Protein AF-0000000072157013 (afdb_homodimer)

Solvent-accessible surface area (backbone atoms only — not comparable to full-atom values): 29155 Å² total; per-residue (Å²): 135,77,80,75,64,75,64,74,69,72,70,75,82,66,64,90,67,61,61,68,42,79,43,69,30,18,32,37,26,34,31,53,58,61,46,70,69,65,44,58,91,50,54,70,66,57,48,48,52,51,49,26,52,49,38,37,47,44,48,49,31,34,48,74,53,62,27,34,78,62,45,73,55,74,69,31,39,39,31,31,17,33,43,96,52,83,41,89,60,21,42,58,35,47,53,48,23,52,32,44,32,54,59,62,35,49,83,72,74,54,52,48,19,22,5,35,23,44,39,62,28,37,36,31,65,40,46,26,96,75,44,73,41,68,44,65,44,50,69,41,55,53,51,8,48,49,35,17,60,48,18,70,77,42,73,48,45,27,29,33,30,38,58,27,23,54,71,43,83,45,35,47,76,55,28,31,36,30,70,64,46,30,32,19,46,73,97,47,89,60,63,42,49,32,25,38,48,66,36,68,64,42,81,89,42,41,69,61,34,50,43,27,48,44,41,37,53,18,48,55,29,41,66,69,68,34,30,79,69,14,34,62,40,23,52,52,36,38,65,71,54,45,42,96,83,62,46,75,47,43,49,43,47,53,51,35,51,48,26,57,47,35,73,74,49,65,72,62,92,82,63,77,63,60,43,75,48,70,71,119,133,77,79,73,64,73,64,73,71,72,69,78,82,65,62,90,66,60,62,68,40,80,43,69,31,20,31,38,25,34,31,53,58,62,46,71,69,65,44,59,91,51,54,71,66,57,48,49,51,51,50,27,51,49,39,37,48,44,48,49,31,34,47,74,54,61,28,33,79,62,46,72,56,74,68,32,39,38,32,31,16,33,43,96,52,84,42,88,61,22,39,57,35,48,53,48,24,52,33,44,32,56,60,64,35,48,83,71,75,53,52,48,18,22,5,33,23,44,39,62,30,38,37,30,66,40,47,26,97,77,45,72,42,68,45,65,44,49,69,40,56,54,50,9,48,48,34,18,60,50,18,70,79,42,71,49,46,27,28,32,30,37,57,28,23,54,71,41,82,45,35,46,76,54,29,31,36,29,70,63,45,28,32,20,46,73,97,49,90,60,63,42,48,31,26,37,50,66,37,68,64,44,81,91,41,42,70,59,36,50,44,27,48,43,40,37,54,18,49,55,30,41,68,69,68,35,29,79,69,13,34,62,41,23,51,49,35,40,64,70,53,45,41,98,84,63,46,75,45,43,50,44,46,53,51,34,52,48,27,57,46,36,73,75,50,65,70,62,93,82,63,76,64,62,44,74,47,70,72,121

Foldseek 3Di:
DPPCPCPVPPDDPVPLPPDWDKDKKKKKKKFWVCLVVVCPPDDPVVSVVLQVQLVVQLVCLQVVLPKAWFDDDRRMTIIMHCPPHHDDLNLLSRLQSQLSSQVRCVVVVIAMQMFMEIDMWIWDWDDDPVDIGTDTGDVRNVRRVQSSVCCVVQVARYKYWCVSACVRPNNCVQFLKAWLFQEQTPPGDGTITMMGTNHTDDPVCVLSSVLRVLRRVLVVCVQVVVLVVSQVSLVVSQVSPQDPVRDGRRSSVVSNVVSVVCVVPPDDPPDRRYDYPNDD/DPPCPCPVPPDDPPPLPPDWDKDKKKKKKKFWVCLVVVCPPDDPVVSVVLQVQLVVQLVCLQVVLPKAWFDDDRRMTIIMHCPPHHDDLNLLSRLQSQQSSQVRCVVVVIAMQMFMEIDMWTWDWDDDPVDIGTDTGDVRNVRRVQSSVCCVVQVARYKYWCVSACVRPNNCVQFLKAWLFQEQTPPGDGTITMMGTNHGDDPVCVLSSVLRVLRRVLVVCVQVVVLVVSQVSLVVSQVSPQDPVRDGRRSSVVSNVVSVVCVVPPDDPPDRRYDYPNDD

Organism: Symbiodinium microadriaticum (NCBI:txid2951)

Structure (mmCIF, N/CA/C/O backbone):
data_AF-0000000072157013-model_v1
#
loop_
_entity.id
_entity.type
_entity.pdbx_description
1 polymer 'Adenylate cyclase 1'
#
loop_
_atom_site.group_PDB
_atom_site.id
_atom_site.type_symbol
_atom_site.label_atom_id
_atom_site.label_alt_id
_atom_site.label_comp_id
_atom_site.label_asym_id
_atom_site.label_entity_id
_atom_site.label_seq_id
_atom_site.pdbx_PDB_ins_code
_atom_site.Cartn_x
_atom_site.Cartn_y
_atom_site.Cartn_z
_atom_site.occupancy
_atom_site.B_iso_or_equiv
_atom_site.auth_seq_id
_atom_site.auth_comp_id
_atom_site.auth_asym_id
_atom_site.auth_atom_id
_atom_site.pdbx_PDB_model_num
ATOM 1 N N . MET A 1 1 ? 18.672 -5.441 34.25 1 17.88 1 MET A N 1
ATOM 2 C CA . MET A 1 1 ? 17.266 -5.098 34.062 1 17.88 1 MET A CA 1
ATOM 3 C C . MET A 1 1 ? 16.781 -5.5 32.656 1 17.88 1 MET A C 1
ATOM 5 O O . MET A 1 1 ? 17.375 -5.102 31.656 1 17.88 1 MET A O 1
ATOM 9 N N . SER A 1 2 ? 16.172 -6.637 32.469 1 21.38 2 SER A N 1
ATOM 10 C CA . SER A 1 2 ? 15.891 -7.465 31.312 1 21.38 2 SER A CA 1
ATOM 11 C C . SER A 1 2 ? 14.992 -6.734 30.312 1 21.38 2 SER A C 1
ATOM 13 O O . SER A 1 2 ? 14.023 -6.082 30.703 1 21.38 2 SER A O 1
ATOM 15 N N . PRO A 1 3 ? 15.453 -6.324 29.219 1 24.42 3 PRO A N 1
ATOM 16 C CA . PRO A 1 3 ? 14.805 -5.305 28.391 1 24.42 3 PRO A CA 1
ATOM 17 C C . PRO A 1 3 ? 13.336 -5.621 28.109 1 24.42 3 PRO A C 1
ATOM 19 O O . PRO A 1 3 ? 12.945 -6.789 28.094 1 24.42 3 PRO A O 1
ATOM 22 N N . ALA A 1 4 ? 12.297 -4.91 28.594 1 23.17 4 ALA A N 1
ATOM 23 C CA . ALA A 1 4 ? 10.836 -4.918 28.594 1 23.17 4 ALA A CA 1
ATOM 24 C C . ALA A 1 4 ? 10.305 -5.262 27.203 1 23.17 4 ALA A C 1
ATOM 26 O O . ALA A 1 4 ? 10.586 -4.559 26.234 1 23.17 4 ALA A O 1
ATOM 27 N N . ILE A 1 5 ? 10.461 -6.438 26.812 1 26.3 5 ILE A N 1
ATOM 28 C CA . ILE A 1 5 ? 9.68 -6.957 25.688 1 26.3 5 ILE A CA 1
ATOM 29 C C . ILE A 1 5 ? 8.258 -6.402 25.75 1 26.3 5 ILE A C 1
ATOM 31 O O . ILE A 1 5 ? 7.582 -6.516 26.781 1 26.3 5 ILE A O 1
ATOM 35 N N . LEU A 1 6 ? 8 -5.309 25.375 1 28.11 6 LEU A N 1
ATOM 36 C CA . LEU A 1 6 ? 6.652 -4.766 25.516 1 28.11 6 LEU A CA 1
ATOM 37 C C . LEU A 1 6 ? 5.602 -5.844 25.25 1 28.11 6 LEU A C 1
ATOM 39 O O . LEU A 1 6 ? 5.445 -6.297 24.109 1 28.11 6 LEU A O 1
ATOM 43 N N . ILE A 1 7 ? 5.645 -6.945 26.094 1 29.05 7 ILE A N 1
ATOM 44 C CA . ILE A 1 7 ? 4.43 -7.672 26.453 1 29.05 7 ILE A CA 1
ATOM 45 C C . ILE A 1 7 ? 3.375 -6.688 26.953 1 29.05 7 ILE A C 1
ATOM 47 O O . ILE A 1 7 ? 3.516 -6.117 28.047 1 29.05 7 ILE A O 1
ATOM 51 N N . THR A 1 8 ? 3.043 -5.688 26.25 1 30.41 8 THR A N 1
ATOM 52 C CA . THR A 1 8 ? 1.958 -5.008 26.953 1 30.41 8 THR A CA 1
ATOM 53 C C . THR A 1 8 ? 0.999 -6.023 27.578 1 30.41 8 THR A C 1
ATOM 55 O O . THR A 1 8 ? 0.409 -6.84 26.875 1 30.41 8 THR A O 1
ATOM 58 N N . ARG A 1 9 ? 1.309 -6.379 28.688 1 26.81 9 ARG A N 1
ATOM 59 C CA . ARG A 1 9 ? 0.409 -7.031 29.641 1 26.81 9 ARG A CA 1
ATOM 60 C C . ARG A 1 9 ? -0.988 -6.422 29.578 1 26.81 9 ARG A C 1
ATOM 62 O O . ARG A 1 9 ? -1.185 -5.266 29.953 1 26.81 9 ARG A O 1
ATOM 69 N N . TYR A 1 10 ? -1.755 -6.691 28.469 1 29.94 10 TYR A N 1
ATOM 70 C CA . TYR A 1 10 ? -3.139 -6.309 28.734 1 29.94 10 TYR A CA 1
ATOM 71 C C . TYR A 1 10 ? -3.58 -6.777 30.109 1 29.94 10 TYR A C 1
ATOM 73 O O . TYR A 1 10 ? -3.221 -7.871 30.547 1 29.94 10 TYR A O 1
ATOM 81 N N . ARG A 1 11 ? -3.697 -5.973 31.109 1 28.86 11 ARG A N 1
ATOM 82 C CA . ARG A 1 11 ? -4.352 -6.207 32.406 1 28.86 11 ARG A CA 1
ATOM 83 C C . ARG A 1 11 ? -5.418 -7.293 32.281 1 28.86 11 ARG A C 1
ATOM 85 O O . ARG A 1 11 ? -6.188 -7.309 31.312 1 28.86 11 ARG A O 1
ATOM 92 N N . SER A 1 12 ? -5.355 -8.461 33 1 30.12 12 SER A N 1
ATOM 93 C CA . SER A 1 12 ? -6.105 -9.688 33.25 1 30.12 12 SER A CA 1
ATOM 94 C C . SER A 1 12 ? -7.609 -9.43 33.219 1 30.12 12 SER A C 1
ATOM 96 O O . SER A 1 12 ? -8.383 -10.266 32.75 1 30.12 12 SER A O 1
ATOM 98 N N . GLY A 1 13 ? -8.172 -8.664 34.188 1 30.73 13 GLY A N 1
ATOM 99 C CA . GLY A 1 13 ? -9.57 -8.672 34.594 1 30.73 13 GLY A CA 1
ATOM 100 C C . GLY A 1 13 ? -10.508 -8.164 33.5 1 30.73 13 GLY A C 1
ATOM 101 O O . GLY A 1 13 ? -11.727 -8.117 33.719 1 30.73 13 GLY A O 1
ATOM 102 N N . VAL A 1 14 ? -10.133 -7.008 32.844 1 32.59 14 VAL A N 1
ATOM 103 C CA . VAL A 1 14 ? -11.125 -6.781 31.812 1 32.59 14 VAL A CA 1
ATOM 104 C C . VAL A 1 14 ? -10.984 -7.848 30.734 1 32.59 14 VAL A C 1
ATOM 106 O O . VAL A 1 14 ? -9.891 -8.07 30.203 1 32.59 14 VAL A O 1
ATOM 109 N N . GLU A 1 15 ? -11.688 -8.93 30.594 1 33.41 15 GLU A N 1
ATOM 110 C CA . GLU A 1 15 ? -11.844 -10.047 29.672 1 33.41 15 GLU A CA 1
ATOM 111 C C . GLU A 1 15 ? -11.227 -9.734 28.312 1 33.41 15 GLU A C 1
ATOM 113 O O . GLU A 1 15 ? -11.445 -8.656 27.766 1 33.41 15 GLU A O 1
ATOM 118 N N . ALA A 1 16 ? -10.031 -10.18 27.797 1 38.16 16 ALA A N 1
ATOM 119 C CA . ALA A 1 16 ? -9.367 -10.367 26.516 1 38.16 16 ALA A CA 1
ATOM 120 C C . ALA A 1 16 ? -10.344 -10.203 25.359 1 38.16 16 ALA A C 1
ATOM 122 O O . ALA A 1 16 ? -9.953 -10.281 24.188 1 38.16 16 ALA A O 1
ATOM 123 N N . THR A 1 17 ? -11.562 -10.414 25.609 1 40.47 17 THR A N 1
ATOM 124 C CA . THR A 1 17 ? -12.633 -10.234 24.641 1 40.47 17 THR A CA 1
ATOM 125 C C . THR A 1 17 ? -12.75 -8.766 24.234 1 40.47 17 THR A C 1
ATOM 127 O O . THR A 1 17 ? -13.859 -8.25 24.062 1 40.47 17 THR A O 1
ATOM 130 N N . VAL A 1 18 ? -11.898 -7.785 24.625 1 46.47 18 VAL A N 1
ATOM 131 C CA . VAL A 1 18 ? -12.258 -6.426 24.234 1 46.47 18 VAL A CA 1
ATOM 132 C C . VAL A 1 18 ? -12.57 -6.391 22.734 1 46.47 18 VAL A C 1
ATOM 134 O O . VAL A 1 18 ? -11.688 -6.617 21.906 1 46.47 18 VAL A O 1
ATOM 137 N N . GLY A 1 19 ? -13.766 -6.785 22.359 1 60.78 19 GLY A N 1
ATOM 138 C CA . GLY A 1 19 ? -14.477 -6.766 21.094 1 60.78 19 GLY A CA 1
ATOM 139 C C . GLY A 1 19 ? -14.164 -5.547 20.25 1 60.78 19 GLY A C 1
ATOM 140 O O . GLY A 1 19 ? -13.523 -4.605 20.719 1 60.78 19 GLY A O 1
ATOM 141 N N . PHE A 1 20 ? -14.102 -5.586 19.062 1 73.31 20 PHE A N 1
ATOM 142 C CA . PHE A 1 20 ? -14.078 -4.547 18.047 1 73.31 20 PHE A CA 1
ATOM 143 C C . PHE A 1 20 ? -15.25 -3.594 18.219 1 73.31 20 PHE A C 1
ATOM 145 O O . PHE A 1 20 ? -16.359 -4.023 18.516 1 73.31 20 PHE A O 1
ATOM 152 N N . HIS A 1 21 ? -14.891 -2.371 18.359 1 83.12 21 HIS A N 1
ATOM 153 C CA . HIS A 1 21 ? -15.945 -1.366 18.391 1 83.12 21 HIS A CA 1
ATOM 154 C C . HIS A 1 21 ? -15.617 -0.195 17.469 1 83.12 21 HIS A C 1
ATOM 156 O O . HIS A 1 21 ? -14.469 -0.011 17.062 1 83.12 21 HIS A O 1
ATOM 162 N N . GLU A 1 22 ? -16.672 0.503 17.141 1 89.12 22 GLU A N 1
ATOM 163 C CA . GLU A 1 22 ? -16.484 1.71 16.344 1 89.12 22 GLU A CA 1
ATOM 164 C C . GLU A 1 22 ? -16.016 2.879 17.203 1 89.12 22 GLU A C 1
ATOM 166 O O . GLU A 1 22 ? -16.5 3.064 18.328 1 89.12 22 GLU A O 1
ATOM 171 N N . ASN A 1 23 ? -15.039 3.588 16.766 1 93.5 23 ASN A N 1
ATOM 172 C CA . ASN A 1 23 ? -14.516 4.754 17.469 1 93.5 23 ASN A CA 1
ATOM 173 C C . ASN A 1 23 ? -14.094 5.855 16.5 1 93.5 23 ASN A C 1
ATOM 175 O O . ASN A 1 23 ? -13.719 5.57 15.352 1 93.5 23 ASN A O 1
ATOM 179 N N . GLU A 1 24 ? -14.281 7.113 16.953 1 96.5 24 GLU A N 1
ATOM 180 C CA . GLU A 1 24 ? -13.695 8.242 16.234 1 96.5 24 GLU A CA 1
ATOM 181 C C . GLU A 1 24 ? -12.219 8.414 16.578 1 96.5 24 GLU A C 1
ATOM 183 O O . GLU A 1 24 ? -11.859 8.547 17.75 1 96.5 24 GLU A O 1
ATOM 188 N N . VAL A 1 25 ? -11.359 8.352 15.562 1 97.94 25 VAL A N 1
ATOM 189 C CA . VAL A 1 25 ? -9.922 8.414 15.812 1 97.94 25 VAL A CA 1
ATOM 190 C C . VAL A 1 25 ? -9.25 9.312 14.773 1 97.94 25 VAL A C 1
ATOM 192 O O . VAL A 1 25 ? -9.883 9.719 13.797 1 97.94 25 VAL A O 1
ATOM 195 N N . SER A 1 26 ? -8.031 9.742 15.031 1 98.75 26 SER A N 1
ATOM 196 C CA . SER A 1 26 ? -7.141 10.32 14.023 1 98.75 26 SER A CA 1
ATOM 197 C C . SER A 1 26 ? -6.055 9.328 13.617 1 98.75 26 SER A C 1
ATOM 199 O O . SER A 1 26 ? -5.301 8.844 14.461 1 98.75 26 SER A O 1
ATOM 201 N N . ILE A 1 27 ? -6.039 9.055 12.383 1 98.5 27 ILE A N 1
ATOM 202 C CA . ILE A 1 27 ? -5.102 8.086 11.828 1 98.5 27 ILE A CA 1
ATOM 203 C C . ILE A 1 27 ? -3.881 8.805 11.266 1 98.5 27 ILE A C 1
ATOM 205 O O . ILE A 1 27 ? -4.012 9.852 10.617 1 98.5 27 ILE A O 1
ATOM 209 N N . PHE A 1 28 ? -2.74 8.203 11.547 1 98.62 28 PHE A N 1
ATOM 210 C CA . PHE A 1 28 ? -1.457 8.781 11.156 1 98.62 28 PHE A CA 1
ATOM 211 C C . PHE A 1 28 ? -0.625 7.762 10.383 1 98.62 28 PHE A C 1
ATOM 213 O O . PHE A 1 28 ? -0.368 6.66 10.875 1 98.62 28 PHE A O 1
ATOM 220 N N . PHE A 1 29 ? -0.252 8.141 9.141 1 98.5 29 PHE A N 1
ATOM 221 C CA . PHE A 1 29 ? 0.719 7.395 8.359 1 98.5 29 PHE A CA 1
ATOM 222 C C . PHE A 1 29 ? 1.94 8.25 8.047 1 98.5 29 PHE A C 1
ATOM 224 O O . PHE A 1 29 ? 1.814 9.445 7.781 1 98.5 29 PHE A O 1
ATOM 231 N N . CYS A 1 30 ? 3.062 7.605 7.98 1 98.44 30 CYS A N 1
ATOM 232 C CA . CYS A 1 30 ? 4.215 8.273 7.387 1 98.44 30 CYS A CA 1
ATOM 233 C C . CYS A 1 30 ? 5.207 7.258 6.836 1 98.44 30 CYS A C 1
ATOM 235 O O . CYS A 1 30 ? 5.113 6.066 7.129 1 98.44 30 CYS A O 1
ATOM 237 N N . ASP A 1 31 ? 6.062 7.699 6.035 1 96.56 31 ASP A N 1
ATOM 238 C CA . ASP A 1 31 ? 7.191 6.914 5.547 1 96.56 31 ASP A CA 1
ATOM 239 C C . ASP A 1 31 ? 8.32 7.816 5.055 1 96.56 31 ASP A C 1
ATOM 241 O O . ASP A 1 31 ? 8.195 9.047 5.086 1 96.56 31 ASP A O 1
ATOM 245 N N . ILE A 1 32 ? 9.43 7.223 4.75 1 95.44 32 ILE A N 1
ATOM 246 C CA . ILE A 1 32 ? 10.594 7.961 4.258 1 95.44 32 ILE A CA 1
ATOM 247 C C . ILE A 1 32 ? 10.438 8.227 2.762 1 95.44 32 ILE A C 1
ATOM 249 O O . ILE A 1 32 ? 10.25 7.289 1.979 1 95.44 32 ILE A O 1
ATOM 253 N N . ASP A 1 33 ? 10.492 9.508 2.367 1 94.56 33 ASP A N 1
ATOM 254 C CA . ASP A 1 33 ? 10.414 9.867 0.955 1 94.56 33 ASP A CA 1
ATOM 255 C C . ASP A 1 33 ? 11.633 9.359 0.19 1 94.56 33 ASP A C 1
ATOM 257 O O . ASP A 1 33 ? 12.766 9.695 0.529 1 94.56 33 ASP A O 1
ATOM 261 N N . GLY A 1 34 ? 11.344 8.57 -0.813 1 88.44 34 GLY A N 1
ATOM 262 C CA . GLY A 1 34 ? 12.43 8.055 -1.631 1 88.44 34 GLY A CA 1
ATOM 263 C C . GLY A 1 34 ? 13.266 7.004 -0.923 1 88.44 34 GLY A C 1
ATOM 264 O O . GLY A 1 34 ? 14.453 6.848 -1.215 1 88.44 34 GLY A O 1
ATOM 265 N N . PHE A 1 35 ? 12.836 6.258 0.02 1 87.12 35 PHE A N 1
ATOM 266 C CA . PHE A 1 35 ? 13.555 5.285 0.834 1 87.12 35 PHE A CA 1
ATOM 267 C C . PHE A 1 35 ? 14.219 4.23 -0.043 1 87.12 35 PHE A C 1
ATOM 269 O O . PHE A 1 35 ? 15.391 3.906 0.15 1 87.12 35 PHE A O 1
ATOM 276 N N . ARG A 1 36 ? 13.453 3.77 -0.973 1 78.56 36 ARG A N 1
ATOM 277 C CA . ARG A 1 36 ? 13.977 2.709 -1.828 1 78.56 36 ARG A CA 1
ATOM 278 C C . ARG A 1 36 ? 15.242 3.156 -2.549 1 78.56 36 ARG A C 1
ATOM 280 O O . ARG A 1 36 ? 16.234 2.422 -2.588 1 78.56 36 ARG A O 1
ATOM 287 N N . ASP A 1 37 ? 15.148 4.301 -3.133 1 81.75 37 ASP A N 1
ATOM 288 C CA . ASP A 1 37 ? 16.297 4.848 -3.857 1 81.75 37 ASP A CA 1
ATOM 289 C C . ASP A 1 37 ? 17.453 5.137 -2.91 1 81.75 37 ASP A C 1
ATOM 291 O O . ASP A 1 37 ? 18.609 4.938 -3.268 1 81.75 37 ASP A O 1
ATOM 295 N N . MET A 1 38 ? 17.109 5.539 -1.746 1 83.06 38 MET A N 1
ATOM 296 C CA . MET A 1 38 ? 18.125 5.871 -0.745 1 83.06 38 MET A CA 1
ATOM 297 C C . MET A 1 38 ? 18.891 4.621 -0.311 1 83.06 38 MET A C 1
ATOM 299 O O . MET A 1 38 ? 20.062 4.703 0.05 1 83.06 38 MET A O 1
ATOM 303 N N . CYS A 1 39 ? 18.234 3.533 -0.343 1 80.19 39 CYS A N 1
ATOM 304 C CA . CYS A 1 39 ? 18.828 2.285 0.128 1 80.19 39 CYS A CA 1
ATOM 305 C C . CYS A 1 39 ? 19.766 1.701 -0.916 1 80.19 39 CYS A C 1
ATOM 307 O O . CYS A 1 39 ? 20.594 0.842 -0.601 1 80.19 39 CYS A O 1
ATOM 309 N N . ARG A 1 40 ? 19.531 2.145 -2.131 1 77.5 40 ARG A N 1
ATOM 310 C CA . ARG A 1 40 ? 20.328 1.573 -3.205 1 77.5 40 ARG A CA 1
ATOM 311 C C . ARG A 1 40 ? 21.812 1.828 -2.975 1 77.5 40 ARG A C 1
ATOM 313 O O . ARG A 1 40 ? 22.234 2.969 -2.75 1 77.5 40 ARG A O 1
ATOM 320 N N . GLY A 1 41 ? 22.609 0.783 -2.961 1 76.06 41 GLY A N 1
ATOM 321 C CA . GLY A 1 41 ? 24.047 0.893 -2.848 1 76.06 41 GLY A CA 1
ATOM 322 C C . GLY A 1 41 ? 24.531 0.951 -1.41 1 76.06 41 GLY A C 1
ATOM 323 O O . GLY A 1 41 ? 25.75 0.952 -1.154 1 76.06 41 GLY A O 1
ATOM 324 N N . LEU A 1 42 ? 23.609 1.079 -0.464 1 80.38 42 LEU A N 1
ATOM 325 C CA . LEU A 1 42 ? 24 1.109 0.943 1 80.38 42 LEU A CA 1
ATOM 326 C C . LEU A 1 42 ? 24.188 -0.304 1.485 1 80.38 42 LEU A C 1
ATOM 328 O O . LEU A 1 42 ? 23.5 -1.233 1.06 1 80.38 42 LEU A O 1
ATOM 332 N N . HIS A 1 43 ? 25.156 -0.358 2.352 1 83.25 43 HIS A N 1
ATOM 333 C CA . HIS A 1 43 ? 25.312 -1.601 3.102 1 83.25 43 HIS A CA 1
ATOM 334 C C . HIS A 1 43 ? 24.078 -1.879 3.953 1 83.25 43 HIS A C 1
ATOM 336 O O . HIS A 1 43 ? 23.484 -0.956 4.523 1 83.25 43 HIS A O 1
ATOM 342 N N . PRO A 1 44 ? 23.75 -3.145 4.098 1 80.06 44 PRO A N 1
ATOM 343 C CA . PRO A 1 44 ? 22.562 -3.514 4.875 1 80.06 44 PRO A CA 1
ATOM 344 C C . PRO A 1 44 ? 22.562 -2.91 6.277 1 80.06 44 PRO A C 1
ATOM 346 O O . PRO A 1 44 ? 21.531 -2.449 6.758 1 80.06 44 PRO A O 1
ATOM 349 N N . LYS A 1 45 ? 23.625 -2.852 6.836 1 81.56 45 LYS A N 1
ATOM 350 C CA . LYS A 1 45 ? 23.734 -2.297 8.18 1 81.56 45 LYS A CA 1
ATOM 351 C C . LYS A 1 45 ? 23.375 -0.81 8.195 1 81.56 45 LYS A C 1
ATOM 353 O O . LYS A 1 45 ? 22.75 -0.32 9.133 1 81.56 45 LYS A O 1
ATOM 358 N N . ALA A 1 46 ? 23.844 -0.153 7.141 1 85.94 46 ALA A N 1
ATOM 359 C CA . ALA A 1 46 ? 23.562 1.278 7.051 1 85.94 46 ALA A CA 1
ATOM 360 C C . ALA A 1 46 ? 22.062 1.538 6.875 1 85.94 46 ALA A C 1
ATOM 362 O O . ALA A 1 46 ? 21.516 2.488 7.445 1 85.94 46 ALA A O 1
ATOM 363 N N . VAL A 1 47 ? 21.453 0.707 6.113 1 85.5 47 VAL A N 1
ATOM 364 C CA . VAL A 1 47 ? 20.016 0.812 5.895 1 85.5 47 VAL A CA 1
ATOM 365 C C . VAL A 1 47 ? 19.281 0.607 7.215 1 85.5 47 VAL A C 1
ATOM 367 O O . VAL A 1 47 ? 18.391 1.384 7.559 1 85.5 47 VAL A O 1
ATOM 370 N N . LEU A 1 48 ? 19.688 -0.276 7.949 1 83.81 48 LEU A N 1
ATOM 371 C CA . LEU A 1 48 ? 19.016 -0.63 9.203 1 83.81 48 LEU A CA 1
ATOM 372 C C . LEU A 1 48 ? 19.219 0.459 10.25 1 83.81 48 LEU A C 1
ATOM 374 O O . LEU A 1 48 ? 18.312 0.754 11.023 1 83.81 48 LEU A O 1
ATOM 378 N N . ASP A 1 49 ? 20.406 0.959 10.266 1 86.31 49 ASP A N 1
ATOM 379 C CA . ASP A 1 49 ? 20.703 2.039 11.203 1 86.31 49 ASP A CA 1
ATOM 380 C C . ASP A 1 49 ? 19.828 3.26 10.922 1 86.31 49 ASP A C 1
ATOM 382 O O . ASP A 1 49 ? 19.312 3.891 11.852 1 86.31 49 ASP A O 1
ATOM 386 N N . LEU A 1 50 ? 19.719 3.523 9.703 1 88.88 50 LEU A N 1
ATOM 387 C CA . LEU A 1 50 ? 18.875 4.648 9.305 1 88.88 50 LEU A CA 1
ATOM 388 C C . LEU A 1 50 ? 17.422 4.402 9.68 1 88.88 50 LEU A C 1
ATOM 390 O O . LEU A 1 50 ? 16.766 5.273 10.266 1 88.88 50 LEU A O 1
ATOM 394 N N . LEU A 1 51 ? 17 3.246 9.383 1 90.56 51 LEU A N 1
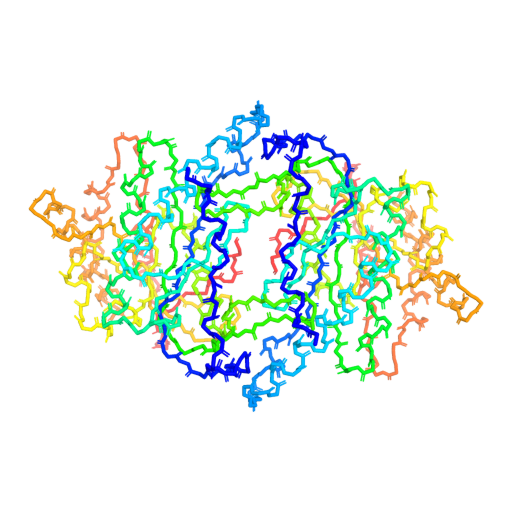ATOM 395 C CA . LEU A 1 51 ? 15.609 2.887 9.672 1 90.56 51 LEU A CA 1
ATOM 396 C C . LEU A 1 51 ? 15.344 2.926 11.172 1 90.56 51 LEU A C 1
ATOM 398 O O . LEU A 1 51 ? 14.32 3.467 11.609 1 90.56 51 LEU A O 1
ATOM 402 N N . SER A 1 52 ? 16.203 2.424 11.891 1 88.88 52 SER A N 1
ATOM 403 C CA . SER A 1 52 ? 16.047 2.391 13.344 1 88.88 52 SER A CA 1
ATOM 404 C C . SER A 1 52 ? 16.016 3.799 13.93 1 88.88 52 SER A C 1
ATOM 406 O O . SER A 1 52 ? 15.211 4.086 14.82 1 88.88 52 SER A O 1
ATOM 408 N N . SER A 1 53 ? 16.859 4.586 13.414 1 92.31 53 SER A N 1
ATOM 409 C CA . SER A 1 53 ? 16.906 5.973 13.875 1 92.31 53 SER A CA 1
ATOM 410 C C . SER A 1 53 ? 15.602 6.695 13.562 1 92.31 53 SER A C 1
ATOM 412 O O . SER A 1 53 ? 15.047 7.391 14.422 1 92.31 53 SER A O 1
ATOM 414 N N . VAL A 1 54 ? 15.148 6.48 12.391 1 94.75 54 VAL A N 1
ATOM 415 C CA . VAL A 1 54 ? 13.914 7.141 11.977 1 94.75 54 VAL A CA 1
ATOM 416 C C . VAL A 1 54 ? 12.734 6.59 12.781 1 94.75 54 VAL A C 1
ATOM 418 O O . VAL A 1 54 ? 11.914 7.355 13.281 1 94.75 54 VAL A O 1
ATOM 421 N N . HIS A 1 55 ? 12.695 5.281 12.93 1 94.31 55 HIS A N 1
ATOM 422 C CA . HIS A 1 55 ? 11.641 4.664 13.727 1 94.31 55 HIS A CA 1
ATOM 423 C C . HIS A 1 55 ? 11.625 5.211 15.148 1 94.31 55 HIS A C 1
ATOM 425 O O . HIS A 1 55 ? 10.562 5.449 15.719 1 94.31 55 HIS A O 1
ATOM 431 N N . GLY A 1 56 ? 12.781 5.352 15.656 1 94.12 56 GLY A N 1
ATOM 432 C CA . GLY A 1 56 ? 12.898 5.898 17 1 94.12 56 GLY A CA 1
ATOM 433 C C . GLY A 1 56 ? 12.312 7.293 17.125 1 94.12 56 GLY A C 1
ATOM 434 O O . GLY A 1 56 ? 11.539 7.57 18.047 1 94.12 56 GLY A O 1
ATOM 435 N N . GLU A 1 57 ? 12.672 8.133 16.188 1 95.94 57 GLU A N 1
ATOM 436 C CA . GLU A 1 57 ? 12.195 9.516 16.203 1 95.94 57 GLU A CA 1
ATOM 437 C C . GLU A 1 57 ? 10.688 9.578 16 1 95.94 57 GLU A C 1
ATOM 439 O O . GLU A 1 57 ? 9.992 10.336 16.688 1 95.94 57 GLU A O 1
ATOM 444 N N . VAL A 1 58 ? 10.219 8.758 15.109 1 97 58 VAL A N 1
ATOM 445 C CA . VAL A 1 58 ? 8.797 8.742 14.805 1 97 58 VAL A CA 1
ATOM 446 C C . VAL A 1 58 ? 8.008 8.227 16 1 97 58 VAL A C 1
ATOM 448 O O . VAL A 1 58 ? 6.992 8.805 16.391 1 97 58 VAL A O 1
ATOM 451 N N . SER A 1 59 ? 8.531 7.195 16.578 1 95.62 59 SER A N 1
ATOM 452 C CA . SER A 1 59 ? 7.875 6.625 17.766 1 95.62 59 SER A CA 1
ATOM 453 C C . SER A 1 59 ? 7.793 7.645 18.891 1 95.62 59 SER A C 1
ATOM 455 O O . SER A 1 59 ? 6.746 7.789 19.531 1 95.62 59 SER A O 1
ATOM 457 N N . SER A 1 60 ? 8.805 8.312 19.094 1 96.06 60 SER A N 1
ATOM 458 C CA . SER A 1 60 ? 8.859 9.305 20.156 1 96.06 60 SER A CA 1
ATOM 459 C C . SER A 1 60 ? 7.848 10.422 19.922 1 96.06 60 SER A C 1
ATOM 461 O O . SER A 1 60 ? 7.164 10.859 20.859 1 96.06 60 SER A O 1
ATOM 463 N N . ALA A 1 61 ? 7.781 10.875 18.719 1 97.12 61 ALA A N 1
ATOM 464 C CA . ALA A 1 61 ? 6.848 11.938 18.375 1 97.12 61 ALA A CA 1
ATOM 465 C C . ALA A 1 61 ? 5.402 11.5 18.594 1 97.12 61 ALA A C 1
ATOM 467 O O . ALA A 1 61 ? 4.602 12.25 19.156 1 97.12 61 ALA A O 1
ATOM 468 N N . ILE A 1 62 ? 5.059 10.312 18.172 1 97.44 62 ILE A N 1
ATOM 469 C CA . ILE A 1 62 ? 3.699 9.781 18.25 1 97.44 62 ILE A CA 1
ATOM 470 C C . ILE A 1 62 ? 3.32 9.539 19.703 1 97.44 62 ILE A C 1
ATOM 472 O O . ILE A 1 62 ? 2.295 10.031 20.188 1 97.44 62 ILE A O 1
ATOM 476 N N . GLU A 1 63 ? 4.18 8.836 20.406 1 96.06 63 GLU A N 1
ATOM 477 C CA . GLU A 1 63 ? 3.871 8.43 21.766 1 96.06 63 GLU A CA 1
ATOM 478 C C . GLU A 1 63 ? 3.896 9.625 22.719 1 96.06 63 GLU A C 1
ATOM 480 O O . GLU A 1 63 ? 3.1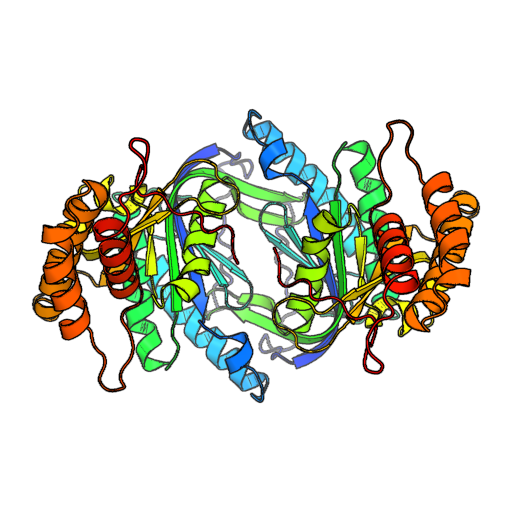25 9.68 23.688 1 96.06 63 GLU A O 1
ATOM 485 N N . GLY A 1 64 ? 4.766 10.516 22.469 1 96.69 64 GLY A N 1
ATOM 486 C CA . GLY A 1 64 ? 4.859 11.719 23.281 1 96.69 64 GLY A CA 1
ATOM 487 C C . GLY A 1 64 ? 3.596 12.555 23.25 1 96.69 64 GLY A C 1
ATOM 488 O O . GLY A 1 64 ? 3.342 13.336 24.172 1 96.69 64 GLY A O 1
ATOM 489 N N . LEU A 1 65 ? 2.762 12.344 22.234 1 97.56 65 LEU A N 1
ATOM 490 C CA . LEU A 1 65 ? 1.546 13.141 22.094 1 97.56 65 LEU A CA 1
ATOM 491 C C . LEU A 1 65 ? 0.306 12.273 22.281 1 97.56 65 LEU A C 1
ATOM 493 O O . LEU A 1 65 ? -0.794 12.664 21.875 1 97.56 65 LEU A O 1
ATOM 497 N N . GLY A 1 66 ? 0.572 11.07 22.812 1 97.19 66 GLY A N 1
ATOM 498 C CA . GLY A 1 66 ? -0.532 10.211 23.219 1 97.19 66 GLY A CA 1
ATOM 499 C C . GLY A 1 66 ? -1.001 9.281 22.125 1 97.19 66 GLY A C 1
ATOM 500 O O . GLY A 1 66 ? -2.045 8.633 22.25 1 97.19 66 GLY A O 1
ATOM 501 N N . GLY A 1 67 ? -0.276 9.211 21.047 1 97.62 67 GLY A N 1
ATOM 502 C CA . GLY A 1 67 ? -0.632 8.297 19.969 1 97.62 67 GLY A CA 1
ATOM 503 C C . GLY A 1 67 ? -0.249 6.859 20.266 1 97.62 67 GLY A C 1
ATOM 504 O O . GLY A 1 67 ? 0.623 6.602 21.094 1 97.62 67 GLY A O 1
ATOM 505 N N . THR A 1 68 ? -0.963 6 19.641 1 96.19 68 THR A N 1
ATOM 506 C CA . THR A 1 68 ? -0.651 4.578 19.703 1 96.19 68 THR A CA 1
ATOM 507 C C . THR A 1 68 ? 0.014 4.117 18.406 1 96.19 68 THR A C 1
ATOM 509 O O . THR A 1 68 ? -0.607 4.137 17.344 1 96.19 68 THR A O 1
ATOM 512 N N . LEU A 1 69 ? 1.254 3.766 18.578 1 94.75 69 LEU A N 1
ATOM 513 C CA . LEU A 1 69 ? 1.947 3.186 17.438 1 94.75 69 LEU A CA 1
ATOM 514 C C . LEU A 1 69 ? 1.454 1.769 17.156 1 94.75 69 LEU A C 1
ATOM 516 O O . LEU A 1 69 ? 1.631 0.875 17.984 1 94.75 69 LEU A O 1
ATOM 520 N N . LEU A 1 70 ? 0.848 1.531 16.078 1 91.5 70 LEU A N 1
ATOM 521 C CA . LEU A 1 70 ? 0.256 0.232 15.773 1 91.5 70 LEU A CA 1
ATOM 522 C C . LEU A 1 70 ? 1.268 -0.682 15.094 1 91.5 70 LEU A C 1
ATOM 524 O O . LEU A 1 70 ? 1.436 -1.837 15.492 1 91.5 70 LEU A O 1
ATOM 528 N N . GLU A 1 71 ? 1.945 -0.089 14.023 1 88 71 GLU A N 1
ATOM 529 C CA . GLU A 1 71 ? 2.852 -0.99 13.32 1 88 71 GLU A CA 1
ATOM 530 C C . GLU A 1 71 ? 3.895 -0.21 12.523 1 88 71 GLU A C 1
ATOM 532 O O . GLU A 1 71 ? 3.617 0.887 12.031 1 88 71 GLU A O 1
ATOM 537 N N . PHE A 1 72 ? 5.07 -0.891 12.453 1 88.25 72 PHE A N 1
ATOM 538 C CA . PHE A 1 72 ? 6.07 -0.562 11.445 1 88.25 72 PHE A CA 1
ATOM 539 C C . PHE A 1 72 ? 5.969 -1.507 10.258 1 88.25 72 PHE A C 1
ATOM 541 O O . PHE A 1 72 ? 5.973 -2.729 10.422 1 88.25 72 PHE A O 1
ATOM 548 N N . ILE A 1 73 ? 5.84 -1.025 9.211 1 85.31 73 ILE A N 1
ATOM 549 C CA . ILE A 1 73 ? 5.891 -1.793 7.969 1 85.31 73 ILE A CA 1
ATOM 550 C C . ILE A 1 73 ? 7.07 -1.323 7.121 1 85.31 73 ILE A C 1
ATOM 552 O O . ILE A 1 73 ? 6.914 -0.451 6.262 1 85.31 73 ILE A O 1
ATOM 556 N N . ALA A 1 74 ? 8.211 -1.931 7.348 1 82.88 74 ALA A N 1
ATOM 557 C CA . ALA A 1 74 ? 9.461 -1.401 6.805 1 82.88 74 ALA A CA 1
ATOM 558 C C . ALA A 1 74 ? 9.664 0.053 7.219 1 82.88 74 ALA A C 1
ATOM 560 O O . ALA A 1 74 ? 9.82 0.352 8.406 1 82.88 74 ALA A O 1
ATOM 561 N N . ASP A 1 75 ? 9.562 0.889 6.188 1 89 75 ASP A N 1
ATOM 562 C CA . ASP A 1 75 ? 9.797 2.289 6.527 1 89 75 ASP A CA 1
ATOM 563 C C . ASP A 1 75 ? 8.492 3 6.859 1 89 75 ASP A C 1
ATOM 565 O O . ASP A 1 75 ? 8.5 4.129 7.352 1 89 75 ASP A O 1
ATOM 569 N N . GLU A 1 76 ? 7.371 2.33 6.59 1 93 76 GLU A N 1
ATOM 570 C CA . GLU A 1 76 ? 6.062 2.93 6.832 1 93 76 GLU A CA 1
ATOM 571 C C . GLU A 1 76 ? 5.633 2.74 8.281 1 93 76 GLU A C 1
ATOM 573 O O . GLU A 1 76 ? 5.863 1.683 8.875 1 93 76 GLU A O 1
ATOM 578 N N . VAL A 1 77 ? 4.98 3.777 8.82 1 95 77 VAL A N 1
ATOM 579 C CA . VAL A 1 77 ? 4.484 3.746 10.195 1 95 77 VAL A CA 1
ATOM 580 C C . VAL A 1 77 ? 2.984 4.031 10.211 1 95 77 VAL A C 1
ATOM 582 O O . VAL A 1 77 ? 2.516 4.949 9.531 1 95 77 VAL A O 1
ATOM 585 N N . LEU A 1 78 ? 2.275 3.234 10.953 1 96.25 78 LEU A N 1
ATOM 586 C CA . LEU A 1 78 ? 0.855 3.451 11.203 1 96.25 78 LEU A CA 1
ATOM 587 C C . LEU A 1 78 ? 0.592 3.672 12.695 1 96.25 78 LEU A C 1
ATOM 589 O O . LEU A 1 78 ? 1.02 2.871 13.531 1 96.25 78 LEU A O 1
ATOM 593 N N . ALA A 1 79 ? -0.06 4.734 12.992 1 97.5 79 ALA A N 1
ATOM 594 C CA . ALA A 1 79 ? -0.452 5.047 14.359 1 97.5 79 ALA A CA 1
ATOM 595 C C . ALA A 1 79 ? -1.875 5.594 14.414 1 97.5 79 ALA A C 1
ATOM 597 O O . ALA A 1 79 ? -2.436 5.984 13.391 1 97.5 79 ALA A O 1
ATOM 598 N N . VAL A 1 80 ? -2.367 5.531 15.625 1 97.94 80 VAL A N 1
ATOM 599 C CA . VAL A 1 80 ? -3.715 6.055 15.828 1 97.94 80 VAL A CA 1
ATOM 600 C C . VAL A 1 80 ? -3.766 6.855 17.125 1 97.94 80 VAL A C 1
ATOM 602 O O . VAL A 1 80 ? -3.041 6.555 18.078 1 97.94 80 VAL A O 1
ATOM 605 N N . PHE A 1 81 ? -4.52 7.887 17.062 1 98.31 81 PHE A N 1
ATOM 606 C CA . PHE A 1 81 ? -4.812 8.68 18.25 1 98.31 81 PHE A CA 1
ATOM 607 C C . PHE A 1 81 ? -6.262 8.5 18.688 1 98.31 81 PHE A C 1
ATOM 609 O O . PHE A 1 81 ? -7.16 8.414 17.844 1 98.31 81 PHE A O 1
ATOM 616 N N . ASN A 1 82 ? -6.492 8.398 19.984 1 97.94 82 ASN A N 1
ATOM 617 C CA . ASN A 1 82 ? -7.805 8.258 20.609 1 97.94 82 ASN A CA 1
ATOM 618 C C . ASN A 1 82 ? -8.25 6.797 20.641 1 97.94 82 ASN A C 1
ATOM 620 O O . ASN A 1 82 ? -9.453 6.512 20.641 1 97.94 82 ASN A O 1
ATOM 624 N N . ALA A 1 83 ? -7.398 5.914 20.531 1 95.38 83 ALA A N 1
ATOM 625 C CA . ALA A 1 83 ? -7.613 4.48 20.719 1 95.38 83 ALA A CA 1
ATOM 626 C C . ALA A 1 83 ? -6.297 3.766 21.016 1 95.38 83 ALA A C 1
ATOM 628 O O . ALA A 1 83 ? -5.277 4.031 20.375 1 95.38 83 ALA A O 1
ATOM 629 N N . PRO A 1 84 ? -6.184 2.773 21.922 1 93.56 84 PRO A N 1
ATOM 630 C CA . PRO A 1 84 ? -7.297 2.391 22.781 1 93.56 84 PRO A CA 1
ATOM 631 C C . PRO A 1 84 ? -7.613 3.449 23.844 1 93.56 84 PRO A C 1
ATOM 633 O O . PRO A 1 84 ? -8.711 3.453 24.406 1 93.56 84 PRO A O 1
ATOM 636 N N . ASN A 1 85 ? -6.656 4.285 24.062 1 94.19 85 ASN A N 1
ATOM 637 C CA . ASN A 1 85 ? -6.855 5.297 25.094 1 94.19 85 ASN A CA 1
ATOM 638 C C . ASN A 1 85 ? -7.5 6.559 24.516 1 94.19 85 ASN A C 1
ATOM 640 O O . ASN A 1 85 ? -7.18 6.973 23.406 1 94.19 85 ASN A O 1
ATOM 644 N N . GLU A 1 86 ? -8.297 7.125 25.359 1 95.56 86 GLU A N 1
ATOM 645 C CA . GLU A 1 86 ? -8.93 8.375 24.969 1 95.56 86 GLU A CA 1
ATOM 646 C C . GLU A 1 86 ? -7.91 9.516 24.906 1 95.56 86 GLU A C 1
ATOM 648 O O . GLU A 1 86 ? -7.035 9.617 25.766 1 95.56 86 GLU A O 1
ATOM 653 N N . VAL A 1 87 ? -7.883 10.297 23.969 1 95.81 87 VAL A N 1
ATOM 654 C CA . VAL A 1 87 ? -7.105 11.523 23.781 1 95.81 87 VAL A CA 1
ATOM 655 C C . VAL A 1 87 ? -8.023 12.672 23.375 1 95.81 87 VAL A C 1
ATOM 657 O O . VAL A 1 87 ? -8.492 12.719 22.234 1 95.81 87 VAL A O 1
ATOM 660 N N . VAL A 1 88 ? -8.062 13.609 24.359 1 91.06 88 VAL A N 1
ATOM 661 C CA . VAL A 1 88 ? -8.844 14.805 24.062 1 91.06 88 VAL A CA 1
ATOM 662 C C . VAL A 1 88 ? -8.164 15.609 22.953 1 91.06 88 VAL A C 1
ATOM 664 O O . VAL A 1 88 ? -6.938 15.695 22.906 1 91.06 88 VAL A O 1
ATOM 667 N N . ASP A 1 89 ? -8.734 16.016 21.906 1 96.44 89 ASP A N 1
ATOM 668 C CA . ASP A 1 89 ? -8.227 16.797 20.781 1 96.44 89 ASP A CA 1
ATOM 669 C C . ASP A 1 89 ? -7.293 15.969 19.906 1 96.44 89 ASP A C 1
ATOM 671 O O . ASP A 1 89 ? -6.215 16.422 19.531 1 96.44 89 ASP A O 1
ATOM 675 N N . HIS A 1 90 ? -7.559 14.711 19.781 1 97.88 90 HIS A N 1
ATOM 676 C CA . HIS A 1 90 ? -6.727 13.75 19.078 1 97.88 90 HIS A CA 1
ATOM 677 C C . HIS A 1 90 ? -6.402 14.242 17.672 1 97.88 90 HIS A C 1
ATOM 679 O O . HIS A 1 90 ? -5.344 13.93 17.125 1 97.88 90 HIS A O 1
ATOM 685 N N . GLU A 1 91 ? -7.238 15.109 17.078 1 98.31 91 GLU A N 1
ATOM 686 C CA . GLU A 1 91 ? -6.938 15.695 15.766 1 98.31 91 GLU A CA 1
ATOM 687 C C . GLU A 1 91 ? -5.715 16.609 15.844 1 98.31 91 GLU A C 1
ATOM 689 O O . GLU A 1 91 ? -4.824 16.531 14.992 1 98.31 91 GLU A O 1
ATOM 694 N N . GLU A 1 92 ? -5.699 17.438 16.844 1 98.12 92 GLU A N 1
ATOM 695 C CA . GLU A 1 92 ? -4.582 18.359 17.047 1 98.12 92 GLU A CA 1
ATOM 696 C C . GLU A 1 92 ? -3.295 17.594 17.344 1 98.12 92 GLU A C 1
ATOM 698 O O . GLU A 1 92 ? -2.234 17.922 16.812 1 98.12 92 GLU A O 1
ATOM 703 N N . HIS A 1 93 ? -3.414 16.594 18.203 1 98.38 93 HIS A N 1
ATOM 704 C CA . HIS A 1 93 ? -2.25 15.812 18.609 1 98.38 93 HIS A CA 1
ATOM 705 C C . HIS A 1 93 ? -1.658 15.062 17.422 1 98.38 93 HIS A C 1
ATOM 707 O O . HIS A 1 93 ? -0.436 15.008 17.266 1 98.38 93 HIS A O 1
ATOM 713 N N . ALA A 1 94 ? -2.51 14.469 16.625 1 98.69 94 ALA A N 1
ATOM 714 C CA . ALA A 1 94 ? -2.033 13.734 15.461 1 98.69 94 ALA A CA 1
ATOM 715 C C . ALA A 1 94 ? -1.331 14.664 14.469 1 98.69 94 ALA A C 1
ATOM 717 O O . ALA A 1 94 ? -0.275 14.328 13.938 1 98.69 94 ALA A O 1
ATOM 718 N N . THR A 1 95 ? -1.902 15.812 14.227 1 98.56 95 THR A N 1
ATOM 719 C CA . THR A 1 95 ? -1.31 16.797 13.32 1 98.56 95 THR A CA 1
ATOM 720 C C . THR A 1 95 ? 0.021 17.297 13.867 1 98.56 95 THR A C 1
ATOM 722 O O . THR A 1 95 ? 0.995 17.438 13.125 1 98.56 95 THR A O 1
ATOM 725 N N . GLU A 1 96 ? 0.056 17.547 15.141 1 98.25 96 GLU A N 1
ATOM 726 C CA . GLU A 1 96 ? 1.286 17.984 15.789 1 98.25 96 GLU A CA 1
ATOM 727 C C . GLU A 1 96 ? 2.371 16.922 15.703 1 98.25 96 GLU A C 1
ATOM 729 O O . GLU A 1 96 ? 3.545 17.234 15.492 1 98.25 96 GLU A O 1
ATOM 734 N N . ALA A 1 97 ? 1.97 15.703 15.891 1 98.5 97 ALA A N 1
ATOM 735 C CA . ALA A 1 97 ? 2.93 14.609 15.773 1 98.5 97 ALA A CA 1
ATOM 736 C C . ALA A 1 97 ? 3.566 14.586 14.391 1 98.5 97 ALA A C 1
ATOM 738 O O . ALA A 1 97 ? 4.773 14.367 14.258 1 98.5 97 ALA A O 1
ATOM 739 N N . ALA A 1 98 ? 2.754 14.773 13.398 1 98.5 98 ALA A N 1
ATOM 740 C CA . ALA A 1 98 ? 3.26 14.773 12.031 1 98.5 98 ALA A CA 1
ATOM 741 C C . ALA A 1 98 ? 4.301 15.875 11.828 1 98.5 98 ALA A C 1
ATOM 743 O O . ALA A 1 98 ? 5.367 15.633 11.266 1 98.5 98 ALA A O 1
ATOM 744 N N . THR A 1 99 ? 4.035 17.062 12.32 1 97.44 99 THR A N 1
ATOM 745 C CA . THR A 1 99 ? 4.965 18.172 12.148 1 97.44 99 THR A CA 1
ATOM 746 C C . THR A 1 99 ? 6.211 17.969 13.008 1 97.44 99 THR A C 1
ATOM 748 O O . THR A 1 99 ? 7.312 18.359 12.617 1 97.44 99 THR A O 1
ATOM 751 N N . ASP A 1 100 ? 6.035 17.375 14.172 1 97.88 100 ASP A N 1
ATOM 752 C CA . ASP A 1 100 ? 7.168 17.047 15.031 1 97.88 100 ASP A CA 1
ATOM 753 C C . ASP A 1 100 ? 8.102 16.047 14.359 1 97.88 100 ASP A C 1
ATOM 755 O O . ASP A 1 100 ? 9.32 16.172 14.445 1 97.88 100 ASP A O 1
ATOM 759 N N . VAL A 1 101 ? 7.52 15.062 13.719 1 98 101 VAL A N 1
ATOM 760 C CA . VAL A 1 101 ? 8.305 14.086 12.969 1 98 101 VAL A CA 1
ATOM 761 C C . VAL A 1 101 ? 9.172 14.797 11.938 1 98 101 VAL A C 1
ATOM 763 O O . VAL A 1 101 ? 10.367 14.508 11.812 1 98 101 VAL A O 1
ATOM 766 N N . LEU A 1 102 ? 8.578 15.719 11.211 1 97.06 102 LEU A N 1
ATOM 767 C CA . LEU A 1 102 ? 9.305 16.438 10.18 1 97.06 102 LEU A CA 1
ATOM 768 C C . LEU A 1 102 ? 10.523 17.156 10.773 1 97.06 102 LEU A C 1
ATOM 770 O O . LEU A 1 102 ? 11.602 17.141 10.18 1 97.06 102 LEU A O 1
ATOM 774 N N . GLU A 1 103 ? 10.344 17.688 11.914 1 95 103 GLU A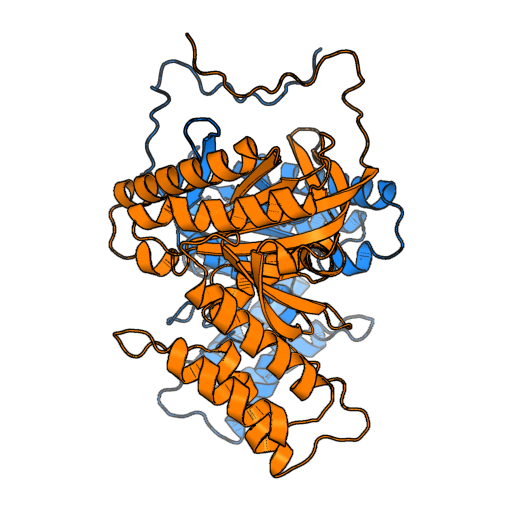 N 1
ATOM 775 C CA . GLU A 1 103 ? 11.43 18.438 12.555 1 95 103 GLU A CA 1
ATOM 776 C C . GLU A 1 103 ? 12.508 17.484 13.086 1 95 103 GLU A C 1
ATOM 778 O O . GLU A 1 103 ? 13.695 17.75 12.922 1 95 103 GLU A O 1
ATOM 783 N N . ARG A 1 104 ? 12.094 16.453 13.656 1 95.12 104 ARG A N 1
ATOM 784 C CA . ARG A 1 104 ? 13.008 15.531 14.32 1 95.12 104 ARG A CA 1
ATOM 785 C C . ARG A 1 104 ? 13.922 14.844 13.312 1 95.12 104 ARG A C 1
ATOM 787 O O . ARG A 1 104 ? 15.086 14.555 13.609 1 95.12 104 ARG A O 1
ATOM 794 N N . VAL A 1 105 ? 13.398 14.547 12.148 1 95 105 VAL A N 1
ATOM 795 C CA . VAL A 1 105 ? 14.164 13.719 11.227 1 95 105 VAL A CA 1
ATOM 796 C C . VAL A 1 105 ? 15.031 14.602 10.336 1 95 105 VAL A C 1
ATOM 798 O O . VAL A 1 105 ? 15.828 14.102 9.539 1 95 105 VAL A O 1
ATOM 801 N N . GLU A 1 106 ? 14.891 15.906 10.414 1 89.44 106 GLU A N 1
ATOM 802 C CA . GLU A 1 106 ? 15.711 16.828 9.633 1 89.44 106 GLU A CA 1
ATOM 803 C C . GLU A 1 106 ? 17.203 16.578 9.859 1 89.44 106 GLU A C 1
ATOM 805 O O . GLU A 1 106 ? 18 16.625 8.922 1 89.44 106 GLU A O 1
ATOM 810 N N . ARG A 1 107 ? 17.562 16.297 11.031 1 89.19 107 ARG A N 1
ATOM 811 C CA . ARG A 1 107 ? 18.953 16.078 11.391 1 89.19 107 ARG A CA 1
ATOM 812 C C . ARG A 1 107 ? 19.484 14.781 10.781 1 89.19 107 ARG A C 1
ATOM 814 O O . ARG A 1 107 ? 20.703 14.609 10.633 1 89.19 107 ARG A O 1
ATOM 821 N N . LEU A 1 108 ? 18.594 13.922 10.414 1 91.5 108 LEU A N 1
ATOM 822 C CA . LEU A 1 108 ? 18.984 12.633 9.852 1 91.5 108 LEU A CA 1
ATOM 823 C C . LEU A 1 108 ? 19.125 12.719 8.336 1 91.5 108 LEU A C 1
ATOM 825 O O . LEU A 1 108 ? 19.516 11.75 7.684 1 91.5 108 LEU A O 1
ATOM 829 N N . GLY A 1 109 ? 18.781 13.883 7.781 1 89.62 109 GLY A N 1
ATOM 830 C CA . GLY A 1 109 ? 18.906 14.086 6.348 1 89.62 109 GLY A CA 1
ATOM 831 C C . GLY A 1 109 ? 17.859 13.344 5.543 1 89.62 109 GLY A C 1
ATOM 832 O O . GLY A 1 109 ? 18.094 12.984 4.391 1 89.62 109 GLY A O 1
ATOM 833 N N . VAL A 1 110 ? 16.75 13 6.188 1 93.75 110 VAL A N 1
ATOM 834 C CA . VAL A 1 110 ? 15.695 12.289 5.473 1 93.75 110 VAL A CA 1
ATOM 835 C C . VAL A 1 110 ? 14.445 13.172 5.379 1 93.75 110 VAL A C 1
ATOM 837 O O . VAL A 1 110 ? 14.227 14.031 6.234 1 93.75 110 VAL A O 1
ATOM 840 N N . ARG A 1 111 ? 13.766 13.039 4.34 1 94.12 111 ARG A N 1
ATOM 841 C CA . ARG A 1 111 ? 12.461 13.672 4.16 1 94.12 111 ARG A CA 1
ATOM 842 C C . ARG A 1 111 ? 11.336 12.664 4.379 1 94.12 111 ARG A C 1
ATOM 844 O O . ARG A 1 111 ? 11.438 11.508 3.971 1 94.12 111 ARG A O 1
ATOM 851 N N . MET A 1 112 ? 10.242 13.141 4.961 1 97.69 112 MET A N 1
ATOM 852 C CA . MET A 1 112 ? 9.125 12.25 5.281 1 97.69 112 MET A CA 1
ATOM 853 C C . MET A 1 112 ? 7.891 12.625 4.469 1 97.69 112 MET A C 1
ATOM 855 O O . MET A 1 112 ? 7.77 13.758 3.992 1 97.69 112 MET A O 1
ATOM 859 N N . ARG A 1 113 ? 7.062 11.727 4.285 1 98.19 113 ARG A N 1
ATOM 860 C CA . ARG A 1 113 ? 5.691 11.906 3.824 1 98.19 113 ARG A CA 1
ATOM 861 C C . ARG A 1 113 ? 4.691 11.492 4.898 1 98.19 113 ARG A C 1
ATOM 863 O O . ARG A 1 113 ? 4.645 10.328 5.293 1 98.19 113 ARG A O 1
ATOM 870 N N . CYS A 1 114 ? 3.947 12.414 5.352 1 98.81 114 CYS A N 1
ATOM 871 C CA . CYS A 1 114 ? 2.98 12.148 6.41 1 98.81 114 CYS A CA 1
ATOM 872 C C . CYS A 1 114 ? 1.556 12.367 5.918 1 98.81 114 CYS A C 1
ATOM 874 O O . CYS A 1 114 ? 1.304 13.258 5.109 1 98.81 114 CYS A O 1
ATOM 876 N N . GLY A 1 115 ? 0.652 11.523 6.348 1 98.81 115 GLY A N 1
ATOM 877 C CA . GLY A 1 115 ? -0.779 11.656 6.129 1 98.81 115 GLY A CA 1
ATOM 878 C C . GLY A 1 115 ? -1.595 11.516 7.398 1 98.81 115 GLY A C 1
ATOM 879 O O . GLY A 1 115 ? -1.381 10.578 8.172 1 98.81 115 GLY A O 1
ATOM 880 N N . VAL A 1 116 ? -2.518 12.453 7.641 1 98.81 116 VAL A N 1
ATOM 881 C CA . VAL A 1 116 ? -3.363 12.406 8.828 1 98.81 116 VAL A CA 1
ATOM 882 C C . VAL A 1 116 ? -4.824 12.594 8.43 1 98.81 116 VAL A C 1
ATOM 884 O O . VAL A 1 116 ? -5.152 13.484 7.637 1 98.81 116 VAL A O 1
ATOM 887 N N . HIS A 1 117 ? -5.668 11.758 8.953 1 98.44 117 HIS A N 1
ATOM 888 C CA . HIS A 1 117 ? -7.102 11.828 8.711 1 98.44 117 HIS A CA 1
ATOM 889 C C . HIS A 1 117 ? -7.891 11.422 9.945 1 98.44 117 HIS A C 1
ATOM 891 O O . HIS A 1 117 ? -7.508 10.484 10.656 1 98.44 117 HIS A O 1
ATOM 897 N N . SER A 1 118 ? -8.922 12.133 10.227 1 97.88 118 SER A N 1
ATOM 898 C CA . SER A 1 118 ? -9.805 11.781 11.336 1 97.88 118 SER A CA 1
ATOM 899 C C . SER A 1 118 ? -11.141 11.242 10.828 1 97.88 118 SER A C 1
ATOM 901 O O . SER A 1 118 ? -11.719 11.789 9.891 1 97.88 118 SER A O 1
ATOM 903 N N . GLY A 1 119 ? -11.523 10.164 11.406 1 96 119 GLY A N 1
ATOM 904 C CA . GLY A 1 119 ? -12.797 9.555 11.055 1 96 119 GLY A CA 1
ATOM 905 C C . GLY A 1 119 ? -13.109 8.32 11.875 1 96 119 GLY A C 1
ATOM 906 O O . GLY A 1 119 ? -12.367 7.973 12.797 1 96 119 GLY A O 1
ATOM 907 N N . LYS A 1 120 ? -14.258 7.738 11.617 1 92.88 120 LYS A N 1
ATOM 908 C CA . LYS A 1 120 ? -14.695 6.539 12.32 1 92.88 120 LYS A CA 1
ATOM 909 C C . LYS A 1 120 ? -14.016 5.293 11.758 1 92.88 120 LYS A C 1
ATOM 911 O O . LYS A 1 120 ? -13.828 5.172 10.547 1 92.88 120 LYS A O 1
ATOM 916 N N . VAL A 1 121 ? -13.547 4.473 12.688 1 92 121 VAL A N 1
ATOM 917 C CA . VAL A 1 121 ? -12.953 3.193 12.305 1 92 121 VAL A CA 1
ATOM 918 C C . VAL A 1 121 ? -13.367 2.113 13.305 1 92 121 VAL A C 1
ATOM 920 O O . VAL A 1 121 ? -13.891 2.418 14.375 1 92 121 VAL A O 1
ATOM 923 N N . LEU A 1 122 ? -13.242 0.947 12.852 1 88.94 122 LEU A N 1
ATOM 924 C CA . LEU A 1 122 ? -13.297 -0.164 13.797 1 88.94 122 LEU A CA 1
ATOM 925 C C . LEU A 1 122 ? -11.945 -0.364 14.477 1 88.94 122 LEU A C 1
ATOM 927 O O . LEU A 1 122 ? -10.914 -0.432 13.805 1 88.94 122 LEU A O 1
ATOM 931 N N . VAL A 1 123 ? -11.984 -0.376 15.781 1 90.19 123 VAL A N 1
ATOM 932 C CA . VAL A 1 123 ? -10.75 -0.528 16.547 1 90.19 123 VAL A CA 1
ATOM 933 C C . VAL A 1 123 ? -10.867 -1.729 17.484 1 90.19 123 VAL A C 1
ATOM 935 O O . VAL A 1 123 ? -11.93 -1.987 18.047 1 90.19 123 VAL A O 1
ATOM 938 N N . GLY A 1 124 ? -9.758 -2.473 17.609 1 87.31 124 GLY A N 1
ATOM 939 C CA . GLY A 1 124 ? -9.734 -3.6 18.531 1 87.31 124 GLY A CA 1
ATOM 940 C C . GLY A 1 124 ? -8.711 -4.656 18.172 1 87.31 124 GLY A C 1
ATOM 941 O O . GLY A 1 124 ? -7.801 -4.395 17.375 1 87.31 124 GLY A O 1
ATOM 942 N N . ASN A 1 125 ? -8.844 -5.801 18.75 1 83.31 125 ASN A N 1
ATOM 943 C CA . ASN A 1 125 ? -7.926 -6.902 18.5 1 83.31 125 ASN A CA 1
ATOM 944 C C . ASN A 1 125 ? -8.266 -7.625 17.203 1 83.31 125 ASN A C 1
ATOM 946 O O . ASN A 1 125 ? -9.406 -8.023 16.984 1 83.31 125 ASN A O 1
ATOM 950 N N . ILE A 1 126 ? -7.285 -7.641 16.344 1 78.06 126 ILE A N 1
ATOM 951 C CA . ILE A 1 126 ? -7.434 -8.273 15.031 1 78.06 126 ILE A CA 1
ATOM 952 C C . ILE A 1 126 ? -6.43 -9.422 14.898 1 78.06 126 ILE A C 1
ATOM 954 O O . ILE A 1 126 ? -5.379 -9.406 15.547 1 78.06 126 ILE A O 1
ATOM 958 N N . GLY A 1 127 ? -6.805 -10.438 14.07 1 79.19 127 GLY A N 1
ATOM 959 C CA . GLY A 1 127 ? -5.879 -11.523 13.789 1 79.19 127 GLY A CA 1
ATOM 960 C C . GLY A 1 127 ? -6.527 -12.891 13.867 1 79.19 127 GLY A C 1
ATOM 961 O O . GLY A 1 127 ? -7.715 -13.039 13.586 1 79.19 127 GLY A O 1
ATOM 962 N N . SER A 1 128 ? -5.699 -13.836 13.961 1 75.88 128 SER A N 1
ATOM 963 C CA . SER A 1 128 ? -6.137 -15.219 14.102 1 75.88 128 SER A CA 1
ATOM 964 C C . SER A 1 128 ? -6.105 -15.656 15.562 1 75.88 128 SER A C 1
ATOM 966 O O . SER A 1 128 ? -5.758 -14.875 16.438 1 75.88 128 SER A O 1
ATOM 968 N N . LYS A 1 129 ? -6.551 -16.891 15.742 1 74.25 129 LYS A N 1
ATOM 969 C CA . LYS A 1 129 ? -6.562 -17.469 17.094 1 74.25 129 LYS A CA 1
ATOM 970 C C . LYS A 1 129 ? -5.16 -17.484 17.688 1 74.25 129 LYS A C 1
ATOM 972 O O . LYS A 1 129 ? -4.992 -17.328 18.891 1 74.25 129 LYS A O 1
ATOM 977 N N . THR A 1 130 ? -4.195 -17.531 16.844 1 72.62 130 THR A N 1
ATOM 978 C CA . THR A 1 130 ? -2.834 -17.719 17.328 1 72.62 130 THR A CA 1
ATOM 979 C C . THR A 1 130 ? -2.039 -16.422 17.234 1 72.62 130 THR A C 1
ATOM 981 O O . THR A 1 130 ? -0.954 -16.297 17.797 1 72.62 130 THR A O 1
ATOM 984 N N . ARG A 1 131 ? -2.576 -15.484 16.578 1 79.31 131 ARG A N 1
ATOM 985 C CA . ARG A 1 131 ? -1.887 -14.211 16.375 1 79.31 131 ARG A CA 1
ATOM 986 C C . ARG A 1 131 ? -2.865 -13.039 16.438 1 79.31 131 ARG A C 1
ATOM 988 O O . ARG A 1 131 ? -3.668 -12.852 15.516 1 79.31 131 ARG A O 1
ATOM 995 N N . ILE A 1 132 ? -2.748 -12.336 17.578 1 78.62 132 ILE A N 1
ATOM 996 C CA . ILE A 1 132 ? -3.67 -11.227 17.781 1 78.62 132 ILE A CA 1
ATOM 997 C C . ILE A 1 132 ? -2.881 -9.93 17.938 1 78.62 132 ILE A C 1
ATOM 999 O O . ILE A 1 132 ? -1.84 -9.906 18.609 1 78.62 132 ILE A O 1
ATOM 1003 N N . LYS A 1 133 ? -3.352 -8.898 17.297 1 81.31 133 LYS A N 1
ATOM 1004 C CA . LYS A 1 133 ? -2.787 -7.566 17.5 1 81.31 133 LYS A CA 1
ATOM 1005 C C . LYS A 1 133 ? -3.883 -6.508 17.547 1 81.31 133 LYS A C 1
ATOM 1007 O O . LYS A 1 133 ? -4.977 -6.711 17.031 1 81.31 133 LYS A O 1
ATOM 1012 N N . TYR A 1 134 ? -3.582 -5.449 18.234 1 87.62 134 TYR A N 1
ATOM 1013 C CA . TYR A 1 134 ? -4.48 -4.301 18.219 1 87.62 134 TYR A CA 1
ATOM 1014 C C . TYR A 1 134 ? -4.391 -3.572 16.875 1 87.62 134 TYR A C 1
ATOM 1016 O O . TYR A 1 134 ? -3.295 -3.344 16.359 1 87.62 134 TYR A O 1
ATOM 1024 N N . GLY A 1 135 ? -5.547 -3.299 16.312 1 88.44 135 GLY A N 1
ATOM 1025 C CA . GLY A 1 135 ? -5.523 -2.715 14.984 1 88.44 135 GLY A CA 1
ATOM 1026 C C . GLY A 1 135 ? -6.75 -1.876 14.68 1 88.44 135 GLY A C 1
ATOM 1027 O O . GLY A 1 135 ? -7.594 -1.66 15.547 1 88.44 135 GLY A O 1
ATOM 1028 N N . VAL A 1 136 ? -6.711 -1.348 13.539 1 90.5 136 VAL A N 1
ATOM 1029 C CA . VAL A 1 136 ? -7.801 -0.506 13.055 1 90.5 136 VAL A CA 1
ATOM 1030 C C . VAL A 1 136 ? -8.219 -0.958 11.656 1 90.5 136 VAL A C 1
ATOM 1032 O O . VAL A 1 136 ? -7.391 -1.403 10.859 1 90.5 136 VAL A O 1
ATOM 1035 N N . LEU A 1 137 ? -9.539 -0.794 11.484 1 87.81 137 LEU A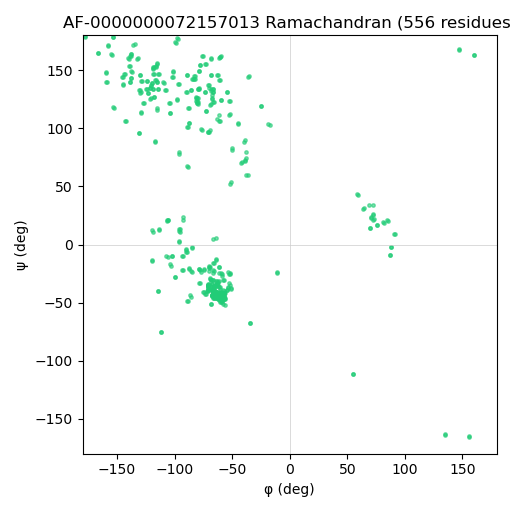 N 1
ATOM 1036 C CA . LEU A 1 137 ? -10.109 -1.13 10.188 1 87.81 137 LEU A CA 1
ATOM 1037 C C . LEU A 1 137 ? -11.156 -0.1 9.766 1 87.81 137 LEU A C 1
ATOM 1039 O O . LEU A 1 137 ? -11.953 0.35 10.594 1 87.81 137 LEU A O 1
ATOM 1043 N N . GLY A 1 138 ? -11.117 0.223 8.469 1 87.5 138 GLY A N 1
ATOM 1044 C CA . GLY A 1 138 ? -12.117 1.14 7.938 1 87.5 138 GLY A CA 1
ATOM 1045 C C . GLY A 1 138 ? -11.586 2.016 6.816 1 87.5 138 GLY A C 1
ATOM 1046 O O . GLY A 1 138 ? -10.375 2.143 6.641 1 87.5 138 GLY A O 1
ATOM 1047 N N . ASP A 1 139 ? -12.461 2.668 6.137 1 87.19 139 ASP A N 1
ATOM 1048 C CA . ASP A 1 139 ? -12.117 3.512 4.992 1 87.19 139 ASP A CA 1
ATOM 1049 C C . ASP A 1 139 ? -11.234 4.684 5.418 1 87.19 139 ASP A C 1
ATOM 1051 O O . ASP A 1 139 ? -10.383 5.133 4.652 1 87.19 139 ASP A O 1
ATOM 1055 N N . SER A 1 140 ? -11.445 5.117 6.609 1 92.62 140 SER A N 1
ATOM 1056 C CA . SER A 1 140 ? -10.664 6.246 7.105 1 92.62 140 SER A CA 1
ATOM 1057 C C . SER A 1 140 ? -9.18 5.91 7.148 1 92.62 140 SER A C 1
ATOM 1059 O O . SER A 1 140 ? -8.336 6.789 6.953 1 92.62 140 SER A O 1
ATOM 1061 N N . VAL A 1 141 ? -8.898 4.672 7.383 1 93.5 141 VAL A N 1
ATOM 1062 C CA . VAL A 1 141 ? -7.508 4.242 7.383 1 93.5 141 VAL A CA 1
ATOM 1063 C C . VAL A 1 141 ? -6.918 4.395 5.984 1 93.5 141 VAL A C 1
ATOM 1065 O O . VAL A 1 141 ? -5.793 4.883 5.824 1 93.5 141 VAL A O 1
ATOM 1068 N N . ASN A 1 142 ? -7.66 4.062 4.988 1 90.69 142 ASN A N 1
ATOM 1069 C CA . ASN A 1 142 ? -7.207 4.176 3.607 1 90.69 142 ASN A CA 1
ATOM 1070 C C . ASN A 1 142 ? -7.004 5.629 3.199 1 90.69 142 ASN A C 1
ATOM 1072 O O . ASN A 1 142 ? -6.082 5.945 2.443 1 90.69 142 ASN A O 1
ATOM 1076 N N . VAL A 1 143 ? -7.879 6.43 3.688 1 95.12 143 VAL A N 1
ATOM 1077 C CA . VAL A 1 143 ? -7.766 7.852 3.377 1 95.12 143 VAL A CA 1
ATOM 1078 C C . VAL A 1 143 ? -6.438 8.391 3.895 1 95.12 143 VAL A C 1
ATOM 1080 O O . VAL A 1 143 ? -5.707 9.07 3.164 1 95.12 143 VAL A O 1
ATOM 1083 N N . ALA A 1 144 ? -6.121 8.07 5.09 1 97.44 144 ALA A N 1
ATOM 1084 C CA . ALA A 1 144 ? -4.863 8.531 5.672 1 97.44 144 ALA A CA 1
ATOM 1085 C C . ALA A 1 144 ? -3.668 8.008 4.883 1 97.44 144 ALA A C 1
ATOM 1087 O O . ALA A 1 144 ? -2.703 8.742 4.645 1 97.44 144 ALA A O 1
ATOM 1088 N N . ALA A 1 145 ? -3.744 6.785 4.52 1 95.31 145 ALA A N 1
ATOM 1089 C CA . ALA A 1 145 ? -2.68 6.188 3.719 1 95.31 145 ALA A CA 1
ATOM 1090 C C . ALA A 1 145 ? -2.525 6.902 2.381 1 95.31 145 ALA A C 1
ATOM 1092 O O . ALA A 1 145 ? -1.405 7.145 1.925 1 95.31 145 ALA A O 1
ATOM 1093 N N . ARG A 1 146 ? -3.607 7.219 1.765 1 95.62 146 ARG A N 1
ATOM 1094 C CA . ARG A 1 146 ? -3.584 7.914 0.483 1 95.62 146 ARG A CA 1
ATOM 1095 C C . ARG A 1 146 ? -3.006 9.32 0.634 1 95.62 146 ARG A C 1
ATOM 1097 O O . ARG A 1 146 ? -2.27 9.789 -0.234 1 95.62 146 ARG A O 1
ATOM 1104 N N . LEU A 1 147 ? -3.406 9.945 1.705 1 98 147 LEU A N 1
ATOM 1105 C CA . LEU A 1 147 ? -2.846 11.266 1.963 1 98 147 LEU A CA 1
ATOM 1106 C C . LEU A 1 147 ? -1.326 11.195 2.07 1 98 147 LEU A C 1
ATOM 1108 O O . LEU A 1 147 ? -0.624 12.062 1.536 1 98 147 LEU A O 1
ATOM 1112 N N . LYS A 1 148 ? -0.833 10.234 2.75 1 98 148 LYS A N 1
ATOM 1113 C CA . LYS A 1 148 ? 0.609 10.016 2.826 1 98 148 LYS A CA 1
ATOM 1114 C C . LYS A 1 148 ? 1.211 9.836 1.437 1 98 148 LYS A C 1
ATOM 1116 O O . LYS A 1 148 ? 2.215 10.469 1.101 1 98 148 LYS A O 1
ATOM 1121 N N . SER A 1 149 ? 0.57 9.078 0.642 1 95.25 149 SER A N 1
ATOM 1122 C CA . SER A 1 149 ? 1.132 8.68 -0.645 1 95.25 149 SER A CA 1
ATOM 1123 C C . SER A 1 149 ? 1.163 9.859 -1.619 1 95.25 149 SER A C 1
ATOM 1125 O O . SER A 1 149 ? 2.111 10 -2.395 1 95.25 149 SER A O 1
ATOM 1127 N N . ILE A 1 150 ? 0.228 10.703 -1.586 1 96.06 150 ILE A N 1
ATOM 1128 C CA . ILE A 1 150 ? 0.098 11.711 -2.633 1 96.06 150 ILE A CA 1
ATOM 1129 C C . ILE A 1 150 ? 0.988 12.906 -2.311 1 96.06 150 ILE A C 1
ATOM 1131 O O . ILE A 1 150 ? 1.068 13.859 -3.092 1 96.06 150 ILE A O 1
ATOM 1135 N N . ASN A 1 151 ? 1.672 12.875 -1.155 1 97.44 151 ASN A N 1
ATOM 1136 C CA . ASN A 1 151 ? 2.676 13.898 -0.9 1 97.44 151 ASN A CA 1
ATOM 1137 C C . ASN A 1 151 ? 3.656 14.023 -2.064 1 97.44 151 ASN A C 1
ATOM 1139 O O . ASN A 1 151 ? 4.078 15.133 -2.41 1 97.44 151 ASN A O 1
ATOM 1143 N N . SER A 1 152 ? 3.994 12.938 -2.648 1 93.44 152 SER A N 1
ATOM 1144 C CA . SER A 1 152 ? 4.969 12.93 -3.734 1 93.44 152 SER A CA 1
ATOM 1145 C C . SER A 1 152 ? 4.457 13.719 -4.938 1 93.44 152 SER A C 1
ATOM 1147 O O . SER A 1 152 ? 5.242 14.344 -5.656 1 93.44 152 SER A O 1
ATOM 1149 N N . HIS A 1 153 ? 3.217 13.688 -5.148 1 93.06 153 HIS A N 1
ATOM 1150 C CA . HIS A 1 153 ? 2.6 14.414 -6.254 1 93.06 153 HIS A CA 1
ATOM 1151 C C . HIS A 1 153 ? 2.699 15.922 -6.055 1 93.06 153 HIS A C 1
ATOM 1153 O O . HIS A 1 153 ? 2.91 16.656 -7.016 1 93.06 153 HIS A O 1
ATOM 1159 N N . PHE A 1 154 ? 2.639 16.344 -4.848 1 95.38 154 PHE A N 1
ATOM 1160 C CA . PHE A 1 154 ? 2.57 17.766 -4.555 1 95.38 154 PHE A CA 1
ATOM 1161 C C . PHE A 1 154 ? 3.93 18.297 -4.109 1 95.38 154 PHE A C 1
ATOM 1163 O O . PHE A 1 154 ? 4.125 19.516 -3.99 1 95.38 154 PHE A O 1
ATOM 1170 N N . GLY A 1 155 ? 4.816 17.406 -3.871 1 94.5 155 GLY A N 1
ATOM 1171 C CA . GLY A 1 155 ? 6.098 17.812 -3.326 1 94.5 155 GLY A CA 1
ATOM 1172 C C . GLY A 1 155 ? 6.012 18.281 -1.882 1 94.5 155 GLY A C 1
ATOM 1173 O O . GLY A 1 155 ? 6.805 19.109 -1.441 1 94.5 155 GLY A O 1
ATOM 1174 N N . THR A 1 156 ? 5.012 17.844 -1.205 1 96.75 156 THR A N 1
ATOM 1175 C CA . THR A 1 156 ? 4.805 18.188 0.195 1 96.75 156 THR A CA 1
ATOM 1176 C C . THR A 1 156 ? 5.297 17.078 1.113 1 96.75 156 THR A C 1
ATOM 1178 O O . THR A 1 156 ? 5.695 16 0.643 1 96.75 156 THR A O 1
ATOM 1181 N N . SER A 1 157 ? 5.25 17.406 2.455 1 97.75 157 SER A N 1
ATOM 1182 C CA . SER A 1 157 ? 5.746 16.422 3.416 1 97.75 157 SER A CA 1
ATOM 1183 C C . SER A 1 157 ? 4.652 16 4.391 1 97.75 157 SER A C 1
ATOM 1185 O O . SER A 1 157 ? 4.793 15 5.094 1 97.75 157 SER A O 1
ATOM 1187 N N . CYS A 1 158 ? 3.605 16.719 4.422 1 98.62 158 CYS A N 1
ATOM 1188 C CA . CYS A 1 158 ? 2.525 16.406 5.352 1 98.62 158 CYS A CA 1
ATOM 1189 C C . CYS A 1 158 ? 1.186 16.891 4.816 1 98.62 158 CYS A C 1
ATOM 1191 O O . CYS A 1 158 ? 0.99 18.094 4.621 1 98.62 158 CYS A O 1
ATOM 1193 N N . LEU A 1 159 ? 0.314 15.969 4.598 1 98.81 159 LEU A N 1
ATOM 1194 C CA . LEU A 1 159 ? -1.039 16.281 4.152 1 98.81 159 LEU A CA 1
ATOM 1195 C C . LEU A 1 159 ? -2.07 15.812 5.168 1 98.81 159 LEU A C 1
ATOM 1197 O O . LEU A 1 159 ? -1.98 14.688 5.672 1 98.81 159 LEU A O 1
ATOM 1201 N N . VAL A 1 160 ? -2.984 16.672 5.453 1 98.75 160 VAL A N 1
ATOM 1202 C CA . VAL A 1 160 ? -4.004 16.438 6.469 1 98.75 160 VAL A CA 1
ATOM 1203 C C . VAL A 1 160 ? -5.391 16.703 5.887 1 98.75 160 VAL A C 1
ATOM 1205 O O . VAL A 1 160 ? -5.574 17.672 5.141 1 98.75 160 VAL A O 1
ATOM 1208 N N . SER A 1 161 ? -6.34 15.883 6.254 1 98.19 161 SER A N 1
ATOM 1209 C CA . SER A 1 161 ? -7.691 16.062 5.73 1 98.19 161 SER A CA 1
ATOM 1210 C C . SER A 1 161 ? -8.398 17.219 6.426 1 98.19 161 SER A C 1
ATOM 1212 O O . SER A 1 161 ? -8.016 17.625 7.527 1 98.19 161 SER A O 1
ATOM 1214 N N . ASN A 1 162 ? -9.43 17.672 5.789 1 96.81 162 ASN A N 1
ATOM 1215 C CA . ASN A 1 162 ? -10.258 18.75 6.324 1 96.81 162 ASN A CA 1
ATOM 1216 C C . ASN A 1 162 ? -10.891 18.359 7.656 1 96.81 162 ASN A C 1
ATOM 1218 O O . ASN A 1 162 ? -11.047 19.203 8.547 1 96.81 162 ASN A O 1
ATOM 1222 N N . GLU A 1 163 ? -11.273 17.125 7.781 1 95.5 163 GLU A N 1
ATOM 1223 C CA . GLU A 1 163 ? -11.898 16.594 8.992 1 95.5 163 GLU A CA 1
ATOM 1224 C C . GLU A 1 163 ? -10.992 16.797 10.203 1 95.5 163 GLU A C 1
ATOM 1226 O O . GLU A 1 163 ? -11.484 17.047 11.312 1 95.5 163 GLU A O 1
ATOM 1231 N N . CYS A 1 164 ? -9.742 16.797 10.008 1 94.81 164 CYS A N 1
ATOM 1232 C CA . CYS A 1 164 ? -8.758 16.891 11.086 1 94.81 164 CYS A CA 1
ATOM 1233 C C . CYS A 1 164 ? -8.344 18.328 11.328 1 94.81 164 CYS A C 1
ATOM 1235 O O . CYS A 1 164 ? -7.789 18.656 12.375 1 94.81 164 CYS A O 1
ATOM 1237 N N . LEU A 1 165 ? -8.516 19.109 10.422 1 93.69 165 LEU A N 1
ATOM 1238 C CA . LEU A 1 165 ? -7.945 20.453 10.492 1 93.69 165 LEU A CA 1
ATOM 1239 C C . LEU A 1 165 ? -9.039 21.516 10.641 1 93.69 165 LEU A C 1
ATOM 1241 O O . LEU A 1 165 ? -9.469 21.812 11.758 1 93.69 165 LEU A O 1
ATOM 1245 N N . GLU A 1 166 ? -9.758 21.828 9.586 1 86.62 166 GLU A N 1
ATOM 1246 C CA . GLU A 1 166 ? -10.727 22.906 9.633 1 86.62 166 GLU A CA 1
ATOM 1247 C C . GLU A 1 166 ? -11.969 22.5 10.414 1 86.62 166 GLU A C 1
ATOM 1249 O O . GLU A 1 166 ? -12.484 23.281 11.227 1 86.62 166 GLU A O 1
ATOM 1254 N N . GLU A 1 167 ? -12.398 21.328 10.219 1 85.75 167 GLU A N 1
ATOM 1255 C CA . GLU A 1 167 ? -13.625 20.891 10.883 1 85.75 167 GLU A CA 1
ATOM 1256 C C . GLU A 1 167 ? -13.391 20.609 12.359 1 85.75 167 GLU A C 1
ATOM 1258 O O . GLU A 1 167 ? -14.328 20.609 13.156 1 85.75 167 GLU A O 1
ATOM 1263 N N . ALA A 1 168 ? -12.102 20.375 12.625 1 86.06 168 ALA A N 1
ATOM 1264 C CA . ALA A 1 168 ? -11.734 20.109 14.016 1 86.06 168 ALA A CA 1
ATOM 1265 C C . ALA A 1 168 ? -11.25 21.391 14.703 1 86.06 168 ALA A C 1
ATOM 1267 O O . ALA A 1 168 ? -10.047 21.578 14.875 1 86.06 168 ALA A O 1
ATOM 1268 N N . ASP A 1 169 ? -12.109 22.266 15.109 1 84 169 ASP A N 1
ATOM 1269 C CA . ASP A 1 169 ? -11.859 23.438 15.938 1 84 169 ASP A CA 1
ATOM 1270 C C . ASP A 1 169 ? -10.953 24.422 15.219 1 84 169 ASP A C 1
ATOM 1272 O O . ASP A 1 169 ? -10.031 24.984 15.82 1 84 169 ASP A O 1
ATOM 1276 N N . ASP A 1 170 ? -11.008 24.5 14 1 90.75 170 ASP A N 1
ATOM 1277 C CA . ASP A 1 170 ? -10.281 25.469 13.18 1 90.75 170 ASP A CA 1
ATOM 1278 C C . ASP A 1 170 ? -8.773 25.344 13.391 1 90.75 170 ASP A C 1
ATOM 1280 O O . ASP A 1 170 ? -8.078 26.344 13.57 1 90.75 170 ASP A O 1
ATOM 1284 N N . LEU A 1 171 ? -8.352 24.141 13.414 1 90 171 LEU A N 1
ATOM 1285 C CA . LEU A 1 171 ? -6.941 23.859 13.672 1 90 171 LEU A CA 1
ATOM 1286 C C . LEU A 1 171 ? -6.062 24.422 12.562 1 90 171 LEU A C 1
ATOM 1288 O O . LEU A 1 171 ? -4.848 24.562 12.734 1 90 171 LEU A O 1
ATOM 1292 N N . HIS A 1 172 ? -6.617 24.812 11.492 1 86.94 172 HIS A N 1
ATOM 1293 C CA . HIS A 1 172 ? -5.852 25.438 10.422 1 86.94 172 HIS A CA 1
ATOM 1294 C C . HIS A 1 172 ? -5.297 26.781 10.852 1 86.94 172 HIS A C 1
ATOM 1296 O O . HIS A 1 172 ? -4.363 27.297 10.234 1 86.94 172 HIS A O 1
ATOM 1302 N N . LYS A 1 173 ? -5.828 27.344 11.961 1 91.56 173 LYS A N 1
ATOM 1303 C CA . LYS A 1 173 ? -5.328 28.609 12.516 1 91.56 173 LYS A CA 1
ATOM 1304 C C . LYS A 1 173 ? -4.172 28.359 13.477 1 91.56 173 LYS A C 1
ATOM 1306 O O . LYS A 1 173 ? -3.408 29.281 13.789 1 91.56 173 LYS A O 1
ATOM 1311 N N . THR A 1 174 ? -4.098 27.141 13.969 1 95.19 174 THR A N 1
ATOM 1312 C CA . THR A 1 174 ? -3.082 26.75 14.945 1 95.19 174 THR A CA 1
ATOM 1313 C C . THR A 1 174 ? -1.792 26.328 14.242 1 95.19 174 THR A C 1
ATOM 1315 O O . THR A 1 174 ? -0.709 26.406 14.828 1 95.19 174 THR A O 1
ATOM 1318 N N . PHE A 1 175 ? -1.947 25.938 13.008 1 97.75 175 PHE A N 1
ATOM 1319 C CA . PHE A 1 175 ? -0.813 25.438 12.234 1 97.75 175 PHE A CA 1
ATOM 1320 C C . PHE A 1 175 ? -0.559 26.312 11.016 1 97.75 175 PHE A C 1
ATOM 1322 O O . PHE A 1 175 ? -1.438 27.062 10.586 1 97.75 175 PHE A O 1
ATOM 1329 N N . VAL A 1 176 ? 0.715 26.312 10.594 1 97.75 176 VAL A N 1
ATOM 1330 C CA . VAL A 1 176 ? 1.017 26.844 9.266 1 97.75 176 VAL A CA 1
ATOM 1331 C C . VAL A 1 176 ? 0.491 25.875 8.203 1 97.75 176 VAL A C 1
ATOM 1333 O O . VAL A 1 176 ? 1.161 24.891 7.855 1 97.75 176 VAL A O 1
ATOM 1336 N N . ALA A 1 177 ? -0.705 26.172 7.703 1 98.06 177 ALA A N 1
ATOM 1337 C CA . ALA A 1 177 ? -1.42 25.234 6.855 1 98.06 177 ALA A CA 1
ATOM 1338 C C . ALA A 1 177 ? -2.055 25.938 5.66 1 98.06 177 ALA A C 1
ATOM 1340 O O . ALA A 1 177 ? -2.422 27.109 5.746 1 98.06 177 ALA A O 1
ATOM 1341 N N . ARG A 1 178 ? -2.143 25.234 4.594 1 98.12 178 ARG A N 1
ATOM 1342 C CA . ARG A 1 178 ? -2.809 25.719 3.393 1 98.12 178 ARG A CA 1
ATOM 1343 C C . ARG A 1 178 ? -3.521 24.594 2.656 1 98.12 178 ARG A C 1
ATOM 1345 O O . ARG A 1 178 ? -3.053 23.453 2.656 1 98.12 178 ARG A O 1
ATOM 1352 N N . PRO A 1 179 ? -4.684 24.891 2.047 1 98.06 179 PRO A N 1
ATOM 1353 C CA . PRO A 1 179 ? -5.328 23.875 1.213 1 98.06 179 PRO A CA 1
ATOM 1354 C C . PRO A 1 179 ? -4.566 23.609 -0.084 1 98.06 179 PRO A C 1
ATOM 1356 O O . PRO A 1 179 ? -4.098 24.547 -0.734 1 98.06 179 PRO A O 1
ATOM 1359 N N . VAL A 1 180 ? -4.457 22.344 -0.422 1 97.69 180 VAL A N 1
ATOM 1360 C CA . VAL A 1 180 ? -3.773 22.031 -1.669 1 97.69 180 VAL A CA 1
ATOM 1361 C C . VAL A 1 180 ? -4.797 21.656 -2.742 1 97.69 180 VAL A C 1
ATOM 1363 O O . VAL A 1 180 ? -4.48 21.656 -3.934 1 97.69 180 VAL A O 1
ATOM 1366 N N . GLY A 1 181 ? -6.059 21.328 -2.303 1 97.44 181 GLY A N 1
ATOM 1367 C CA . GLY A 1 181 ? -7.102 21.031 -3.273 1 97.44 181 GLY A CA 1
ATOM 1368 C C . GLY A 1 181 ? -8.25 20.234 -2.688 1 97.44 181 GLY A C 1
ATOM 1369 O O . GLY A 1 181 ? -8.18 19.766 -1.552 1 97.44 181 GLY A O 1
ATOM 1370 N N . ASN A 1 182 ? -9.375 20.234 -3.408 1 97.31 182 ASN A N 1
ATOM 1371 C CA . ASN A 1 182 ? -10.461 19.281 -3.225 1 97.31 182 ASN A CA 1
ATOM 1372 C C . ASN A 1 182 ? -10.234 18.016 -4.059 1 97.31 182 ASN A C 1
ATOM 1374 O O . ASN A 1 182 ? -10.547 18 -5.254 1 97.31 182 ASN A O 1
ATOM 1378 N N . LEU A 1 183 ? -9.836 16.969 -3.391 1 97.44 183 LEU A N 1
ATOM 1379 C CA . LEU A 1 183 ? -9.289 15.836 -4.129 1 97.44 183 LEU A CA 1
ATOM 1380 C C . LEU A 1 183 ? -10.188 14.609 -4.004 1 97.44 183 LEU A C 1
ATOM 1382 O O . LEU A 1 183 ? -10.68 14.305 -2.914 1 97.44 183 LEU A O 1
ATOM 1386 N N . ILE A 1 184 ? -10.438 13.992 -5.078 1 95.94 184 ILE A N 1
ATOM 1387 C CA . ILE A 1 184 ? -11.07 12.672 -5.086 1 95.94 184 ILE A CA 1
ATOM 1388 C C . ILE A 1 184 ? -9.992 11.594 -5 1 95.94 184 ILE A C 1
ATOM 1390 O O . ILE A 1 184 ? -9.32 11.289 -5.988 1 95.94 184 ILE A O 1
ATOM 1394 N N . LEU A 1 185 ? -9.867 11.102 -3.836 1 93.38 185 LEU A N 1
ATOM 1395 C CA . LEU A 1 185 ? -8.836 10.102 -3.59 1 93.38 185 LEU A CA 1
ATOM 1396 C C . LEU A 1 185 ? -9.219 8.758 -4.207 1 93.38 185 LEU A C 1
ATOM 1398 O O . LEU A 1 185 ? -10.406 8.461 -4.363 1 93.38 185 LEU A O 1
ATOM 1402 N N . LYS A 1 186 ? -8.219 7.98 -4.484 1 83.62 186 LYS A N 1
ATOM 1403 C CA . LYS A 1 186 ? -8.461 6.68 -5.102 1 83.62 186 LYS A CA 1
ATOM 1404 C C . LYS A 1 186 ? -9.445 5.848 -4.281 1 83.62 186 LYS A C 1
ATOM 1406 O O . LYS A 1 186 ? -9.312 5.75 -3.061 1 83.62 186 LYS A O 1
ATOM 1411 N N . GLY A 1 187 ? -10.438 5.309 -4.961 1 76.75 187 GLY A N 1
ATOM 1412 C CA . GLY A 1 187 ? -11.414 4.449 -4.309 1 76.75 187 GLY A CA 1
ATOM 1413 C C . GLY A 1 187 ? -12.586 5.219 -3.723 1 76.75 187 GLY A C 1
ATOM 1414 O O . GLY A 1 187 ? -13.531 4.621 -3.199 1 76.75 187 GLY A O 1
ATOM 1415 N N . ARG A 1 188 ? -12.523 6.535 -3.842 1 84.56 188 ARG A N 1
ATOM 1416 C CA . ARG A 1 188 ? -13.609 7.352 -3.303 1 84.56 188 ARG A CA 1
ATOM 1417 C C . ARG A 1 188 ? -14.336 8.102 -4.414 1 84.56 188 ARG A C 1
ATOM 1419 O O . ARG A 1 188 ? -13.742 8.406 -5.453 1 84.56 188 ARG A O 1
ATOM 1426 N N . LYS A 1 189 ? -15.555 8.383 -4.145 1 85.75 189 LYS A N 1
ATOM 1427 C CA . LYS A 1 189 ? -16.375 9.102 -5.117 1 85.75 189 LYS A CA 1
ATOM 1428 C C . LYS A 1 189 ? -16.469 10.578 -4.77 1 85.75 189 LYS A C 1
ATOM 1430 O O . LYS A 1 189 ? -16.625 11.422 -5.656 1 85.75 189 LYS A O 1
ATOM 1435 N N . SER A 1 190 ? -16.344 10.852 -3.51 1 90.25 190 SER A N 1
ATOM 1436 C CA . SER A 1 190 ? -16.469 12.234 -3.061 1 90.25 190 SER A CA 1
ATOM 1437 C C . SER A 1 190 ? -15.109 12.867 -2.807 1 90.25 190 SER A C 1
ATOM 1439 O O . SER A 1 190 ? -14.172 12.188 -2.393 1 90.25 190 SER A O 1
ATOM 1441 N N . ALA A 1 191 ? -15.102 14.156 -3.045 1 94.81 191 ALA A N 1
ATOM 1442 C CA . ALA A 1 191 ? -13.852 14.883 -2.844 1 94.81 191 ALA A CA 1
ATOM 1443 C C . ALA A 1 191 ? -13.609 15.164 -1.362 1 94.81 191 ALA A C 1
ATOM 1445 O O . ALA A 1 191 ? -14.562 15.305 -0.589 1 94.81 191 ALA A O 1
ATOM 1446 N N . THR A 1 192 ? -12.375 15.211 -1.026 1 93.94 192 THR A N 1
ATOM 1447 C CA . THR A 1 192 ? -11.898 15.633 0.287 1 93.94 192 THR A CA 1
ATOM 1448 C C . THR A 1 192 ? -10.977 16.844 0.166 1 93.94 192 THR A C 1
ATOM 1450 O O . THR A 1 192 ? -10.031 16.828 -0.626 1 93.94 192 THR A O 1
ATOM 1453 N N . LYS A 1 193 ? -11.352 17.891 0.929 1 97.19 193 LYS A N 1
ATOM 1454 C CA . LYS A 1 193 ? -10.406 19 1.009 1 97.19 193 LYS A CA 1
ATOM 1455 C C . LYS A 1 193 ? -9.141 18.594 1.753 1 97.19 193 LYS A C 1
ATOM 1457 O O . LYS A 1 193 ? -9.211 18.062 2.867 1 97.19 193 LYS A O 1
ATOM 1462 N N . VAL A 1 194 ? -8.016 18.781 1.135 1 98.38 194 VAL A N 1
ATOM 1463 C CA . VAL A 1 194 ? -6.734 18.344 1.682 1 98.38 194 VAL A CA 1
ATOM 1464 C C . VAL A 1 194 ? -5.852 19.547 1.976 1 98.38 194 VAL A C 1
ATOM 1466 O O . VAL A 1 194 ? -5.785 20.484 1.179 1 98.38 194 VAL A O 1
ATOM 1469 N N . TRP A 1 195 ? -5.145 19.484 3.111 1 98.62 195 TRP A N 1
ATOM 1470 C CA . TRP A 1 195 ? -4.289 20.578 3.564 1 98.62 195 TRP A CA 1
ATOM 1471 C C . TRP A 1 195 ? -2.84 20.125 3.68 1 98.62 195 TRP A C 1
ATOM 1473 O O . TRP A 1 195 ? -2.562 19.016 4.152 1 98.62 195 TRP A O 1
ATOM 1483 N N . GLU A 1 196 ? -1.993 20.984 3.262 1 98.56 196 GLU A N 1
ATOM 1484 C CA . GLU A 1 196 ? -0.6 20.844 3.674 1 98.56 196 GLU A CA 1
ATOM 1485 C C . GLU A 1 196 ? -0.351 21.516 5.023 1 98.56 196 GLU A C 1
ATOM 1487 O O . GLU A 1 196 ? -0.792 22.641 5.254 1 98.56 196 GLU A O 1
ATOM 1492 N N . VAL A 1 197 ? 0.319 20.812 5.895 1 98.5 197 VAL A N 1
ATOM 1493 C CA . VAL A 1 197 ? 0.722 21.359 7.188 1 98.5 197 VAL A CA 1
ATOM 1494 C C . VAL A 1 197 ? 2.242 21.297 7.324 1 98.5 197 VAL A C 1
ATOM 1496 O O . VAL A 1 197 ? 2.852 20.25 7.059 1 98.5 197 VAL A O 1
ATOM 1499 N N . ARG A 1 198 ? 2.84 22.391 7.793 1 96.5 198 ARG A N 1
ATOM 1500 C CA . ARG A 1 198 ? 4.297 22.438 7.832 1 96.5 198 ARG A CA 1
ATOM 1501 C C . ARG A 1 198 ? 4.805 22.5 9.273 1 96.5 198 ARG A C 1
ATOM 1503 O O . ARG A 1 198 ? 5.875 21.969 9.586 1 96.5 198 ARG A O 1
ATOM 1510 N N . ALA A 1 199 ? 4.125 23.266 10.078 1 96 199 ALA A N 1
ATOM 1511 C CA . ALA A 1 199 ? 4.559 23.484 11.453 1 96 199 ALA A CA 1
ATOM 1512 C C . ALA A 1 199 ? 3.441 24.125 12.281 1 96 199 ALA A C 1
ATOM 1514 O O . ALA A 1 199 ? 2.4 24.5 11.742 1 96 199 ALA A O 1
ATOM 1515 N N . ARG A 1 200 ? 3.639 24.062 13.562 1 95.81 200 ARG A N 1
ATOM 1516 C CA . ARG A 1 200 ? 2.805 24.922 14.398 1 95.81 200 ARG A CA 1
ATOM 1517 C C . ARG A 1 200 ? 3.15 26.391 14.188 1 95.81 200 ARG A C 1
ATOM 1519 O O . ARG A 1 200 ? 4.312 26.734 13.977 1 95.81 200 ARG A O 1
ATOM 1526 N N . ARG A 1 201 ? 2.174 27.219 14.266 1 96 201 ARG A N 1
ATOM 1527 C CA . ARG A 1 201 ? 2.416 28.656 14.125 1 96 201 ARG A CA 1
ATOM 1528 C C . ARG A 1 201 ? 3.203 29.188 15.312 1 96 201 ARG A C 1
ATOM 1530 O O . ARG A 1 201 ? 2.812 29 16.469 1 96 201 ARG A O 1
ATOM 1537 N N . THR A 1 202 ? 4.359 29.75 15.047 1 94.62 202 THR A N 1
ATOM 1538 C CA . THR A 1 202 ? 5.215 30.422 16.016 1 94.62 202 THR A CA 1
ATOM 1539 C C . THR A 1 202 ? 5.746 31.734 15.43 1 94.62 202 THR A C 1
ATOM 1541 O O . THR A 1 202 ? 5.562 32 14.242 1 94.62 202 THR A O 1
ATOM 1544 N N . ALA A 1 203 ? 6.367 32.469 16.234 1 92.81 203 ALA A N 1
ATOM 1545 C CA . ALA A 1 203 ? 6.965 33.719 15.758 1 92.81 203 ALA A CA 1
ATOM 1546 C C . ALA A 1 203 ? 8.039 33.438 14.711 1 92.81 203 ALA A C 1
ATOM 1548 O O . ALA A 1 203 ? 8.188 34.188 13.75 1 92.81 203 ALA A O 1
ATOM 1549 N N . GLU A 1 204 ? 8.734 32.375 14.883 1 93.06 204 GLU A N 1
ATOM 1550 C CA . GLU A 1 204 ? 9.82 32.031 13.984 1 93.06 204 GLU A CA 1
ATOM 1551 C C . GLU A 1 204 ? 9.297 31.625 12.609 1 93.06 204 GLU A C 1
ATOM 1553 O O . GLU A 1 204 ? 10 31.766 11.609 1 93.06 204 GLU A O 1
ATOM 1558 N N . LYS A 1 205 ? 8.008 31.188 12.602 1 94.44 205 LYS A N 1
ATOM 1559 C CA . LYS A 1 205 ? 7.43 30.734 11.336 1 94.44 205 LYS A CA 1
ATOM 1560 C C . LYS A 1 205 ? 6.445 31.766 10.781 1 94.44 205 LYS A C 1
ATOM 1562 O O . LYS A 1 205 ? 5.602 31.438 9.945 1 94.44 205 LYS A O 1
ATOM 1567 N N . SER A 1 206 ? 6.543 32.969 11.195 1 94.94 206 SER A N 1
ATOM 1568 C CA . SER A 1 206 ? 5.555 33.969 10.883 1 94.94 206 SER A CA 1
ATOM 1569 C C . SER A 1 206 ? 5.551 34.312 9.391 1 94.94 206 SER A C 1
ATOM 1571 O O . SER A 1 206 ? 4.492 34.562 8.805 1 94.94 206 SER A O 1
ATOM 1573 N N . ALA A 1 207 ? 6.688 34.406 8.773 1 94.69 207 ALA A N 1
ATOM 1574 C CA . ALA A 1 207 ? 6.766 34.719 7.348 1 94.69 207 ALA A CA 1
ATOM 1575 C C . ALA A 1 207 ? 6.098 33.625 6.508 1 94.69 207 ALA A C 1
ATOM 1577 O O . ALA A 1 207 ? 5.34 33.938 5.586 1 94.69 207 ALA A O 1
ATOM 1578 N N . LEU A 1 208 ? 6.422 32.406 6.863 1 95.31 208 LEU A N 1
ATOM 1579 C CA . LEU A 1 208 ? 5.809 31.281 6.156 1 95.31 208 LEU A CA 1
ATOM 1580 C C . LEU A 1 208 ? 4.301 31.25 6.383 1 95.31 208 LEU A C 1
ATOM 1582 O O . LEU A 1 208 ? 3.533 30.984 5.453 1 95.31 208 LEU A O 1
ATOM 1586 N N . ALA A 1 209 ? 3.934 31.5 7.555 1 96.88 209 ALA A N 1
ATOM 1587 C CA . ALA A 1 209 ? 2.516 31.531 7.906 1 96.88 209 ALA A CA 1
ATOM 1588 C C . ALA A 1 209 ? 1.762 32.562 7.078 1 96.88 209 ALA A C 1
ATOM 1590 O O . ALA A 1 209 ? 0.646 32.312 6.617 1 96.88 209 ALA A O 1
ATOM 1591 N N . LYS A 1 210 ? 2.369 33.688 6.926 1 96.5 210 LYS A N 1
ATOM 1592 C CA . LYS A 1 210 ? 1.747 34.75 6.137 1 96.5 210 LYS A CA 1
ATOM 1593 C C . LYS A 1 210 ? 1.577 34.312 4.68 1 96.5 210 LYS A C 1
ATOM 1595 O O . LYS A 1 210 ? 0.539 34.562 4.07 1 96.5 210 LYS A O 1
ATOM 1600 N N . THR A 1 211 ? 2.598 33.719 4.188 1 97.25 211 THR A N 1
ATOM 1601 C CA . THR A 1 211 ? 2.541 33.25 2.811 1 97.25 211 THR A CA 1
ATOM 1602 C C . THR A 1 211 ? 1.432 32.219 2.645 1 97.25 211 THR A C 1
ATOM 1604 O O . THR A 1 211 ? 0.7 32.25 1.652 1 97.25 211 THR A O 1
ATOM 1607 N N . TYR A 1 212 ? 1.266 31.297 3.604 1 97.81 212 TYR A N 1
ATOM 1608 C CA . TYR A 1 212 ? 0.232 30.266 3.549 1 97.81 212 TYR A CA 1
ATOM 1609 C C . TYR A 1 212 ? -1.156 30.875 3.689 1 97.81 212 TYR A C 1
ATOM 1611 O O . TYR A 1 212 ? -2.119 30.406 3.086 1 97.81 212 TYR A O 1
ATOM 1619 N N . ASP A 1 213 ? -1.218 31.969 4.418 1 97.5 213 ASP A N 1
ATOM 1620 C CA . ASP A 1 213 ? -2.484 32.688 4.539 1 97.5 213 ASP A CA 1
ATOM 1621 C C . ASP A 1 213 ? -2.9 33.281 3.201 1 97.5 213 ASP A C 1
ATOM 1623 O O . ASP A 1 213 ? -4.082 33.281 2.852 1 97.5 213 ASP A O 1
ATOM 1627 N N . ILE A 1 214 ? -1.924 33.844 2.523 1 98.19 214 ILE A N 1
ATOM 1628 C CA . ILE A 1 214 ? -2.199 34.375 1.196 1 98.19 214 ILE A CA 1
ATOM 1629 C C . ILE A 1 214 ? -2.672 33.25 0.274 1 98.19 214 ILE A C 1
ATOM 1631 O O . ILE A 1 214 ? -3.629 33.438 -0.484 1 98.19 214 ILE A O 1
ATOM 1635 N N . HIS A 1 215 ? -2.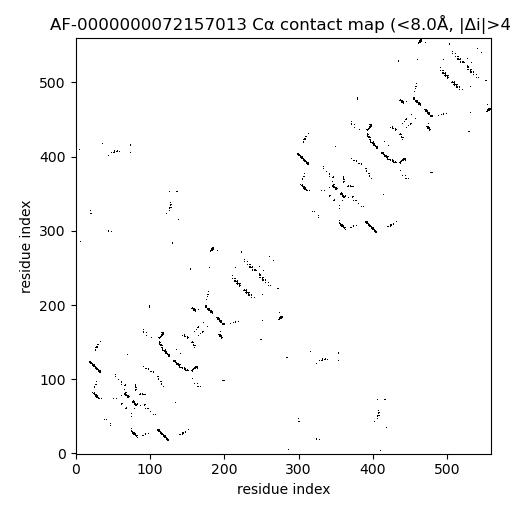023 32.125 0.361 1 98.56 215 HIS A N 1
ATOM 1636 C CA . HIS A 1 215 ? -2.439 30.969 -0.438 1 98.56 215 HIS A CA 1
ATOM 1637 C C . HIS A 1 215 ? -3.871 30.562 -0.107 1 98.56 215 HIS A C 1
ATOM 1639 O O . HIS A 1 215 ? -4.641 30.203 -1.002 1 98.56 215 HIS A O 1
ATOM 1645 N N . ARG A 1 216 ? -4.164 30.516 1.12 1 97.88 216 ARG A N 1
ATOM 1646 C CA . ARG A 1 216 ? -5.508 30.141 1.548 1 97.88 216 ARG A CA 1
ATOM 1647 C C . ARG A 1 216 ? -6.555 31.078 0.948 1 97.88 216 ARG A C 1
ATOM 1649 O O . ARG A 1 216 ? -7.598 30.625 0.47 1 97.88 216 ARG A O 1
ATOM 1656 N N . LYS A 1 217 ? -6.262 32.344 1.038 1 98.06 217 LYS A N 1
ATOM 1657 C CA . LYS A 1 217 ? -7.16 33.344 0.438 1 98.06 217 LYS A CA 1
ATOM 1658 C C . LYS A 1 217 ? -7.32 33.094 -1.061 1 98.06 217 LYS A C 1
ATOM 1660 O O . LYS A 1 217 ? -8.43 33.156 -1.59 1 98.06 217 LYS A O 1
ATOM 1665 N N . ALA A 1 218 ? -6.23 32.875 -1.688 1 98.69 218 ALA A N 1
ATOM 1666 C CA . ALA A 1 218 ? -6.242 32.594 -3.125 1 98.69 218 ALA A CA 1
ATOM 1667 C C . ALA A 1 218 ? -7.055 31.344 -3.445 1 98.69 218 ALA A C 1
ATOM 1669 O O . ALA A 1 218 ? -7.785 31.312 -4.438 1 98.69 218 ALA A O 1
ATOM 1670 N N . PHE A 1 219 ? -6.91 30.344 -2.662 1 98.5 219 PHE A N 1
ATOM 1671 C CA . PHE A 1 219 ? -7.641 29.094 -2.865 1 98.5 219 PHE A CA 1
ATOM 1672 C C . PHE A 1 219 ? -9.141 29.328 -2.756 1 98.5 219 PHE A C 1
ATOM 1674 O O . PHE A 1 219 ? -9.914 28.797 -3.559 1 98.5 219 PHE A O 1
ATOM 1681 N N . ASP A 1 220 ? -9.516 30.094 -1.754 1 97.94 220 ASP A N 1
ATOM 1682 C CA . ASP A 1 220 ? -10.93 30.422 -1.574 1 97.94 220 ASP A CA 1
ATOM 1683 C C . ASP A 1 220 ? -11.484 31.141 -2.797 1 97.94 220 ASP A C 1
ATOM 1685 O O . ASP A 1 220 ? -12.594 30.859 -3.246 1 97.94 220 ASP A O 1
ATOM 1689 N N . LEU A 1 221 ? -10.703 32.062 -3.318 1 98.44 221 LEU A N 1
ATOM 1690 C CA . LEU A 1 221 ? -11.094 32.781 -4.527 1 98.44 221 LEU A CA 1
ATOM 1691 C C . LEU A 1 221 ? -11.211 31.812 -5.711 1 98.44 221 LEU A C 1
ATOM 1693 O O . LEU A 1 221 ? -12.18 31.875 -6.469 1 98.44 221 LEU A O 1
ATOM 1697 N N . PHE A 1 222 ? -10.273 30.984 -5.828 1 98.38 222 PHE A N 1
ATOM 1698 C CA . PHE A 1 222 ? -10.219 30.016 -6.922 1 98.38 222 PHE A CA 1
ATOM 1699 C C . PHE A 1 222 ? -11.445 29.109 -6.906 1 98.38 222 PHE A C 1
ATOM 1701 O O . PHE A 1 222 ? -12.094 28.922 -7.938 1 98.38 222 PHE A O 1
ATOM 1708 N N . VAL A 1 223 ? -11.781 28.516 -5.715 1 97.94 223 VAL A N 1
ATOM 1709 C CA . VAL A 1 223 ? -12.875 27.547 -5.621 1 97.94 223 VAL A CA 1
ATOM 1710 C C . VAL A 1 223 ? -14.203 28.25 -5.902 1 97.94 223 VAL A C 1
ATOM 1712 O O . VAL A 1 223 ? -15.172 27.609 -6.316 1 97.94 223 VAL A O 1
ATOM 1715 N N . ASN A 1 224 ? -14.211 29.594 -5.711 1 97.25 224 ASN A N 1
ATOM 1716 C CA . ASN A 1 224 ? -15.406 30.391 -5.98 1 97.25 224 ASN A CA 1
ATOM 1717 C C . ASN A 1 224 ? -15.367 31 -7.375 1 97.25 224 ASN A C 1
ATOM 1719 O O . ASN A 1 224 ? -16.109 31.938 -7.664 1 97.25 224 ASN A O 1
ATOM 1723 N N . ARG A 1 225 ? -14.453 30.594 -8.195 1 97.31 225 ARG A N 1
ATOM 1724 C CA . ARG A 1 225 ? -14.352 30.906 -9.617 1 97.31 225 ARG A CA 1
ATOM 1725 C C . ARG A 1 225 ? -13.859 32.312 -9.828 1 97.31 225 ARG A C 1
ATOM 1727 O O . ARG A 1 225 ? -14.07 32.906 -10.898 1 97.31 225 ARG A O 1
ATOM 1734 N N . HIS A 1 226 ? -13.289 32.938 -8.828 1 97.88 226 HIS A N 1
ATOM 1735 C CA . HIS A 1 226 ? -12.672 34.25 -8.969 1 97.88 226 HIS A CA 1
ATOM 1736 C C . HIS A 1 226 ? -11.203 34.125 -9.375 1 97.88 226 HIS A C 1
ATOM 1738 O O . HIS A 1 226 ? -10.32 34.594 -8.664 1 97.88 226 HIS A O 1
ATOM 1744 N N . PHE A 1 227 ? -11.008 33.656 -10.539 1 98.38 227 PHE A N 1
ATOM 1745 C CA . PHE A 1 227 ? -9.68 33.312 -11.023 1 98.38 227 PHE A CA 1
ATOM 1746 C C . PHE A 1 227 ? -8.812 34.531 -11.195 1 98.38 227 PHE A C 1
ATOM 1748 O O . PHE A 1 227 ? -7.605 34.5 -10.953 1 98.38 227 PHE A O 1
ATOM 1755 N N . GLY A 1 228 ? -9.391 35.562 -11.656 1 98.25 228 GLY A N 1
ATOM 1756 C CA . GLY A 1 228 ? -8.664 36.812 -11.859 1 98.25 228 GLY A CA 1
ATOM 1757 C C . GLY A 1 228 ? -8.07 37.344 -10.578 1 98.25 228 GLY A C 1
ATOM 1758 O O . GLY A 1 228 ? -6.973 37.906 -10.586 1 98.25 228 GLY A O 1
ATOM 1759 N N . GLU A 1 229 ? -8.82 37.25 -9.508 1 98.69 229 GLU A N 1
ATOM 1760 C CA . GLU A 1 229 ? -8.359 37.719 -8.211 1 98.69 229 GLU A CA 1
ATOM 1761 C C . GLU A 1 229 ? -7.395 36.75 -7.562 1 98.69 229 GLU A C 1
ATOM 1763 O O . GLU A 1 229 ? -6.504 37.156 -6.809 1 98.69 229 GLU A O 1
ATOM 1768 N N . ALA A 1 230 ? -7.598 35.5 -7.805 1 98.75 230 ALA A N 1
ATOM 1769 C CA . ALA A 1 230 ? -6.762 34.469 -7.215 1 98.75 230 ALA A CA 1
ATOM 1770 C C . ALA A 1 230 ? -5.367 34.469 -7.828 1 98.75 230 ALA A C 1
ATOM 1772 O O . ALA A 1 230 ? -4.375 34.219 -7.133 1 98.75 230 ALA A O 1
ATOM 1773 N N . ARG A 1 231 ? -5.289 34.719 -9.102 1 98.56 231 ARG A N 1
ATOM 1774 C CA . ARG A 1 231 ? -4.074 34.562 -9.898 1 98.56 231 ARG A CA 1
ATOM 1775 C C . ARG A 1 231 ? -2.93 35.375 -9.328 1 98.56 231 ARG A C 1
ATOM 1777 O O . ARG A 1 231 ? -1.837 34.844 -9.086 1 98.56 231 ARG A O 1
ATOM 1784 N N . PRO A 1 232 ? -3.117 36.688 -9.078 1 98.5 232 PRO A N 1
ATOM 1785 C CA . PRO A 1 232 ? -1.992 37.469 -8.562 1 98.5 232 PRO A CA 1
ATOM 1786 C C . PRO A 1 232 ? -1.546 37 -7.176 1 98.5 232 PRO A C 1
ATOM 1788 O O . PRO A 1 232 ? -0.36 37.094 -6.848 1 98.5 232 PRO A O 1
ATOM 1791 N N . LEU A 1 233 ? -2.455 36.594 -6.379 1 98.62 233 LEU A N 1
ATOM 1792 C CA . LEU A 1 233 ? -2.105 36.094 -5.055 1 98.62 233 LEU A CA 1
ATOM 1793 C C . LEU A 1 233 ? -1.267 34.812 -5.16 1 98.62 233 LEU A C 1
ATOM 1795 O O . LEU A 1 233 ? -0.267 34.656 -4.453 1 98.62 233 LEU A O 1
ATOM 1799 N N . LEU A 1 234 ? -1.657 33.938 -6.023 1 98.5 234 LEU A N 1
ATOM 1800 C CA . LEU A 1 234 ? -0.915 32.688 -6.23 1 98.5 234 LEU A CA 1
ATOM 1801 C C . LEU A 1 234 ? 0.474 32.969 -6.789 1 98.5 234 LEU A C 1
ATOM 1803 O O . LEU A 1 234 ? 1.445 32.312 -6.422 1 98.5 234 LEU A O 1
ATOM 1807 N N . SER A 1 235 ? 0.527 33.875 -7.695 1 97.56 235 SER A N 1
ATOM 1808 C CA . SER A 1 235 ? 1.822 34.281 -8.227 1 97.56 235 SER A CA 1
ATOM 1809 C C . SER A 1 235 ? 2.74 34.781 -7.117 1 97.56 235 SER A C 1
ATOM 1811 O O . SER A 1 235 ? 3.936 34.5 -7.105 1 97.56 235 SER A O 1
ATOM 1813 N N . GLU A 1 236 ? 2.199 35.562 -6.234 1 97 236 GLU A N 1
ATOM 1814 C CA . GLU A 1 236 ? 2.953 36.062 -5.09 1 97 236 GLU A CA 1
ATOM 1815 C C . GLU A 1 236 ? 3.463 34.938 -4.215 1 97 236 GLU A C 1
ATOM 1817 O O . GLU A 1 236 ? 4.613 34.938 -3.771 1 97 236 GLU A O 1
ATOM 1822 N N . VAL A 1 237 ? 2.611 34 -3.975 1 97.75 237 VAL A N 1
ATOM 1823 C CA . VAL A 1 237 ? 2.98 32.844 -3.158 1 97.75 237 VAL A CA 1
ATOM 1824 C C . VAL A 1 237 ? 4.121 32.094 -3.824 1 97.75 237 VAL A C 1
ATOM 1826 O O . VAL A 1 237 ? 5.109 31.734 -3.172 1 97.75 237 VAL A O 1
ATOM 1829 N N . CYS A 1 238 ? 4.008 31.828 -5.09 1 96.31 238 CYS A N 1
ATOM 1830 C CA . CYS A 1 238 ? 5.039 31.125 -5.836 1 96.31 238 CYS A CA 1
ATOM 1831 C C . CYS A 1 238 ? 6.383 31.828 -5.727 1 96.31 238 CYS A C 1
ATOM 1833 O O . CYS A 1 238 ? 7.418 31.188 -5.574 1 96.31 238 CYS A O 1
ATOM 1835 N N . ARG A 1 239 ? 6.379 33.094 -5.812 1 93.81 239 ARG A N 1
ATOM 1836 C CA . ARG A 1 239 ? 7.605 33.906 -5.715 1 93.81 239 ARG A CA 1
ATOM 1837 C C . ARG A 1 239 ? 8.211 33.781 -4.32 1 93.81 239 ARG A C 1
ATOM 1839 O O . ARG A 1 239 ? 9.43 33.656 -4.172 1 93.81 239 ARG A O 1
ATOM 1846 N N . SER A 1 240 ? 7.344 33.812 -3.352 1 94.31 240 SER A N 1
ATOM 1847 C CA . SER A 1 240 ? 7.793 33.781 -1.962 1 94.31 240 SER A CA 1
ATOM 1848 C C . SER A 1 240 ? 8.367 32.438 -1.583 1 94.31 240 SER A C 1
ATOM 1850 O O . SER A 1 240 ? 9.273 32.344 -0.75 1 94.31 240 SER A O 1
ATOM 1852 N N . LEU A 1 241 ? 7.824 31.375 -2.152 1 93.62 241 LEU A N 1
ATOM 1853 C CA . LEU A 1 241 ? 8.219 30.031 -1.753 1 93.62 241 LEU A CA 1
ATOM 1854 C C . LEU A 1 241 ? 9.281 29.469 -2.697 1 93.62 241 LEU A C 1
ATOM 1856 O O . LEU A 1 241 ? 9.68 28.312 -2.578 1 93.62 241 LEU A O 1
ATOM 1860 N N . ARG A 1 242 ? 9.664 30.25 -3.584 1 82.25 242 ARG A N 1
ATOM 1861 C CA . ARG A 1 242 ? 10.711 29.812 -4.516 1 82.25 242 ARG A CA 1
ATOM 1862 C C . ARG A 1 242 ? 12.008 29.5 -3.777 1 82.25 242 ARG A C 1
ATOM 1864 O O . ARG A 1 242 ? 12.438 30.266 -2.92 1 82.25 242 ARG A O 1
ATOM 1871 N N . GLY A 1 243 ? 12.336 28.188 -3.646 1 67.62 243 GLY A N 1
ATOM 1872 C CA . GLY A 1 243 ? 13.531 27.734 -2.951 1 67.62 243 GLY A CA 1
ATOM 1873 C C . GLY A 1 243 ? 14.82 28.25 -3.584 1 67.62 243 GLY A C 1
ATOM 1874 O O . GLY A 1 243 ? 14.789 28.875 -4.648 1 67.62 243 GLY A O 1
ATOM 1875 N N . ARG A 1 244 ? 15.992 28.234 -2.838 1 53.19 244 ARG A N 1
ATOM 1876 C CA . ARG A 1 244 ? 17.328 28.625 -3.285 1 53.19 244 ARG A CA 1
ATOM 1877 C C . ARG A 1 244 ? 17.703 27.906 -4.574 1 53.19 244 ARG A C 1
ATOM 1879 O O . ARG A 1 244 ? 18.344 28.484 -5.449 1 53.19 244 ARG A O 1
ATOM 1886 N N . GLN A 1 245 ? 17.281 26.75 -4.703 1 54.09 245 GLN A N 1
ATOM 1887 C CA . GLN A 1 245 ? 17.719 26 -5.867 1 54.09 245 GLN A CA 1
ATOM 1888 C C . GLN A 1 245 ? 16.609 25.875 -6.906 1 54.09 245 GLN A C 1
ATOM 1890 O O . GLN A 1 245 ? 16.641 24.969 -7.746 1 54.09 245 GLN A O 1
ATOM 1895 N N . GLY A 1 246 ? 15.742 26.766 -6.75 1 59.09 246 GLY A N 1
ATOM 1896 C CA . GLY A 1 246 ? 14.719 26.797 -7.785 1 59.09 246 GLY A CA 1
ATOM 1897 C C . GLY A 1 246 ? 13.633 25.766 -7.57 1 59.09 246 GLY A C 1
ATOM 1898 O O . GLY A 1 246 ? 12.961 25.359 -8.516 1 59.09 246 GLY A O 1
ATOM 1899 N N . SER A 1 247 ? 13.555 25.312 -6.371 1 74.75 247 SER A N 1
ATOM 1900 C CA . SER A 1 247 ? 12.492 24.344 -6.137 1 74.75 247 SER A CA 1
ATOM 1901 C C . SER A 1 247 ? 11.117 24.984 -6.281 1 74.75 247 SER A C 1
ATOM 1903 O O . SER A 1 247 ? 10.93 26.141 -5.914 1 74.75 247 SER A O 1
ATOM 1905 N N . VAL A 1 248 ? 10.289 24.281 -6.988 1 85.19 248 VAL A N 1
ATOM 1906 C CA . VAL A 1 248 ? 8.961 24.766 -7.348 1 85.19 248 VAL A CA 1
ATOM 1907 C C . VAL A 1 248 ? 7.957 24.375 -6.273 1 85.19 248 VAL A C 1
ATOM 1909 O O . VAL A 1 248 ? 8 23.25 -5.754 1 85.19 248 VAL A O 1
ATOM 1912 N N . ASP A 1 249 ? 7.184 25.406 -5.875 1 94.88 249 ASP A N 1
ATOM 1913 C CA . ASP A 1 249 ? 6.027 25.141 -5.031 1 94.88 249 ASP A CA 1
ATOM 1914 C C . ASP A 1 249 ? 4.871 24.562 -5.852 1 94.88 249 ASP A C 1
ATOM 1916 O O . ASP A 1 249 ? 4.047 25.312 -6.379 1 94.88 249 ASP A O 1
ATOM 1920 N N . VAL A 1 250 ? 4.738 23.344 -5.824 1 95.38 250 VAL A N 1
ATOM 1921 C CA . VAL A 1 250 ? 3.871 22.625 -6.754 1 95.38 250 VAL A CA 1
ATOM 1922 C C . VAL A 1 250 ? 2.412 22.984 -6.48 1 95.38 250 VAL A C 1
ATOM 1924 O O . VAL A 1 250 ? 1.661 23.297 -7.41 1 95.38 250 VAL A O 1
ATOM 1927 N N . PRO A 1 251 ? 1.974 23.047 -5.25 1 96.69 251 PRO A N 1
ATOM 1928 C CA . PRO A 1 251 ? 0.554 23.312 -5.012 1 96.69 251 PRO A CA 1
ATOM 1929 C C . PRO A 1 251 ? 0.116 24.672 -5.551 1 96.69 251 PRO A C 1
ATOM 1931 O O . PRO A 1 251 ? -0.897 24.766 -6.25 1 96.69 251 PRO A O 1
ATOM 1934 N N . SER A 1 252 ? 0.87 25.703 -5.277 1 97.44 252 SER A N 1
ATOM 1935 C CA . SER A 1 252 ? 0.488 27.031 -5.727 1 97.44 252 SER A CA 1
ATOM 1936 C C . SER A 1 252 ? 0.642 27.172 -7.234 1 97.44 252 SER A C 1
ATOM 1938 O O . SER A 1 252 ? -0.17 27.828 -7.891 1 97.44 252 SER A O 1
ATOM 1940 N N . GLN A 1 253 ? 1.659 26.609 -7.754 1 96.88 253 GLN A N 1
ATOM 1941 C CA . GLN A 1 253 ? 1.884 26.656 -9.195 1 96.88 253 GLN A CA 1
ATOM 1942 C C . GLN A 1 253 ? 0.763 25.953 -9.953 1 96.88 253 GLN A C 1
ATOM 1944 O O . GLN A 1 253 ? 0.335 26.422 -11.016 1 96.88 253 GLN A O 1
ATOM 1949 N N . HIS A 1 254 ? 0.413 24.844 -9.438 1 96.5 254 HIS A N 1
ATOM 1950 C CA . HIS A 1 254 ? -0.678 24.094 -10.055 1 96.5 254 HIS A CA 1
ATOM 1951 C C . HIS A 1 254 ? -1.953 24.922 -10.117 1 96.5 254 HIS A C 1
ATOM 1953 O O . HIS A 1 254 ? -2.602 25 -11.164 1 96.5 254 HIS A O 1
ATOM 1959 N N . LEU A 1 255 ? -2.301 25.562 -9.07 1 97.56 255 LEU A N 1
ATOM 1960 C CA . LEU A 1 255 ? -3.498 26.391 -9.023 1 97.56 255 LEU A CA 1
ATOM 1961 C C . LEU A 1 255 ? -3.357 27.594 -9.953 1 97.56 255 LEU A C 1
ATOM 1963 O O . LEU A 1 255 ? -4.332 28.016 -10.578 1 97.56 255 LEU A O 1
ATOM 1967 N N . LEU A 1 256 ? -2.141 28.141 -9.945 1 97.69 256 LEU A N 1
ATOM 1968 C CA . LEU A 1 256 ? -1.868 29.266 -10.836 1 97.69 256 LEU A CA 1
ATOM 1969 C C . LEU A 1 256 ? -2.115 28.875 -12.297 1 97.69 256 LEU A C 1
ATOM 1971 O O . LEU A 1 256 ? -2.754 29.625 -13.039 1 97.69 256 LEU A O 1
ATOM 1975 N N . HIS A 1 257 ? -1.682 27.75 -12.656 1 97.44 257 HIS A N 1
ATOM 1976 C CA . HIS A 1 257 ? -1.886 27.25 -14.008 1 97.44 257 HIS A CA 1
ATOM 1977 C C . HIS A 1 257 ? -3.369 27.062 -14.305 1 97.44 257 HIS A C 1
ATOM 1979 O O . HIS A 1 257 ? -3.824 27.359 -15.414 1 97.44 257 HIS A O 1
ATOM 1985 N N . LEU A 1 258 ? -4.062 26.531 -13.352 1 97 258 LEU A N 1
ATOM 1986 C CA . LEU A 1 258 ? -5.496 26.344 -13.539 1 97 258 LEU A CA 1
ATOM 1987 C C . LEU A 1 258 ? -6.211 27.672 -13.695 1 97 258 LEU A C 1
ATOM 1989 O O . LEU A 1 258 ? -7.148 27.797 -14.484 1 97 258 LEU A O 1
ATOM 1993 N N . CYS A 1 259 ? -5.809 28.656 -12.906 1 97.81 259 CYS A N 1
ATOM 1994 C CA . CYS A 1 259 ? -6.383 29.984 -13.062 1 97.81 259 CYS A CA 1
ATOM 1995 C C . CYS A 1 259 ? -6.188 30.5 -14.484 1 97.81 259 CYS A C 1
ATOM 1997 O O . CYS A 1 259 ? -7.125 31.016 -15.094 1 97.81 259 CYS A O 1
ATOM 1999 N N . ASP A 1 260 ? -4.992 30.344 -14.984 1 97.81 260 ASP A N 1
ATOM 2000 C CA . ASP A 1 260 ? -4.695 30.781 -16.344 1 97.81 260 ASP A CA 1
ATOM 2001 C C . ASP A 1 260 ? -5.578 30.062 -17.359 1 97.81 260 ASP A C 1
ATOM 2003 O O . ASP A 1 260 ? -6.098 30.688 -18.281 1 97.81 260 ASP A O 1
ATOM 2007 N N . LYS A 1 261 ? -5.719 28.844 -17.141 1 97.56 261 LYS A N 1
ATOM 2008 C CA . LYS A 1 261 ? -6.551 28.031 -18.031 1 97.56 261 LYS A CA 1
ATOM 2009 C C . LYS A 1 261 ? -8.008 28.484 -17.984 1 97.56 261 LYS A C 1
ATOM 2011 O O . LYS A 1 261 ? -8.641 28.672 -19.031 1 97.56 261 LYS A O 1
ATOM 2016 N N . PHE A 1 262 ? -8.516 28.688 -16.812 1 97.44 262 PHE A N 1
ATOM 2017 C CA . PHE A 1 262 ? -9.938 28.953 -16.641 1 97.44 262 PHE A CA 1
ATOM 2018 C C . PHE A 1 262 ? -10.266 30.391 -17 1 97.44 262 PHE A C 1
ATOM 2020 O O . PHE A 1 262 ? -11.414 30.719 -17.297 1 97.44 262 PHE A O 1
ATOM 2027 N N . LEU A 1 263 ? -9.273 31.25 -16.953 1 97.06 263 LEU A N 1
ATOM 2028 C CA . LEU A 1 263 ? -9.461 32.625 -17.438 1 97.06 263 LEU A CA 1
ATOM 2029 C C . LEU A 1 263 ? -9.625 32.625 -18.953 1 97.06 263 LEU A C 1
ATOM 2031 O O . LEU A 1 263 ? -10.359 33.469 -19.5 1 97.06 263 LEU A O 1
ATOM 2035 N N . ARG A 1 264 ? -9 31.641 -19.594 1 97 264 ARG A N 1
ATOM 2036 C CA . ARG A 1 264 ? -9.102 31.5 -21.047 1 97 264 ARG A CA 1
ATOM 2037 C C . ARG A 1 264 ? -10.336 30.703 -21.422 1 97 264 ARG A C 1
ATOM 2039 O O . ARG A 1 264 ? -11.047 31.047 -22.375 1 97 264 ARG A O 1
ATOM 2046 N N . GLU A 1 265 ? -10.523 29.609 -20.688 1 97.38 265 GLU A N 1
ATOM 2047 C CA . GLU A 1 265 ? -11.648 28.719 -20.891 1 97.38 265 GLU A CA 1
ATOM 2048 C C . GLU A 1 265 ? -12.359 28.406 -19.578 1 97.38 265 GLU A C 1
ATOM 2050 O O . GLU A 1 265 ? -12.055 27.406 -18.922 1 97.38 265 GLU A O 1
ATOM 2055 N N . PRO A 1 266 ? -13.383 29.156 -19.359 1 95.62 266 PRO A N 1
ATOM 2056 C CA . PRO A 1 266 ? -14.07 28.969 -18.078 1 95.62 266 PRO A CA 1
ATOM 2057 C C . PRO A 1 266 ? -14.617 27.547 -17.906 1 95.62 266 PRO A C 1
ATOM 2059 O O . PRO A 1 266 ? -15.094 26.938 -18.875 1 95.62 266 PRO A O 1
ATOM 2062 N N . PRO A 1 267 ? -14.508 27.047 -16.672 1 96.06 267 PRO A N 1
ATOM 2063 C CA . PRO A 1 267 ? -15.07 25.703 -16.438 1 96.06 267 PRO A CA 1
ATOM 2064 C C . PRO A 1 267 ? -16.594 25.688 -16.516 1 96.06 267 PRO A C 1
ATOM 2066 O O . PRO A 1 267 ? -17.234 26.75 -16.453 1 96.06 267 PRO A O 1
ATOM 2069 N N . PRO A 1 268 ? -17.141 24.531 -16.734 1 95.31 268 PRO A N 1
ATOM 2070 C CA . PRO A 1 268 ? -18.594 24.438 -16.844 1 95.31 268 PRO A CA 1
ATOM 2071 C C . PRO A 1 268 ? -19.312 24.906 -15.562 1 95.31 268 PRO A C 1
ATOM 2073 O O . PRO A 1 268 ? -18.688 24.984 -14.508 1 95.31 268 PRO A O 1
ATOM 2076 N N . PRO A 1 269 ? -20.547 25.203 -15.695 1 93.75 269 PRO A N 1
ATOM 2077 C CA . PRO A 1 269 ? -21.297 25.734 -14.555 1 93.75 269 PRO A CA 1
ATOM 2078 C C . PRO A 1 269 ? -21.328 24.766 -13.375 1 93.75 269 PRO A C 1
ATOM 2080 O O . PRO A 1 269 ? -21.438 25.188 -12.227 1 93.75 269 PRO A O 1
ATOM 2083 N N . ASP A 1 270 ? -21.172 23.516 -13.586 1 94.12 270 ASP A N 1
ATOM 2084 C CA . ASP A 1 270 ? -21.297 22.531 -12.523 1 94.12 270 ASP A CA 1
ATOM 2085 C C . ASP A 1 270 ? -19.922 22.172 -11.953 1 94.12 270 ASP A C 1
ATOM 2087 O O . ASP A 1 270 ? -19.797 21.234 -11.156 1 94.12 270 ASP A O 1
ATOM 2091 N N . TRP A 1 271 ? -18.984 23 -12.328 1 94.38 271 TRP A N 1
ATOM 2092 C CA . TRP A 1 271 ? -17.641 22.766 -11.82 1 94.38 271 TRP A CA 1
ATOM 2093 C C . TRP A 1 271 ? -17.578 22.984 -10.305 1 94.38 271 TRP A C 1
ATOM 2095 O O . TRP A 1 271 ? -18.078 23.984 -9.797 1 94.38 271 TRP A O 1
ATOM 2105 N N . ASP A 1 272 ? -16.953 21.984 -9.555 1 92.94 272 ASP A N 1
ATOM 2106 C CA . ASP A 1 272 ? -16.938 22.062 -8.102 1 92.94 272 ASP A CA 1
ATOM 2107 C C . ASP A 1 272 ? -15.516 22.141 -7.566 1 92.94 272 ASP A C 1
ATOM 2109 O O . ASP A 1 272 ? -15.273 21.906 -6.379 1 92.94 272 ASP A O 1
ATOM 2113 N N . ALA A 1 273 ? -14.523 22.359 -8.453 1 94 273 ALA A N 1
ATOM 2114 C CA . ALA A 1 273 ? -13.109 22.547 -8.117 1 94 273 ALA A CA 1
ATOM 2115 C C . ALA A 1 273 ? -12.492 21.25 -7.609 1 94 273 ALA A C 1
ATOM 2117 O O . ALA A 1 273 ? -11.406 21.266 -7.023 1 94 273 ALA A O 1
ATOM 2118 N N . SER A 1 274 ? -13.203 20.094 -7.816 1 95.12 274 SER A N 1
ATOM 2119 C CA . SER A 1 274 ? -12.633 18.828 -7.41 1 95.12 274 SER A CA 1
ATOM 2120 C C . SER A 1 274 ? -11.672 18.281 -8.461 1 95.12 274 SER A C 1
ATOM 2122 O O . SER A 1 274 ? -11.836 18.547 -9.656 1 95.12 274 SER A O 1
ATOM 2124 N N . GLU A 1 275 ? -10.633 17.688 -8.023 1 93.25 275 GLU A N 1
ATOM 2125 C CA . GLU A 1 275 ? -9.648 17.062 -8.898 1 93.25 275 GLU A CA 1
ATOM 2126 C C . GLU A 1 275 ? -9.469 15.578 -8.562 1 93.25 275 GLU A C 1
ATOM 2128 O O . GLU A 1 275 ? -9.281 15.219 -7.395 1 93.25 275 GLU A O 1
ATOM 2133 N N . SER A 1 276 ? -9.516 14.688 -9.492 1 88.69 276 SER A N 1
ATOM 2134 C CA . SER A 1 276 ? -9.336 13.258 -9.281 1 88.69 276 SER A CA 1
ATOM 2135 C C . SER A 1 276 ? -7.863 12.891 -9.164 1 88.69 276 SER A C 1
ATOM 2137 O O . SER A 1 276 ? -7.043 13.336 -9.969 1 88.69 276 SER A O 1
ATOM 2139 N N . MET A 1 277 ? -7.504 12.219 -8.109 1 80.44 277 MET A N 1
ATOM 2140 C CA . MET A 1 277 ? -6.137 11.742 -7.91 1 80.44 277 MET A CA 1
ATOM 2141 C C . MET A 1 277 ? -5.98 10.32 -8.43 1 80.44 277 MET A C 1
ATOM 2143 O O . MET A 1 277 ? -5.059 9.602 -8.023 1 80.44 277 MET A O 1
ATOM 2147 N N . SER A 1 278 ? -6.801 9.828 -9.297 1 61.94 278 SER A N 1
ATOM 2148 C CA . SER A 1 278 ? -6.773 8.453 -9.789 1 61.94 278 SER A CA 1
ATOM 2149 C C . SER A 1 278 ? -5.391 8.078 -10.312 1 61.94 278 SER A C 1
ATOM 2151 O O . SER A 1 278 ? -5.078 6.895 -10.461 1 61.94 278 SER A O 1
ATOM 2153 N N . LYS A 1 279 ? -4.551 9.023 -10.758 1 51.5 279 LYS A N 1
ATOM 2154 C CA . LYS A 1 279 ? -3.238 8.594 -11.234 1 51.5 279 LYS A CA 1
ATOM 2155 C C . LYS A 1 279 ? -2.229 8.539 -10.094 1 51.5 279 LYS A C 1
ATOM 2157 O O . LYS A 1 279 ? -2.207 9.43 -9.234 1 51.5 279 LYS A O 1
ATOM 2162 N N . LYS A 1 280 ? -1.761 7.191 -9.922 1 41.69 280 LYS A N 1
ATOM 2163 C CA . LYS A 1 280 ? -0.655 6.938 -9.008 1 41.69 280 LYS A CA 1
ATOM 2164 C C . LYS A 1 280 ? 0.557 7.797 -9.352 1 41.69 280 LYS A C 1
ATOM 2166 O O . LYS A 1 280 ? 0.869 7.992 -10.531 1 41.69 280 LYS A O 1
ATOM 2171 N N . MET B 1 1 ? -5.074 -24.297 30.438 1 18.31 1 MET B N 1
ATOM 2172 C CA . MET B 1 1 ? -3.832 -24.141 29.688 1 18.31 1 MET B CA 1
ATOM 2173 C C . MET B 1 1 ? -3.799 -22.781 28.984 1 18.31 1 MET B C 1
ATOM 2175 O O . MET B 1 1 ? -4.719 -22.453 28.234 1 18.31 1 MET B O 1
ATOM 2179 N N . SER B 1 2 ? -3.205 -21.766 29.531 1 21.42 2 SER B N 1
ATOM 2180 C CA . SER B 1 2 ? -3.246 -20.328 29.328 1 21.42 2 SER B CA 1
ATOM 2181 C C . SER B 1 2 ? -2.799 -19.953 27.922 1 21.42 2 SER B C 1
ATOM 2183 O O . SER B 1 2 ? -1.841 -20.516 27.391 1 21.42 2 SER B O 1
ATOM 2185 N N . PRO B 1 3 ? -3.619 -19.484 27.094 1 24.41 3 PRO B N 1
ATOM 2186 C CA . PRO B 1 3 ? -3.416 -19.453 25.641 1 24.41 3 PRO B CA 1
ATOM 2187 C C . PRO B 1 3 ? -2.086 -18.797 25.25 1 24.41 3 PRO B C 1
ATOM 2189 O O . PRO B 1 3 ? -1.564 -17.969 25.984 1 24.41 3 PRO B O 1
ATOM 2192 N N . ALA B 1 4 ? -1.054 -19.516 24.703 1 23.95 4 ALA B N 1
ATOM 2193 C CA . ALA B 1 4 ? 0.317 -19.25 24.281 1 23.95 4 ALA B CA 1
ATOM 2194 C C . ALA B 1 4 ? 0.42 -17.906 23.547 1 23.95 4 ALA B C 1
ATOM 2196 O O . ALA B 1 4 ? -0.227 -17.703 22.531 1 23.95 4 ALA B O 1
ATOM 2197 N N . ILE B 1 5 ? 0.289 -16.891 24.234 1 25.22 5 ILE B N 1
ATOM 2198 C CA . ILE B 1 5 ? 0.714 -15.57 23.766 1 25.22 5 ILE B CA 1
ATOM 2199 C C . ILE B 1 5 ? 2.014 -15.703 22.969 1 25.22 5 ILE B C 1
ATOM 2201 O O . ILE B 1 5 ? 2.998 -16.25 23.469 1 25.22 5 ILE B O 1
ATOM 2205 N N . LEU B 1 6 ? 1.999 -16.156 21.875 1 27.53 6 LEU B N 1
ATOM 2206 C CA . LEU B 1 6 ? 3.25 -16.375 21.156 1 27.53 6 LEU B CA 1
ATOM 2207 C C . LEU B 1 6 ? 4.262 -15.281 21.469 1 27.53 6 LEU B C 1
ATOM 2209 O O . LEU B 1 6 ? 4.082 -14.133 21.062 1 27.53 6 LEU B O 1
ATOM 2213 N N . ILE B 1 7 ? 4.633 -15.148 22.812 1 29.34 7 ILE B N 1
ATOM 2214 C CA . ILE B 1 7 ? 5.973 -14.703 23.203 1 29.34 7 ILE B CA 1
ATOM 2215 C C . ILE B 1 7 ? 7.02 -15.555 22.484 1 29.34 7 ILE B C 1
ATOM 2217 O O . ILE B 1 7 ? 7.184 -16.734 22.797 1 29.34 7 ILE B O 1
ATOM 2221 N N . THR B 1 8 ? 6.992 -15.711 21.234 1 30.42 8 THR B N 1
ATOM 2222 C CA . THR B 1 8 ? 8.172 -16.484 20.875 1 30.42 8 THR B CA 1
ATOM 2223 C C . THR B 1 8 ? 9.375 -16.062 21.688 1 30.42 8 THR B C 1
ATOM 2225 O O . THR B 1 8 ? 9.781 -14.891 21.656 1 30.42 8 THR B O 1
ATOM 2228 N N . ARG B 1 9 ? 9.5 -16.672 22.719 1 27.12 9 ARG B N 1
ATOM 2229 C CA . ARG B 1 9 ? 10.719 -16.719 23.531 1 27.12 9 ARG B CA 1
ATOM 2230 C C . ARG B 1 9 ? 11.953 -16.797 22.641 1 27.12 9 ARG B C 1
ATOM 2232 O O . ARG B 1 9 ? 12.18 -17.797 21.953 1 27.12 9 ARG B O 1
ATOM 2239 N N . TYR B 1 10 ? 12.312 -15.664 21.953 1 29.94 10 TYR B N 1
ATOM 2240 C CA . TYR B 1 10 ? 13.664 -15.82 21.438 1 29.94 10 TYR B CA 1
ATOM 2241 C C . TYR B 1 10 ? 14.594 -16.391 22.5 1 29.94 10 TYR B C 1
ATOM 2243 O O . TYR B 1 10 ? 14.5 -16.016 23.672 1 29.94 10 TYR B O 1
ATOM 2251 N N . ARG B 1 11 ? 14.992 -17.609 22.516 1 28.56 11 ARG B N 1
ATOM 2252 C CA . ARG B 1 11 ? 16.062 -18.219 23.312 1 28.56 11 ARG B CA 1
ATOM 2253 C C . ARG B 1 11 ? 17.094 -17.172 23.719 1 28.56 11 ARG B C 1
ATOM 2255 O O . ARG B 1 11 ? 17.484 -16.344 22.906 1 28.56 11 ARG B O 1
ATOM 2262 N N . SER B 1 12 ? 17.344 -16.906 25 1 29.91 12 SER B N 1
ATOM 2263 C CA . SER B 1 12 ? 18.234 -16.078 25.812 1 29.91 12 SER B CA 1
ATOM 2264 C C . SER B 1 12 ? 19.609 -15.938 25.172 1 29.91 12 SER B C 1
ATOM 2266 O O . SER B 1 12 ? 20.219 -14.875 25.219 1 29.91 12 SER B O 1
ATOM 2268 N N . GLY B 1 13 ? 20.422 -17.016 25.078 1 30.48 13 GLY B N 1
ATOM 2269 C CA . GLY B 1 13 ? 21.859 -17.047 24.891 1 30.48 13 GLY B CA 1
ATOM 2270 C C . GLY B 1 13 ? 22.297 -16.547 23.516 1 30.48 13 GLY B C 1
ATOM 2271 O O . GLY B 1 13 ? 23.5 -16.516 23.219 1 30.48 13 GLY B O 1
ATOM 2272 N N . VAL B 1 14 ? 21.578 -16.984 22.453 1 32.53 14 VAL B N 1
ATOM 2273 C CA . VAL B 1 14 ? 22.094 -16.328 21.266 1 32.53 14 VAL B CA 1
ATOM 2274 C C . VAL B 1 14 ? 21.719 -14.844 21.297 1 32.53 14 VAL B C 1
ATOM 2276 O O . VAL B 1 14 ? 20.547 -14.492 21.469 1 32.53 14 VAL B O 1
ATOM 2279 N N . GLU B 1 15 ? 22.469 -13.852 21.703 1 33.72 15 GLU B N 1
ATOM 2280 C CA . GLU B 1 15 ? 22.438 -12.391 21.812 1 33.72 15 GLU B CA 1
ATOM 2281 C C . GLU B 1 15 ? 21.375 -11.789 20.891 1 33.72 15 GLU B C 1
ATOM 2283 O O . GLU B 1 15 ? 21.281 -12.156 19.719 1 33.72 15 GLU B O 1
ATOM 2288 N N . ALA B 1 16 ? 20.141 -11.289 21.25 1 38.34 16 ALA B N 1
ATOM 2289 C CA . ALA B 1 16 ? 19.125 -10.367 20.766 1 38.34 16 ALA B CA 1
ATOM 2290 C C . ALA B 1 16 ? 19.641 -9.547 19.594 1 38.34 16 ALA B C 1
ATOM 2292 O O . ALA B 1 16 ? 18.906 -8.758 19 1 38.34 16 ALA B O 1
ATOM 2293 N N . THR B 1 17 ? 20.906 -9.414 19.5 1 40.5 17 THR B N 1
ATOM 2294 C CA . THR B 1 17 ? 21.562 -8.703 18.406 1 40.5 17 THR B CA 1
ATOM 2295 C C . THR B 1 17 ? 21.375 -9.43 17.078 1 40.5 17 THR B C 1
ATOM 2297 O O . THR B 1 17 ? 22.281 -9.438 16.25 1 40.5 17 THR B O 1
ATOM 2300 N N . VAL B 1 18 ? 20.609 -10.523 16.938 1 46.81 18 VAL B N 1
ATOM 2301 C CA . VAL B 1 18 ? 20.672 -11.133 15.617 1 46.81 18 VAL B CA 1
ATOM 2302 C C . VAL B 1 18 ? 20.453 -10.078 14.539 1 46.81 18 VAL B C 1
ATOM 2304 O O . VAL B 1 18 ? 19.375 -9.492 14.445 1 46.81 18 VAL B O 1
ATOM 2307 N N . GLY B 1 19 ? 21.484 -9.359 14.172 1 60.97 19 GLY B N 1
ATOM 2308 C CA . GLY B 1 19 ? 21.734 -8.367 13.133 1 60.97 19 GLY B CA 1
ATOM 2309 C C . GLY B 1 19 ? 21 -8.68 11.836 1 60.97 19 GLY B C 1
ATOM 2310 O O . GLY B 1 19 ? 20.469 -9.773 11.656 1 60.97 19 GLY B O 1
ATOM 2311 N N . PHE B 1 20 ? 20.547 -7.84 11.156 1 73.38 20 PHE B N 1
ATOM 2312 C CA . PHE B 1 20 ? 20.047 -7.855 9.789 1 73.38 20 PHE B CA 1
ATOM 2313 C C . PHE B 1 20 ? 21.078 -8.461 8.844 1 73.38 20 PHE B C 1
ATOM 2315 O O . PHE B 1 20 ? 22.281 -8.203 8.977 1 73.38 20 PHE B O 1
ATOM 2322 N N . HIS B 1 21 ? 20.609 -9.469 8.188 1 83.12 21 HIS B N 1
ATOM 2323 C CA . HIS B 1 21 ? 21.469 -10.039 7.16 1 83.12 21 HIS B CA 1
ATOM 2324 C C . HIS B 1 21 ? 20.719 -10.25 5.855 1 83.12 21 HIS B C 1
ATOM 2326 O O . HIS B 1 21 ? 19.484 -10.258 5.852 1 83.12 21 HIS B O 1
ATOM 2332 N N . GLU B 1 22 ? 21.5 -10.367 4.824 1 89.19 22 GLU B N 1
ATOM 2333 C CA . GLU B 1 22 ? 20.906 -10.664 3.527 1 89.19 22 GLU B CA 1
ATOM 2334 C C . GLU B 1 22 ? 20.578 -12.156 3.393 1 89.19 22 GLU B C 1
ATOM 2336 O O . GLU B 1 22 ? 21.375 -13 3.809 1 89.19 22 GLU B O 1
ATOM 2341 N N . ASN B 1 23 ? 19.422 -12.453 2.92 1 93.5 23 ASN B N 1
ATOM 2342 C CA . ASN B 1 23 ? 19 -13.836 2.707 1 93.5 23 ASN B CA 1
ATOM 2343 C C . ASN B 1 23 ? 18.125 -13.969 1.454 1 93.5 23 ASN B C 1
ATOM 2345 O O . ASN B 1 23 ? 17.453 -13.016 1.059 1 93.5 23 ASN B O 1
ATOM 2349 N N . GLU B 1 24 ? 18.281 -15.148 0.789 1 96.56 24 GLU B N 1
ATOM 2350 C CA . GLU B 1 24 ? 17.344 -15.508 -0.274 1 96.56 24 GLU B CA 1
ATOM 2351 C C . GLU B 1 24 ? 16.047 -16.062 0.299 1 96.56 24 GLU B C 1
ATOM 2353 O O . GLU B 1 24 ? 16.062 -17.047 1.058 1 96.56 24 GLU B O 1
ATOM 2358 N N . VAL B 1 25 ? 14.922 -15.422 -0.015 1 97.94 25 VAL B N 1
ATOM 2359 C CA . VAL B 1 25 ? 13.648 -15.852 0.561 1 97.94 25 VAL B CA 1
ATOM 2360 C C . VAL B 1 25 ? 12.562 -15.828 -0.513 1 97.94 25 VAL B C 1
ATOM 2362 O O . VAL B 1 25 ? 12.781 -15.32 -1.616 1 97.94 25 VAL B O 1
ATOM 2365 N N . SER B 1 26 ? 11.438 -16.484 -0.264 1 98.69 26 SER B N 1
ATOM 2366 C CA . SER B 1 26 ? 10.203 -16.297 -1.015 1 98.69 26 SER B CA 1
ATOM 2367 C C . SER B 1 26 ? 9.195 -15.477 -0.218 1 98.69 26 SER B C 1
ATOM 2369 O O . SER B 1 26 ? 8.836 -15.844 0.902 1 98.69 26 SER B O 1
ATOM 2371 N N . ILE B 1 27 ? 8.812 -14.406 -0.791 1 98.5 27 ILE B N 1
ATOM 2372 C CA . ILE B 1 27 ? 7.895 -13.477 -0.145 1 98.5 27 ILE B CA 1
ATOM 2373 C C . ILE B 1 27 ? 6.469 -13.75 -0.618 1 98.5 27 ILE B C 1
ATOM 2375 O O . ILE B 1 27 ? 6.238 -13.984 -1.806 1 98.5 27 ILE B O 1
ATOM 2379 N N . PHE B 1 28 ? 5.586 -13.703 0.351 1 98.62 28 PHE B N 1
ATOM 2380 C CA . PHE B 1 28 ? 4.18 -14.008 0.117 1 98.62 28 PHE B CA 1
ATOM 2381 C C . PHE B 1 28 ? 3.291 -12.875 0.623 1 98.62 28 PHE B C 1
ATOM 2383 O O . PHE B 1 28 ? 3.359 -12.5 1.796 1 98.62 28 PHE B O 1
ATOM 2390 N N . PHE B 1 29 ? 2.49 -12.305 -0.308 1 98.5 29 PHE B N 1
ATOM 2391 C CA . PHE B 1 29 ? 1.433 -11.367 0.043 1 98.5 29 PHE B CA 1
ATOM 2392 C C . PHE B 1 29 ? 0.068 -11.906 -0.363 1 98.5 29 PHE B C 1
ATOM 2394 O O . PHE B 1 29 ? -0.068 -12.531 -1.416 1 98.5 29 PHE B O 1
ATOM 2401 N N . CYS B 1 30 ? -0.913 -11.578 0.417 1 98.44 30 CYS B N 1
ATOM 2402 C CA . CYS B 1 30 ? -2.277 -11.781 -0.055 1 98.44 30 CYS B CA 1
ATOM 2403 C C . CYS B 1 30 ? -3.244 -10.828 0.642 1 98.44 30 CYS B C 1
ATOM 2405 O O . CYS B 1 30 ? -2.887 -10.188 1.633 1 98.44 30 CYS B O 1
ATOM 2407 N N . ASP B 1 31 ? -4.363 -10.688 0.096 1 96.62 31 ASP B N 1
ATOM 2408 C CA . ASP B 1 31 ? -5.465 -9.953 0.711 1 96.62 31 ASP B CA 1
ATOM 2409 C C . ASP B 1 31 ? -6.809 -10.383 0.129 1 96.62 31 ASP B C 1
ATOM 2411 O O . ASP B 1 31 ? -6.855 -11.234 -0.767 1 96.62 31 ASP B O 1
ATOM 2415 N N . ILE B 1 32 ? -7.867 -9.922 0.727 1 95.38 32 ILE B N 1
ATOM 2416 C CA . ILE B 1 32 ? -9.211 -10.242 0.267 1 95.38 32 ILE B CA 1
ATOM 2417 C C . ILE B 1 32 ? -9.586 -9.344 -0.907 1 95.38 32 ILE B C 1
ATOM 2419 O O . ILE B 1 32 ? -9.516 -8.117 -0.802 1 95.38 32 ILE B O 1
ATOM 2423 N N . ASP B 1 33 ? -9.945 -9.969 -2.049 1 94.56 33 ASP B N 1
ATOM 2424 C CA . ASP B 1 33 ? -10.375 -9.203 -3.217 1 94.56 33 ASP B CA 1
ATOM 2425 C C . ASP B 1 33 ? -11.695 -8.484 -2.943 1 94.56 33 ASP B C 1
ATOM 2427 O O . ASP B 1 33 ? -12.695 -9.109 -2.602 1 94.56 33 ASP B O 1
ATOM 2431 N N . GLY B 1 34 ? -11.641 -7.176 -3.107 1 88.31 34 GLY B N 1
ATOM 2432 C CA . GLY B 1 34 ? -12.852 -6.395 -2.906 1 88.31 34 GLY B CA 1
ATOM 2433 C C . GLY B 1 34 ? -13.258 -6.281 -1.449 1 88.31 34 GLY B C 1
ATOM 2434 O O . GLY B 1 34 ? -14.438 -6.129 -1.137 1 88.31 34 GLY B O 1
ATOM 2435 N N . PHE B 1 35 ? -12.438 -6.371 -0.466 1 86.88 35 PHE B N 1
ATOM 2436 C CA . PHE B 1 35 ? -12.711 -6.375 0.968 1 86.88 35 PHE B CA 1
ATOM 2437 C C . PHE B 1 35 ? -13.461 -5.117 1.38 1 86.88 35 PHE B C 1
ATOM 2439 O O . PHE B 1 35 ? -14.453 -5.195 2.109 1 86.88 35 PHE B O 1
ATOM 2446 N N . ARG B 1 36 ? -12.977 -4.043 0.872 1 78.56 36 ARG B N 1
ATOM 2447 C CA . ARG B 1 36 ? -13.586 -2.775 1.259 1 78.56 36 ARG B CA 1
ATOM 2448 C C . ARG B 1 36 ? -15.07 -2.752 0.901 1 78.56 36 ARG B C 1
ATOM 2450 O O . ARG B 1 36 ? -15.906 -2.357 1.718 1 78.56 36 ARG B O 1
ATOM 2457 N N . ASP B 1 37 ? -15.344 -3.104 -0.311 1 81.69 37 ASP B N 1
ATOM 2458 C CA . ASP B 1 37 ? -16.719 -3.125 -0.779 1 81.69 37 ASP B CA 1
ATOM 2459 C C . ASP B 1 37 ? -17.547 -4.156 -0.014 1 81.69 37 ASP B C 1
ATOM 2461 O O . ASP B 1 37 ? -18.719 -3.928 0.279 1 81.69 37 ASP B O 1
ATOM 2465 N N . MET B 1 38 ? -16.906 -5.215 0.32 1 83 38 MET B N 1
ATOM 2466 C CA . MET B 1 38 ? -17.578 -6.293 1.041 1 83 38 MET B CA 1
ATOM 2467 C C . MET B 1 38 ? -17.984 -5.848 2.443 1 83 38 MET B C 1
ATOM 2469 O O . MET B 1 38 ? -18.969 -6.324 2.994 1 83 38 MET B O 1
ATOM 2473 N N . CYS B 1 39 ? -17.234 -4.973 2.99 1 80 39 CYS B N 1
ATOM 2474 C CA . CYS B 1 39 ? -17.453 -4.531 4.363 1 80 39 CYS B CA 1
ATOM 2475 C C . CYS B 1 39 ? -18.594 -3.52 4.43 1 80 39 CYS B C 1
ATOM 2477 O O . CYS B 1 39 ? -19.141 -3.268 5.504 1 80 39 CYS B O 1
ATOM 2479 N N . ARG B 1 40 ? -18.828 -2.934 3.266 1 77.31 40 ARG B N 1
ATOM 2480 C CA . ARG B 1 40 ? -19.844 -1.89 3.258 1 77.31 40 ARG B CA 1
ATOM 2481 C C . ARG B 1 40 ? -21.188 -2.441 3.701 1 77.31 40 ARG B C 1
ATOM 2483 O O . ARG B 1 40 ? -21.672 -3.443 3.164 1 77.31 40 ARG B O 1
ATOM 2490 N N . GLY B 1 41 ? -21.781 -1.847 4.711 1 76.25 41 GLY B N 1
ATOM 2491 C CA . GLY B 1 41 ? -23.109 -2.211 5.168 1 76.25 41 GLY B CA 1
ATOM 2492 C C . GLY B 1 41 ? -23.109 -3.34 6.18 1 76.25 41 GLY B C 1
ATOM 2493 O O . GLY B 1 41 ? -24.156 -3.695 6.727 1 76.25 41 GLY B O 1
ATOM 2494 N N . LEU B 1 42 ? -21.969 -3.961 6.387 1 80.56 42 LEU B N 1
ATOM 2495 C CA . LEU B 1 42 ? -21.875 -5.031 7.371 1 80.56 42 LEU B CA 1
ATOM 2496 C C . LEU B 1 42 ? -21.688 -4.465 8.773 1 80.56 42 LEU B C 1
ATOM 2498 O O . LEU B 1 42 ? -21.047 -3.424 8.945 1 80.56 42 LEU B O 1
ATOM 2502 N N . HIS B 1 43 ? -22.297 -5.18 9.664 1 83.31 43 HIS B N 1
ATOM 2503 C CA . HIS B 1 43 ? -22.031 -4.871 11.062 1 83.31 43 HIS B CA 1
ATOM 2504 C C . HIS B 1 43 ? -20.562 -5.113 11.398 1 83.31 43 HIS B C 1
ATOM 2506 O O . HIS B 1 43 ? -19.953 -6.07 10.914 1 83.31 43 HIS B O 1
ATOM 2512 N N . PRO B 1 44 ? -20.016 -4.297 12.281 1 80.06 44 PRO B N 1
ATOM 2513 C CA . PRO B 1 44 ? -18.609 -4.426 12.648 1 80.06 44 PRO B CA 1
ATOM 2514 C C . PRO B 1 44 ? -18.234 -5.836 13.102 1 80.06 44 PRO B C 1
ATOM 2516 O O . PRO B 1 44 ? -17.172 -6.348 12.742 1 80.06 44 PRO B O 1
ATOM 2519 N N . LYS B 1 45 ? -19.062 -6.43 13.742 1 81.56 45 LYS B N 1
ATOM 2520 C CA . LYS B 1 45 ? -18.797 -7.781 14.227 1 81.56 45 LYS B CA 1
ATOM 2521 C C . LYS B 1 45 ? -18.688 -8.766 13.07 1 81.56 45 LYS B C 1
ATOM 2523 O O . LYS B 1 45 ? -17.859 -9.688 13.109 1 81.56 45 LYS B O 1
ATOM 2528 N N . ALA B 1 46 ? -19.531 -8.531 12.094 1 86.06 46 ALA B N 1
ATOM 2529 C CA . ALA B 1 46 ? -19.5 -9.414 10.93 1 86.06 46 ALA B CA 1
ATOM 2530 C C . ALA B 1 46 ? -18.203 -9.258 10.156 1 86.06 46 ALA B C 1
ATOM 2532 O O . ALA B 1 46 ? -17.641 -10.242 9.664 1 86.06 46 ALA B O 1
ATOM 2533 N N . VAL B 1 47 ? -17.766 -8.062 10.07 1 85.44 47 VAL B N 1
ATOM 2534 C CA . VAL B 1 47 ? -16.5 -7.773 9.391 1 85.44 47 VAL B CA 1
ATOM 2535 C C . VAL B 1 47 ? -15.359 -8.461 10.125 1 85.44 47 VAL B C 1
ATOM 2537 O O . VAL B 1 47 ? -14.516 -9.117 9.508 1 85.44 47 VAL B O 1
ATOM 2540 N N . LEU B 1 48 ? -15.367 -8.422 11.352 1 83.69 48 LEU B N 1
ATOM 2541 C CA . LEU B 1 48 ? -14.289 -8.969 12.172 1 83.69 48 LEU B CA 1
ATOM 2542 C C . LEU B 1 48 ? -14.297 -10.492 12.125 1 83.69 48 LEU B C 1
ATOM 2544 O O . LEU B 1 48 ? -13.234 -11.125 12.109 1 83.69 48 LEU B O 1
ATOM 2548 N N . ASP B 1 49 ? -15.469 -11.016 12.156 1 86.38 49 ASP B N 1
ATOM 2549 C CA . ASP B 1 49 ? -15.594 -12.469 12.07 1 86.38 49 ASP B CA 1
ATOM 2550 C C . ASP B 1 49 ? -15.039 -12.992 10.75 1 86.38 49 ASP B C 1
ATOM 2552 O O . ASP B 1 49 ? -14.352 -14.016 10.719 1 86.38 49 ASP B O 1
ATOM 2556 N N . LEU B 1 50 ? -15.375 -12.297 9.766 1 88.81 50 LEU B N 1
ATOM 2557 C CA . LEU B 1 50 ? -14.875 -12.68 8.445 1 88.81 50 LEU B CA 1
ATOM 2558 C C . LEU B 1 50 ? -13.359 -12.57 8.383 1 88.81 50 LEU B C 1
ATOM 2560 O O . LEU B 1 50 ? -12.68 -13.492 7.926 1 88.81 50 LEU B O 1
ATOM 2564 N N . LEU B 1 51 ? -12.875 -11.5 8.883 1 90.56 51 LEU B N 1
ATOM 2565 C CA . LEU B 1 51 ? -11.438 -11.266 8.875 1 90.56 51 LEU B CA 1
ATOM 2566 C C . LEU B 1 51 ? -10.711 -12.32 9.703 1 90.56 51 LEU B C 1
ATOM 2568 O O . LEU B 1 51 ? -9.688 -12.859 9.266 1 90.56 51 LEU B O 1
ATOM 2572 N N . SER B 1 52 ? -11.211 -12.609 10.781 1 88.94 52 SER B N 1
ATOM 2573 C CA . SER B 1 52 ? -10.602 -13.594 11.664 1 88.94 52 SER B CA 1
ATOM 2574 C C . SER B 1 52 ? -10.578 -14.977 11.023 1 88.94 52 SER B C 1
ATOM 2576 O O . SER B 1 52 ? -9.586 -15.695 11.117 1 88.94 52 SER B O 1
ATOM 2578 N N . SER B 1 53 ? -11.648 -15.273 10.414 1 92.38 53 SER B N 1
ATOM 2579 C CA . SER B 1 53 ? -11.734 -16.562 9.734 1 92.38 53 SER B CA 1
ATOM 2580 C C . SER B 1 53 ? -10.719 -16.656 8.602 1 92.38 53 SER B C 1
ATOM 2582 O O . SER B 1 53 ? -10.023 -17.672 8.477 1 92.38 53 SER B O 1
ATOM 2584 N N . VAL B 1 54 ? -10.641 -15.625 7.875 1 94.81 54 VAL B N 1
ATOM 2585 C CA . VAL B 1 54 ? -9.711 -15.609 6.75 1 94.81 54 VAL B CA 1
ATOM 2586 C C . VAL B 1 54 ? -8.273 -15.633 7.27 1 94.81 54 VAL B C 1
ATOM 2588 O O . VAL B 1 54 ? -7.445 -16.406 6.777 1 94.81 54 VAL B O 1
ATOM 2591 N N . HIS B 1 55 ? -8.008 -14.828 8.273 1 94.31 55 HIS B N 1
ATOM 2592 C CA . HIS B 1 55 ? -6.672 -14.812 8.875 1 94.31 55 HIS B CA 1
ATOM 2593 C C . HIS B 1 55 ? -6.281 -16.203 9.375 1 94.31 55 HIS B C 1
ATOM 2595 O O . HIS B 1 55 ? -5.133 -16.609 9.219 1 94.31 55 HIS B O 1
ATOM 2601 N N . GLY B 1 56 ? -7.211 -16.828 9.969 1 94.19 56 GLY B N 1
ATOM 2602 C CA . GLY B 1 56 ? -6.961 -18.172 10.461 1 94.19 56 GLY B CA 1
ATOM 2603 C C . GLY B 1 56 ? -6.574 -19.156 9.367 1 94.19 56 GLY B C 1
ATOM 2604 O O . GLY B 1 56 ? -5.59 -19.875 9.492 1 94.19 56 GLY B O 1
ATOM 2605 N N . GLU B 1 57 ? -7.328 -19.109 8.305 1 96 57 GLU B N 1
ATOM 2606 C CA . GLU B 1 57 ? -7.07 -20.016 7.18 1 96 57 GLU B CA 1
ATOM 2607 C C . GLU B 1 57 ? -5.73 -19.688 6.52 1 96 57 GLU B C 1
ATOM 2609 O O . GLU B 1 57 ? -4.965 -20.609 6.191 1 96 57 GLU B O 1
ATOM 2614 N N . VAL B 1 58 ? -5.465 -18.438 6.383 1 97 58 VAL B N 1
ATOM 2615 C CA . VAL B 1 58 ? -4.227 -18 5.742 1 97 58 VAL B CA 1
ATOM 2616 C C . VAL B 1 58 ? -3.033 -18.391 6.609 1 97 58 VAL B C 1
ATOM 2618 O O . VAL B 1 58 ? -2.039 -18.922 6.113 1 97 58 VAL B O 1
ATOM 2621 N N . SER B 1 59 ? -3.182 -18.156 7.867 1 95.62 59 SER B N 1
ATOM 2622 C CA . SER B 1 59 ? -2.109 -18.5 8.797 1 95.62 59 SER B CA 1
ATOM 2623 C C . SER B 1 59 ? -1.808 -20 8.758 1 95.62 59 SER B C 1
ATOM 2625 O O . SER B 1 59 ? -0.644 -20.406 8.719 1 95.62 59 SER B O 1
ATOM 2627 N N . SER B 1 60 ? -2.789 -20.75 8.742 1 96.12 60 SER B N 1
ATOM 2628 C CA . SER B 1 60 ? -2.635 -22.203 8.727 1 96.12 60 SER B CA 1
ATOM 2629 C C . SER B 1 60 ? -1.923 -22.672 7.457 1 96.12 60 SER B C 1
ATOM 2631 O O . SER B 1 60 ? -1.043 -23.531 7.512 1 96.12 60 SER B O 1
ATOM 2633 N N . ALA B 1 61 ? -2.311 -22.109 6.359 1 97.12 61 ALA B N 1
ATOM 2634 C CA . ALA B 1 61 ? -1.699 -22.469 5.086 1 97.12 61 ALA B CA 1
ATOM 2635 C C . ALA B 1 61 ? -0.213 -22.125 5.07 1 97.12 61 ALA B C 1
ATOM 2637 O O . ALA B 1 61 ? 0.613 -22.922 4.629 1 97.12 61 ALA B O 1
ATOM 2638 N N . ILE B 1 62 ? 0.147 -20.953 5.535 1 97.44 62 ILE B N 1
ATOM 2639 C CA . ILE B 1 62 ? 1.516 -20.453 5.516 1 97.44 62 ILE B CA 1
ATOM 2640 C C . ILE B 1 62 ? 2.375 -21.266 6.484 1 97.44 62 ILE B C 1
ATOM 2642 O O . ILE B 1 62 ? 3.42 -21.797 6.098 1 97.44 62 ILE B O 1
ATOM 2646 N N . GLU B 1 63 ? 1.889 -21.391 7.695 1 96.12 63 GLU B N 1
AT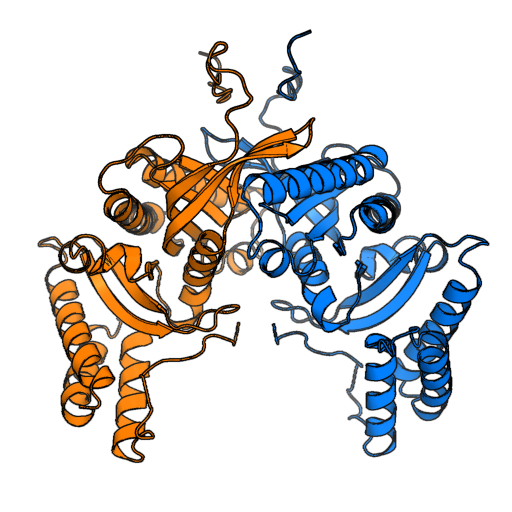OM 2647 C CA . GLU B 1 63 ? 2.676 -22.031 8.742 1 96.12 63 GLU B CA 1
ATOM 2648 C C . GLU B 1 63 ? 2.791 -23.531 8.508 1 96.12 63 GLU B C 1
ATOM 2650 O O . GLU B 1 63 ? 3.814 -24.141 8.82 1 96.12 63 GLU B O 1
ATOM 2655 N N . GLY B 1 64 ? 1.769 -24.094 7.996 1 96.69 64 GLY B N 1
ATOM 2656 C CA . GLY B 1 64 ? 1.778 -25.516 7.691 1 96.69 64 GLY B CA 1
ATOM 2657 C C . GLY B 1 64 ? 2.834 -25.906 6.668 1 96.69 64 GLY B C 1
ATOM 2658 O O . GLY B 1 64 ? 3.262 -27.062 6.613 1 96.69 64 GLY B O 1
ATOM 2659 N N . LEU B 1 65 ? 3.318 -24.922 5.906 1 97.56 65 LEU B N 1
ATOM 2660 C CA . LEU B 1 65 ? 4.297 -25.188 4.859 1 97.56 65 LEU B CA 1
ATOM 2661 C C . LEU B 1 65 ? 5.641 -24.547 5.191 1 97.56 65 LEU B C 1
ATOM 2663 O O . LEU B 1 65 ? 6.488 -24.391 4.312 1 97.56 65 LEU B O 1
ATOM 2667 N N . GLY B 1 66 ? 5.723 -24.125 6.461 1 97.19 66 GLY B N 1
ATOM 2668 C CA . GLY B 1 66 ? 7.008 -23.672 6.969 1 97.19 66 GLY B CA 1
ATOM 2669 C C . GLY B 1 66 ? 7.227 -22.188 6.789 1 97.19 66 GLY B C 1
ATOM 2670 O O . GLY B 1 66 ? 8.336 -21.688 6.98 1 97.19 66 GLY B O 1
ATOM 2671 N N . GLY B 1 67 ? 6.211 -21.484 6.395 1 97.62 67 GLY B N 1
ATOM 2672 C CA . GLY B 1 67 ? 6.328 -20.031 6.258 1 97.62 67 GLY B CA 1
ATOM 2673 C C . GLY B 1 67 ? 6.266 -19.297 7.582 1 97.62 67 GLY B C 1
ATOM 2674 O O . GLY B 1 67 ? 5.758 -19.844 8.57 1 97.62 67 GLY B O 1
ATOM 2675 N N . THR B 1 68 ? 6.848 -18.156 7.578 1 96.19 68 THR B N 1
ATOM 2676 C CA . THR B 1 68 ? 6.773 -17.266 8.727 1 96.19 68 THR B CA 1
ATOM 2677 C C . THR B 1 68 ? 5.797 -16.125 8.453 1 96.19 68 THR B C 1
ATOM 2679 O O . THR B 1 68 ? 6.027 -15.297 7.57 1 96.19 68 THR B O 1
ATOM 2682 N N . LEU B 1 69 ? 4.75 -16.172 9.203 1 94.75 69 LEU B N 1
ATOM 2683 C CA . LEU B 1 69 ? 3.811 -15.055 9.117 1 94.75 69 LEU B CA 1
ATOM 2684 C C . LEU B 1 69 ? 4.379 -13.812 9.789 1 94.75 69 LEU B C 1
ATOM 2686 O O . LEU B 1 69 ? 4.609 -13.805 11 1 94.75 69 LEU B O 1
ATOM 2690 N N . LEU B 1 70 ? 4.629 -12.789 9.086 1 91.44 70 LEU B N 1
ATOM 2691 C CA . LEU B 1 70 ? 5.27 -11.602 9.625 1 91.44 70 LEU B CA 1
ATOM 2692 C C . LEU B 1 70 ? 4.23 -10.625 10.164 1 91.44 70 LEU B C 1
ATOM 2694 O O . LEU B 1 70 ? 4.367 -10.125 11.289 1 91.44 70 LEU B O 1
ATOM 2698 N N . GLU B 1 71 ? 3.166 -10.375 9.289 1 87.88 71 GLU B N 1
ATOM 2699 C CA . GLU B 1 71 ? 2.221 -9.367 9.773 1 87.88 71 GLU B CA 1
ATOM 2700 C C . GLU B 1 71 ? 0.874 -9.5 9.062 1 87.88 71 GLU B C 1
ATOM 2702 O O . GLU B 1 71 ? 0.816 -9.883 7.895 1 87.88 71 GLU B O 1
ATOM 2707 N N . PHE B 1 72 ? -0.151 -9.148 9.891 1 88.25 72 PHE B N 1
ATOM 2708 C CA . PHE B 1 72 ? -1.461 -8.805 9.352 1 88.25 72 PHE B CA 1
ATOM 2709 C C . PHE B 1 72 ? -1.622 -7.289 9.242 1 88.25 72 PHE B C 1
ATOM 2711 O O . PHE B 1 72 ? -1.398 -6.566 10.211 1 88.25 72 PHE B O 1
ATOM 2718 N N . ILE B 1 73 ? -1.901 -6.859 8.203 1 85.44 73 ILE B N 1
ATOM 2719 C CA . ILE B 1 73 ? -2.244 -5.457 7.98 1 85.44 73 ILE B CA 1
ATOM 2720 C C . ILE B 1 73 ? -3.688 -5.348 7.492 1 85.44 73 ILE B C 1
ATOM 2722 O O . ILE B 1 73 ? -3.939 -5.309 6.285 1 85.44 73 ILE B O 1
ATOM 2726 N N . ALA B 1 74 ? -4.609 -5.25 8.438 1 82.81 74 ALA B N 1
ATOM 2727 C CA . ALA B 1 74 ? -6.027 -5.414 8.117 1 82.81 74 ALA B CA 1
ATOM 2728 C C . ALA B 1 74 ? -6.285 -6.742 7.414 1 82.81 74 ALA B C 1
ATOM 2730 O O . ALA B 1 74 ? -6.082 -7.809 8 1 82.81 74 ALA B O 1
ATOM 2731 N N . ASP B 1 75 ? -6.633 -6.566 6.137 1 89.19 75 ASP B N 1
ATOM 2732 C CA . ASP B 1 75 ? -6.934 -7.809 5.438 1 89.19 75 ASP B CA 1
ATOM 2733 C C . ASP B 1 75 ? -5.695 -8.344 4.719 1 89.19 75 ASP B C 1
ATOM 2735 O O . ASP B 1 75 ? -5.699 -9.477 4.23 1 89.19 75 ASP B O 1
ATOM 2739 N N . GLU B 1 76 ? -4.652 -7.543 4.664 1 93.06 76 GLU B N 1
ATOM 2740 C CA . GLU B 1 76 ? -3.432 -7.945 3.973 1 93.06 76 GLU B CA 1
ATOM 2741 C C . GLU B 1 76 ? -2.535 -8.781 4.879 1 93.06 76 GLU B C 1
ATOM 2743 O O . GLU B 1 76 ? -2.416 -8.5 6.074 1 93.06 76 GLU B O 1
ATOM 2748 N N . VAL B 1 77 ? -1.893 -9.789 4.27 1 95.06 77 VAL B N 1
ATOM 2749 C CA . VAL B 1 77 ? -0.983 -10.672 4.996 1 95.06 77 VAL B CA 1
ATOM 2750 C C . VAL B 1 77 ? 0.385 -10.672 4.316 1 95.06 77 VAL B C 1
ATOM 2752 O O . VAL B 1 77 ? 0.478 -10.758 3.092 1 95.06 77 VAL B O 1
ATOM 2755 N N . LEU B 1 78 ? 1.397 -10.547 5.121 1 96.25 78 LEU B N 1
ATOM 2756 C CA . LEU B 1 78 ? 2.777 -10.68 4.664 1 96.25 78 LEU B CA 1
ATOM 2757 C C . LEU B 1 78 ? 3.473 -11.844 5.355 1 96.25 78 LEU B C 1
ATOM 2759 O O . LEU B 1 78 ? 3.453 -11.945 6.586 1 96.25 78 LEU B O 1
ATOM 2763 N N . ALA B 1 79 ? 4.035 -12.695 4.582 1 97.5 79 ALA B N 1
ATOM 2764 C CA . ALA B 1 79 ? 4.805 -13.828 5.098 1 97.5 79 ALA B CA 1
ATOM 2765 C C . ALA B 1 79 ? 6.074 -14.047 4.281 1 97.5 79 ALA B C 1
ATOM 2767 O O . ALA B 1 79 ? 6.215 -13.508 3.182 1 97.5 79 ALA B O 1
ATOM 2768 N N . VAL B 1 80 ? 6.93 -14.789 4.926 1 97.94 80 VAL B N 1
ATOM 2769 C CA . VAL B 1 80 ? 8.188 -15.109 4.25 1 97.94 80 VAL B CA 1
ATOM 2770 C C . VAL B 1 80 ? 8.539 -16.578 4.48 1 97.94 80 VAL B C 1
ATOM 2772 O O . VAL B 1 80 ? 8.211 -17.141 5.527 1 97.94 80 VAL B O 1
ATOM 2775 N N . PHE B 1 81 ? 9.078 -17.125 3.467 1 98.31 81 PHE B N 1
ATOM 2776 C CA . PHE B 1 81 ? 9.625 -18.484 3.555 1 98.31 81 PHE B CA 1
ATOM 2777 C C . PHE B 1 81 ? 11.148 -18.453 3.482 1 98.31 81 PHE B C 1
ATOM 2779 O O . PHE B 1 81 ? 11.727 -17.672 2.721 1 98.31 81 PHE B O 1
ATOM 2786 N N . ASN B 1 82 ? 11.797 -19.281 4.297 1 97.94 82 ASN B N 1
ATOM 2787 C CA . ASN B 1 82 ? 13.25 -19.438 4.359 1 97.94 82 ASN B CA 1
ATOM 2788 C C . ASN B 1 82 ? 13.883 -18.375 5.266 1 97.94 82 ASN B C 1
ATOM 2790 O O . ASN B 1 82 ? 15.047 -18.016 5.082 1 97.94 82 ASN B O 1
ATOM 2794 N N . ALA B 1 83 ? 13.172 -17.812 6.105 1 95.38 83 ALA B N 1
ATOM 2795 C CA . ALA B 1 83 ? 13.625 -16.922 7.168 1 95.38 83 ALA B CA 1
ATOM 2796 C C . ALA B 1 83 ? 12.594 -16.828 8.281 1 95.38 83 ALA B C 1
ATOM 2798 O O . ALA B 1 83 ? 11.391 -16.688 8.016 1 95.38 83 ALA B O 1
ATOM 2799 N N . PRO B 1 84 ? 12.914 -16.797 9.586 1 93.5 84 PRO B N 1
ATOM 2800 C CA . PRO B 1 84 ? 14.289 -16.984 10.047 1 93.5 84 PRO B CA 1
ATOM 2801 C C . PRO B 1 84 ? 14.789 -18.422 9.852 1 93.5 84 PRO B C 1
ATOM 2803 O O . PRO B 1 84 ? 15.992 -18.672 9.852 1 93.5 84 PRO B O 1
ATOM 2806 N N . ASN B 1 85 ? 13.844 -19.297 9.711 1 94.19 85 ASN B N 1
ATOM 2807 C CA . ASN B 1 85 ? 14.227 -20.688 9.578 1 94.19 85 ASN B CA 1
ATOM 2808 C C . ASN B 1 85 ? 14.469 -21.078 8.117 1 94.19 85 ASN B C 1
ATOM 2810 O O . ASN B 1 85 ? 13.742 -20.625 7.227 1 94.19 85 ASN B O 1
ATOM 2814 N N . GLU B 1 86 ? 15.406 -21.938 7.988 1 95.56 86 GLU B N 1
ATOM 2815 C CA . GLU B 1 86 ? 15.695 -22.453 6.648 1 95.56 86 GLU B CA 1
ATOM 2816 C C . GLU B 1 86 ? 14.562 -23.328 6.137 1 95.56 86 GLU B C 1
ATOM 2818 O O . GLU B 1 86 ? 14.008 -24.141 6.891 1 95.56 86 GLU B O 1
ATOM 2823 N N . VAL B 1 87 ? 14.125 -23.203 4.996 1 95.88 87 VAL B N 1
ATOM 2824 C CA . VAL B 1 87 ? 13.172 -24.031 4.273 1 95.88 87 VAL B CA 1
ATOM 2825 C C . VAL B 1 87 ? 13.742 -24.406 2.908 1 95.88 87 VAL B C 1
ATOM 2827 O O . VAL B 1 87 ? 13.797 -23.578 2.002 1 95.88 87 VAL B O 1
ATOM 2830 N N . VAL B 1 88 ? 13.969 -25.734 2.836 1 92.38 88 VAL B N 1
ATOM 2831 C CA . VAL B 1 88 ? 14.438 -26.234 1.549 1 92.38 88 VAL B CA 1
ATOM 2832 C C . VAL B 1 88 ? 13.32 -26.109 0.51 1 92.38 88 VAL B C 1
ATOM 2834 O O . VAL B 1 88 ? 12.148 -26.312 0.822 1 92.38 88 VAL B O 1
ATOM 2837 N N . ASP B 1 89 ? 13.469 -25.609 -0.647 1 96.44 89 ASP B N 1
ATOM 2838 C CA . ASP B 1 89 ? 12.508 -25.422 -1.732 1 96.44 89 ASP B CA 1
ATOM 2839 C C . ASP B 1 89 ? 11.477 -24.359 -1.382 1 96.44 89 ASP B C 1
ATOM 2841 O O . ASP B 1 89 ? 10.273 -24.562 -1.594 1 96.44 89 ASP B O 1
ATOM 2845 N N . HIS B 1 90 ? 11.859 -23.359 -0.653 1 97.88 90 HIS B N 1
ATOM 2846 C CA . HIS B 1 90 ? 10.984 -22.312 -0.152 1 97.88 90 HIS B CA 1
ATOM 2847 C C . HIS B 1 90 ? 10.156 -21.703 -1.278 1 97.88 90 HIS B C 1
ATOM 2849 O O . HIS B 1 90 ? 9.031 -21.25 -1.052 1 97.88 90 HIS B O 1
ATOM 2855 N N . GLU B 1 91 ? 10.617 -21.766 -2.537 1 98.31 91 GLU B N 1
ATOM 2856 C CA . GLU B 1 91 ? 9.828 -21.281 -3.668 1 98.31 91 GLU B CA 1
ATOM 2857 C C . GLU B 1 91 ? 8.578 -22.141 -3.871 1 98.31 91 GLU B C 1
ATOM 2859 O O . GLU B 1 91 ? 7.48 -21.625 -4.062 1 98.31 91 GLU B O 1
ATOM 2864 N N . GLU B 1 92 ? 8.773 -23.438 -3.822 1 98.19 92 GLU B N 1
ATOM 2865 C CA . GLU B 1 92 ? 7.66 -24.359 -3.984 1 98.19 92 GLU B CA 1
ATOM 2866 C C . GLU B 1 92 ? 6.664 -24.234 -2.836 1 98.19 92 GLU B C 1
ATOM 2868 O O . GLU B 1 92 ? 5.453 -24.234 -3.059 1 98.19 92 GLU B O 1
ATOM 2873 N N . HIS B 1 93 ? 7.195 -24.141 -1.626 1 98.38 93 HIS B N 1
ATOM 2874 C CA . HIS B 1 93 ? 6.348 -24.047 -0.444 1 98.38 93 HIS B CA 1
ATOM 2875 C C . HIS B 1 93 ? 5.512 -22.766 -0.467 1 98.38 93 HIS B C 1
ATOM 2877 O O . HIS B 1 93 ? 4.324 -22.781 -0.132 1 98.38 93 HIS B O 1
ATOM 2883 N N . ALA B 1 94 ? 6.145 -21.672 -0.828 1 98.69 94 ALA B N 1
ATOM 2884 C CA . ALA B 1 94 ? 5.422 -20.406 -0.886 1 98.69 94 ALA B CA 1
ATOM 2885 C C . ALA B 1 94 ? 4.316 -20.453 -1.936 1 98.69 94 ALA B C 1
ATOM 2887 O O . ALA B 1 94 ? 3.201 -19.984 -1.691 1 98.69 94 ALA B O 1
ATOM 2888 N N . THR B 1 95 ? 4.605 -20.984 -3.088 1 98.56 95 THR B N 1
ATOM 2889 C CA . THR B 1 95 ? 3.621 -21.109 -4.156 1 98.56 95 THR B CA 1
ATOM 2890 C C . THR B 1 95 ? 2.48 -22.031 -3.744 1 98.56 95 THR B C 1
ATOM 2892 O O . THR B 1 95 ? 1.311 -21.734 -3.988 1 98.56 95 THR B O 1
ATOM 2895 N N . GLU B 1 96 ? 2.82 -23.109 -3.098 1 98.31 96 GLU B N 1
ATOM 2896 C CA . GLU B 1 96 ? 1.817 -24.047 -2.604 1 98.31 96 GLU B CA 1
ATOM 2897 C C . GLU B 1 96 ? 0.924 -23.391 -1.549 1 98.31 96 GLU B C 1
ATOM 2899 O O . GLU B 1 96 ? -0.286 -23.625 -1.526 1 98.31 96 GLU B O 1
ATOM 2904 N N . ALA B 1 97 ? 1.53 -22.625 -0.71 1 98.56 97 ALA B N 1
ATOM 2905 C CA . ALA B 1 97 ? 0.749 -21.922 0.302 1 98.56 97 ALA B CA 1
ATOM 2906 C C . ALA B 1 97 ? -0.292 -21.016 -0.344 1 98.56 97 ALA B C 1
ATOM 2908 O O . ALA B 1 97 ? -1.433 -20.938 0.119 1 98.56 97 ALA B O 1
ATOM 2909 N N . ALA B 1 98 ? 0.123 -20.344 -1.361 1 98.5 98 ALA B N 1
ATOM 2910 C CA . ALA B 1 98 ? -0.794 -19.438 -2.057 1 98.5 98 ALA B CA 1
ATOM 2911 C C . ALA B 1 98 ? -1.986 -20.203 -2.623 1 98.5 98 ALA B C 1
ATOM 2913 O O . ALA B 1 98 ? -3.135 -19.781 -2.459 1 98.5 98 ALA B O 1
ATOM 2914 N N . THR B 1 99 ? -1.745 -21.328 -3.236 1 97.44 99 THR B N 1
ATOM 2915 C CA . THR B 1 99 ? -2.828 -22.109 -3.828 1 97.44 99 THR B CA 1
ATOM 2916 C C . THR B 1 99 ? -3.688 -22.75 -2.742 1 97.44 99 THR B C 1
ATOM 2918 O O . THR B 1 99 ? -4.898 -22.891 -2.908 1 97.44 99 THR B O 1
ATOM 2921 N N . ASP B 1 100 ? -3.059 -23.141 -1.654 1 97.88 100 ASP B N 1
ATOM 2922 C CA . ASP B 1 100 ? -3.793 -23.688 -0.518 1 97.88 100 ASP B CA 1
ATOM 2923 C C . ASP B 1 100 ? -4.746 -22.656 0.072 1 97.88 100 ASP B C 1
ATOM 2925 O O . ASP B 1 100 ? -5.879 -22.969 0.427 1 97.88 100 ASP B O 1
ATOM 2929 N N . VAL B 1 101 ? -4.281 -21.422 0.177 1 97.94 101 VAL B N 1
ATOM 2930 C CA . VAL B 1 101 ? -5.117 -20.328 0.659 1 97.94 101 VAL B CA 1
ATOM 2931 C C . VAL B 1 101 ? -6.363 -20.219 -0.215 1 97.94 101 VAL B C 1
ATOM 2933 O O . VAL B 1 101 ? -7.48 -20.094 0.296 1 97.94 101 VAL B O 1
ATOM 2936 N N . LEU B 1 102 ? -6.172 -20.25 -1.509 1 97.06 102 LEU B N 1
ATOM 2937 C CA . LEU B 1 102 ? -7.289 -20.125 -2.436 1 97.06 102 LEU B CA 1
ATOM 2938 C C . LEU B 1 102 ? -8.336 -21.203 -2.174 1 97.06 102 LEU B C 1
ATOM 2940 O O . LEU B 1 102 ? -9.539 -20.938 -2.186 1 97.06 102 LEU B O 1
ATOM 2944 N N . GLU B 1 103 ? -7.875 -22.359 -1.903 1 95 103 GLU B N 1
ATOM 2945 C CA . GLU B 1 103 ? -8.781 -23.484 -1.675 1 95 103 GLU B CA 1
ATOM 2946 C C . GLU B 1 103 ? -9.484 -23.359 -0.328 1 95 103 GLU B C 1
ATOM 2948 O O . GLU B 1 103 ? -10.695 -23.594 -0.228 1 95 103 GLU B O 1
ATOM 2953 N N . ARG B 1 104 ? -8.773 -22.984 0.636 1 95.06 104 ARG B N 1
ATOM 2954 C CA . ARG B 1 104 ? -9.281 -22.953 2.002 1 95.06 104 ARG B CA 1
ATOM 2955 C C . ARG B 1 104 ? -10.367 -21.891 2.152 1 95.06 104 ARG B C 1
ATOM 2957 O O . ARG B 1 104 ? -11.32 -22.078 2.918 1 95.06 104 ARG B O 1
ATOM 2964 N N . VAL B 1 105 ? -10.211 -20.781 1.465 1 95 105 VAL B N 1
ATOM 2965 C CA . VAL B 1 105 ? -11.109 -19.672 1.717 1 95 105 VAL B CA 1
ATOM 2966 C C . VAL B 1 105 ? -12.336 -19.781 0.811 1 95 105 VAL B C 1
ATOM 2968 O O . VAL B 1 105 ? -13.266 -18.969 0.913 1 95 105 VAL B O 1
ATOM 2971 N N . GLU B 1 106 ? -12.359 -20.719 -0.11 1 89.25 106 GLU B N 1
ATOM 2972 C CA . GLU B 1 106 ? -13.508 -20.922 -0.989 1 89.25 106 GLU B CA 1
ATOM 2973 C C . GLU B 1 106 ? -14.797 -21.109 -0.185 1 89.25 106 GLU B C 1
ATOM 2975 O O . GLU B 1 106 ? -15.844 -20.594 -0.551 1 89.25 106 GLU B O 1
ATOM 2980 N N . ARG B 1 107 ? -14.711 -21.781 0.865 1 89.06 107 ARG B N 1
ATOM 2981 C CA . ARG B 1 107 ? -15.875 -22.094 1.692 1 89.06 107 ARG B CA 1
ATOM 2982 C C . ARG B 1 107 ? -16.391 -20.828 2.395 1 89.06 107 ARG B C 1
ATOM 2984 O O . ARG B 1 107 ? -17.547 -20.781 2.814 1 89.06 107 ARG B O 1
ATOM 2991 N N . LEU B 1 108 ? -15.555 -19.859 2.482 1 91.5 108 LEU B N 1
ATOM 2992 C CA . LEU B 1 108 ? -15.922 -18.625 3.166 1 91.5 108 LEU B CA 1
ATOM 2993 C C . LEU B 1 108 ? -16.547 -17.625 2.195 1 91.5 108 LEU B C 1
ATOM 2995 O O . LEU B 1 108 ? -17 -16.547 2.602 1 91.5 108 LEU B O 1
ATOM 2999 N N . GLY B 1 109 ? -16.578 -18 0.914 1 89.56 109 GLY B N 1
ATOM 3000 C CA . GLY B 1 109 ? -17.188 -17.141 -0.087 1 89.56 109 GLY B CA 1
ATOM 3001 C C . GLY B 1 109 ? -16.359 -15.914 -0.405 1 89.56 109 GLY B C 1
ATOM 3002 O O . GLY B 1 109 ? -16.891 -14.875 -0.797 1 89.56 109 GLY B O 1
ATOM 3003 N N . VAL B 1 110 ? -15.07 -15.969 -0.106 1 93.69 110 VAL B N 1
ATOM 3004 C CA . VAL B 1 110 ? -14.211 -14.82 -0.387 1 93.69 110 VAL B CA 1
ATOM 3005 C C . VAL B 1 110 ? -13.203 -15.188 -1.472 1 93.69 110 VAL B C 1
ATOM 3007 O O . VAL B 1 110 ? -12.836 -16.359 -1.618 1 93.69 110 VAL B O 1
ATOM 3010 N N . ARG B 1 111 ? -12.867 -14.258 -2.252 1 94.06 111 ARG B N 1
ATOM 3011 C CA . ARG B 1 111 ? -11.797 -14.383 -3.234 1 94.06 111 ARG B CA 1
ATOM 3012 C C . ARG B 1 111 ? -10.523 -13.688 -2.75 1 94.06 111 ARG B C 1
ATOM 3014 O O . ARG B 1 111 ? -10.594 -12.617 -2.15 1 94.06 111 ARG B O 1
ATOM 3021 N N . MET B 1 112 ? -9.391 -14.273 -3.072 1 97.69 112 MET B N 1
ATOM 3022 C CA . MET B 1 112 ? -8.117 -13.734 -2.607 1 97.69 112 MET B CA 1
ATOM 3023 C C . MET B 1 112 ? -7.277 -13.242 -3.779 1 97.69 112 MET B C 1
ATOM 3025 O O . MET B 1 112 ? -7.473 -13.68 -4.918 1 97.69 112 MET B O 1
ATOM 3029 N N . ARG B 1 113 ? -6.434 -12.367 -3.527 1 98.12 113 ARG B N 1
ATOM 3030 C CA . ARG B 1 113 ? -5.324 -11.977 -4.395 1 98.12 113 ARG B CA 1
ATOM 3031 C C . ARG B 1 113 ? -3.984 -12.312 -3.748 1 98.12 113 ARG B C 1
ATOM 3033 O O . ARG B 1 113 ? -3.65 -11.773 -2.688 1 98.12 113 ARG B O 1
ATOM 3040 N N . CYS B 1 114 ? -3.268 -13.156 -4.359 1 98.81 114 CYS B N 1
ATOM 3041 C CA . CYS B 1 114 ? -1.984 -13.586 -3.816 1 98.81 114 CYS B CA 1
ATOM 3042 C C . CYS B 1 114 ? -0.84 -13.188 -4.738 1 98.81 114 CYS B C 1
ATOM 3044 O O . CYS B 1 114 ? -0.991 -13.203 -5.961 1 98.81 114 CYS B O 1
ATOM 3046 N N . GLY B 1 115 ? 0.262 -12.789 -4.168 1 98.81 115 GLY B N 1
ATOM 3047 C CA . GLY B 1 115 ? 1.511 -12.523 -4.863 1 98.81 115 GLY B CA 1
ATOM 3048 C C . GLY B 1 115 ? 2.705 -13.203 -4.227 1 98.81 115 GLY B C 1
ATOM 3049 O O . GLY B 1 115 ? 2.891 -13.141 -3.01 1 98.81 115 GLY B O 1
ATOM 3050 N N . VAL B 1 116 ? 3.514 -13.906 -5.035 1 98.81 116 VAL B N 1
ATOM 3051 C CA . VAL B 1 116 ? 4.695 -14.594 -4.531 1 98.81 116 VAL B CA 1
ATOM 3052 C C . VAL B 1 116 ? 5.91 -14.234 -5.383 1 98.81 116 VAL B C 1
ATOM 3054 O O . VAL B 1 116 ? 5.836 -14.242 -6.613 1 98.81 116 VAL B O 1
ATOM 3057 N N . HIS B 1 117 ? 6.984 -13.906 -4.734 1 98.44 117 HIS B N 1
ATOM 3058 C CA . HIS B 1 117 ? 8.242 -13.578 -5.398 1 98.44 117 HIS B CA 1
ATOM 3059 C C . HIS B 1 117 ? 9.438 -14.062 -4.586 1 98.44 117 HIS B C 1
ATOM 3061 O O . HIS B 1 117 ? 9.438 -13.969 -3.357 1 98.44 117 HIS B O 1
ATOM 3067 N N . SER B 1 118 ? 10.391 -14.617 -5.258 1 97.94 118 SER B N 1
ATOM 3068 C CA . SER B 1 118 ? 11.625 -15.031 -4.602 1 97.94 118 SER B CA 1
ATOM 3069 C C . SER B 1 118 ? 12.781 -14.109 -4.965 1 97.94 118 SER B C 1
ATOM 3071 O O . SER B 1 118 ? 12.945 -13.734 -6.125 1 97.94 118 SER B O 1
ATOM 3073 N N . GLY B 1 119 ? 13.477 -13.719 -3.965 1 96 119 GLY B N 1
ATOM 3074 C CA . GLY B 1 119 ? 14.641 -12.875 -4.164 1 96 119 GLY B CA 1
ATOM 3075 C C . GLY B 1 119 ? 15.375 -12.555 -2.875 1 96 119 GLY B C 1
ATOM 3076 O O . GLY B 1 119 ? 15.031 -13.078 -1.814 1 96 119 GLY B O 1
ATOM 3077 N N . LYS B 1 120 ? 16.438 -11.797 -3 1 92.94 120 LYS B N 1
ATOM 3078 C CA . LYS B 1 120 ? 17.25 -11.398 -1.851 1 92.94 120 LYS B CA 1
ATOM 3079 C C . LYS B 1 120 ? 16.609 -10.242 -1.099 1 92.94 120 LYS B C 1
ATOM 3081 O O . LYS B 1 120 ? 16.062 -9.32 -1.714 1 92.94 120 LYS B O 1
ATOM 3086 N N . VAL B 1 121 ? 16.578 -10.406 0.217 1 92 121 VAL B N 1
ATOM 3087 C CA . VAL B 1 121 ? 16.078 -9.336 1.076 1 92 121 VAL B CA 1
ATOM 3088 C C . VAL B 1 121 ? 16.953 -9.234 2.33 1 92 121 VAL B C 1
ATOM 3090 O O . VAL B 1 121 ? 17.734 -10.133 2.619 1 92 121 VAL B O 1
ATOM 3093 N N . LEU B 1 122 ? 16.859 -8.117 2.914 1 88.94 122 LEU B N 1
ATOM 3094 C CA . LEU B 1 122 ? 17.375 -8.008 4.277 1 88.94 122 LEU B CA 1
ATOM 3095 C C . LEU B 1 122 ? 16.344 -8.539 5.281 1 88.94 122 LEU B C 1
ATOM 3097 O O . LEU B 1 122 ? 15.18 -8.164 5.238 1 88.94 122 LEU B O 1
ATOM 3101 N N . VAL B 1 123 ? 16.797 -9.461 6.102 1 90.38 123 VAL B N 1
ATOM 3102 C CA . VAL B 1 123 ? 15.914 -10.07 7.086 1 90.38 123 VAL B CA 1
ATOM 3103 C C . VAL B 1 123 ? 16.5 -9.891 8.484 1 90.38 123 VAL B C 1
ATOM 3105 O O . VAL B 1 123 ? 17.703 -9.969 8.68 1 90.38 123 VAL B O 1
ATOM 3108 N N . GLY B 1 124 ? 15.609 -9.617 9.453 1 87.25 124 GLY B N 1
ATOM 3109 C CA . GLY B 1 124 ? 16.047 -9.492 10.836 1 87.25 124 GLY B CA 1
ATOM 3110 C C . GLY B 1 124 ? 15.109 -8.648 11.68 1 87.25 124 GLY B C 1
ATOM 3111 O O . GLY B 1 124 ? 13.969 -8.391 11.289 1 87.25 124 GLY B O 1
ATOM 3112 N N . ASN B 1 125 ? 15.586 -8.266 12.82 1 83.38 125 ASN B N 1
ATOM 3113 C CA . ASN B 1 125 ? 14.797 -7.453 13.734 1 83.38 125 ASN B CA 1
ATOM 3114 C C . ASN B 1 125 ? 14.797 -5.984 13.328 1 83.38 125 ASN B C 1
ATOM 3116 O O . ASN B 1 125 ? 15.859 -5.395 13.109 1 83.38 125 ASN B O 1
ATOM 3120 N N . ILE B 1 126 ? 13.602 -5.5 13.125 1 78.19 126 ILE B N 1
ATOM 3121 C CA . ILE B 1 126 ? 13.406 -4.113 12.711 1 78.19 126 ILE B CA 1
ATOM 3122 C C . ILE B 1 126 ? 12.594 -3.371 13.766 1 78.19 126 ILE B C 1
ATOM 3124 O O . ILE B 1 126 ? 11.812 -3.984 14.5 1 78.19 126 ILE B O 1
ATOM 3128 N N . GLY B 1 127 ? 12.828 -2.021 13.859 1 79.19 127 GLY B N 1
ATOM 3129 C CA . GLY B 1 127 ? 12.023 -1.199 14.75 1 79.19 127 GLY B CA 1
ATOM 3130 C C . GLY B 1 127 ? 12.852 -0.229 15.57 1 79.19 127 GLY B C 1
ATOM 3131 O O . GLY B 1 127 ? 13.898 0.236 15.125 1 79.19 127 GLY B O 1
ATOM 3132 N N . SER B 1 128 ? 12.227 0.253 16.547 1 75.69 128 SER B N 1
ATOM 3133 C CA . SER B 1 128 ? 12.883 1.165 17.484 1 75.69 128 SER B CA 1
ATOM 3134 C C . SER B 1 128 ? 13.383 0.425 18.719 1 75.69 128 SER B C 1
ATOM 3136 O O . SER B 1 128 ? 13.227 -0.793 18.828 1 75.69 128 SER B O 1
ATOM 3138 N N . LYS B 1 129 ? 14.031 1.203 19.562 1 74.12 129 LYS B N 1
ATOM 3139 C CA . LYS B 1 129 ? 14.547 0.64 20.812 1 74.12 129 LYS B CA 1
ATOM 3140 C C . LYS B 1 129 ? 13.422 0.035 21.656 1 74.12 129 LYS B C 1
ATOM 3142 O O . LYS B 1 129 ? 13.633 -0.959 22.344 1 74.12 129 LYS B O 1
ATOM 3147 N N . THR B 1 130 ? 12.266 0.521 21.453 1 72.56 130 THR B N 1
ATOM 3148 C CA . THR B 1 130 ? 11.172 0.12 22.344 1 72.56 130 THR B CA 1
ATOM 3149 C C . THR B 1 130 ? 10.203 -0.813 21.609 1 72.56 130 THR B C 1
ATOM 3151 O O . THR B 1 130 ? 9.352 -1.439 22.234 1 72.56 130 THR B O 1
ATOM 3154 N N . ARG B 1 131 ? 10.367 -0.922 20.359 1 79.44 131 ARG B N 1
ATOM 3155 C CA . ARG B 1 131 ? 9.484 -1.755 19.547 1 79.44 131 ARG B CA 1
ATOM 3156 C C . ARG B 1 131 ? 10.25 -2.463 18.438 1 79.44 131 ARG B C 1
ATOM 3158 O O . ARG B 1 131 ? 10.672 -1.831 17.469 1 79.44 131 ARG B O 1
ATOM 3165 N N . ILE B 1 132 ? 10.414 -3.785 18.703 1 78.62 132 ILE B N 1
ATOM 3166 C CA . ILE B 1 132 ? 11.18 -4.562 17.734 1 78.62 132 ILE B CA 1
ATOM 3167 C C . ILE B 1 132 ? 10.312 -5.684 17.172 1 78.62 132 ILE B C 1
ATOM 3169 O O . ILE B 1 132 ? 9.547 -6.316 17.906 1 78.62 132 ILE B O 1
ATOM 3173 N N . LYS B 1 133 ? 10.406 -5.859 15.883 1 81.38 133 LYS B N 1
ATOM 3174 C CA . LYS B 1 133 ? 9.758 -7.004 15.25 1 81.38 133 LYS B CA 1
ATOM 3175 C C . LYS B 1 133 ? 10.648 -7.617 14.18 1 81.38 133 LYS B C 1
ATOM 3177 O O . LYS B 1 133 ? 11.539 -6.949 13.648 1 81.38 133 LYS B O 1
ATOM 3182 N N . TYR B 1 134 ? 10.438 -8.883 13.953 1 87.75 134 TYR B N 1
ATOM 3183 C CA . TYR B 1 134 ? 11.109 -9.531 12.828 1 87.75 134 TYR B CA 1
ATOM 3184 C C . TYR B 1 134 ? 10.492 -9.102 11.5 1 87.75 134 TYR B C 1
ATOM 3186 O O . TYR B 1 134 ? 9.266 -9.047 11.367 1 87.75 134 TYR B O 1
ATOM 3194 N N . GLY B 1 135 ? 11.367 -8.727 10.586 1 88.56 135 GLY B N 1
ATOM 3195 C CA . GLY B 1 135 ? 10.828 -8.188 9.344 1 88.56 135 GLY B CA 1
ATOM 3196 C C . GLY B 1 135 ? 11.766 -8.375 8.164 1 88.56 135 GLY B C 1
ATOM 3197 O O . GLY B 1 135 ? 12.812 -9.016 8.289 1 88.56 135 GLY B O 1
ATOM 3198 N N . VAL B 1 136 ? 11.273 -7.93 7.078 1 90.62 136 VAL B N 1
ATOM 3199 C CA . VAL B 1 136 ? 12.016 -8.016 5.828 1 90.62 136 VAL B CA 1
ATOM 3200 C C . VAL B 1 136 ? 12.023 -6.656 5.133 1 90.62 136 VAL B C 1
ATOM 3202 O O . VAL B 1 136 ? 11.055 -5.906 5.219 1 90.62 136 VAL B O 1
ATOM 3205 N N . LEU B 1 137 ? 13.188 -6.465 4.488 1 87.69 137 LEU B N 1
ATOM 3206 C CA . LEU B 1 137 ? 13.359 -5.234 3.727 1 87.69 137 LEU B CA 1
ATOM 3207 C C . LEU B 1 137 ? 14.055 -5.508 2.398 1 87.69 137 LEU B C 1
ATOM 3209 O O . LEU B 1 137 ? 15 -6.293 2.338 1 87.69 137 LEU B O 1
ATOM 3213 N N . GLY B 1 138 ? 13.547 -4.809 1.362 1 87.5 138 GLY B N 1
ATOM 3214 C CA . GLY B 1 138 ? 14.18 -4.926 0.059 1 87.5 138 GLY B CA 1
ATOM 3215 C C . GLY B 1 138 ? 13.203 -4.812 -1.094 1 87.5 138 GLY B C 1
ATOM 3216 O O . GLY B 1 138 ? 11.992 -4.941 -0.901 1 87.5 138 GLY B O 1
ATOM 3217 N N . ASP B 1 139 ? 13.711 -4.668 -2.264 1 87.25 139 ASP B N 1
ATOM 3218 C CA . ASP B 1 139 ? 12.906 -4.488 -3.469 1 87.25 139 ASP B CA 1
ATOM 3219 C C . ASP B 1 139 ? 12.047 -5.723 -3.744 1 87.25 139 ASP B C 1
ATOM 3221 O O . ASP B 1 139 ? 10.938 -5.609 -4.266 1 87.25 139 ASP B O 1
ATOM 3225 N N . SER B 1 140 ? 12.562 -6.836 -3.367 1 92.69 140 SER B N 1
ATOM 3226 C CA . SER B 1 140 ? 11.828 -8.078 -3.604 1 92.69 140 SER B CA 1
ATOM 3227 C C . SER B 1 140 ? 10.5 -8.078 -2.859 1 92.69 140 SER B C 1
ATOM 3229 O O . SER B 1 140 ? 9.523 -8.664 -3.332 1 92.69 140 SER B O 1
ATOM 3231 N N . VAL B 1 141 ? 10.492 -7.434 -1.743 1 93.5 141 VAL B N 1
ATOM 3232 C CA . VAL B 1 141 ? 9.25 -7.332 -0.988 1 93.5 141 VAL B CA 1
ATOM 3233 C C . VAL B 1 141 ? 8.219 -6.531 -1.786 1 93.5 141 VAL B C 1
ATOM 3235 O O . VAL B 1 141 ? 7.051 -6.914 -1.869 1 93.5 141 VAL B O 1
ATOM 3238 N N . ASN B 1 142 ? 8.641 -5.484 -2.41 1 90.62 142 ASN B N 1
ATOM 3239 C CA . ASN B 1 142 ? 7.758 -4.648 -3.213 1 90.62 142 ASN B CA 1
ATOM 3240 C C . ASN B 1 142 ? 7.234 -5.395 -4.434 1 90.62 142 ASN B C 1
ATOM 3242 O O . ASN B 1 142 ? 6.082 -5.211 -4.832 1 90.62 142 ASN B O 1
ATOM 3246 N N . VAL B 1 143 ? 8.102 -6.176 -4.977 1 95.12 143 VAL B N 1
ATOM 3247 C CA . VAL B 1 143 ? 7.695 -6.957 -6.141 1 95.12 143 VAL B CA 1
ATOM 3248 C C . VAL B 1 143 ? 6.539 -7.887 -5.77 1 95.12 143 VAL B C 1
ATOM 3250 O O . VAL B 1 143 ? 5.527 -7.938 -6.469 1 95.12 143 VAL B O 1
ATOM 3253 N N . ALA B 1 144 ? 6.676 -8.555 -4.688 1 97.44 144 ALA B N 1
ATOM 3254 C CA . ALA B 1 144 ? 5.625 -9.461 -4.242 1 97.44 144 ALA B CA 1
ATOM 3255 C C . ALA B 1 144 ? 4.324 -8.711 -3.98 1 97.44 144 ALA B C 1
ATOM 3257 O O . ALA B 1 144 ? 3.242 -9.188 -4.332 1 97.44 144 ALA B O 1
ATOM 3258 N N . ALA B 1 145 ? 4.449 -7.598 -3.369 1 95.25 145 ALA B N 1
ATOM 3259 C CA . ALA B 1 145 ? 3.277 -6.77 -3.1 1 95.25 145 ALA B CA 1
ATOM 3260 C C . ALA B 1 145 ? 2.6 -6.34 -4.398 1 95.25 145 ALA B C 1
ATOM 3262 O O . ALA B 1 145 ? 1.369 -6.348 -4.496 1 95.25 145 ALA B O 1
ATOM 3263 N N . ARG B 1 146 ? 3.377 -5.969 -5.355 1 95.56 146 ARG B N 1
ATOM 3264 C CA . ARG B 1 146 ? 2.838 -5.547 -6.645 1 95.56 146 ARG B CA 1
ATOM 3265 C C . ARG B 1 146 ? 2.148 -6.707 -7.355 1 95.56 146 ARG B C 1
ATOM 3267 O O . ARG B 1 146 ? 1.108 -6.52 -7.992 1 95.56 146 ARG B O 1
ATOM 3274 N N . LEU B 1 147 ? 2.777 -7.84 -7.258 1 98 147 LEU B N 1
ATOM 3275 C CA . LEU B 1 147 ? 2.148 -9.016 -7.852 1 98 147 LEU B CA 1
ATOM 3276 C C . LEU B 1 147 ? 0.772 -9.266 -7.246 1 98 147 LEU B C 1
ATOM 3278 O O . LEU B 1 147 ? -0.179 -9.586 -7.961 1 98 147 LEU B O 1
ATOM 3282 N N . LYS B 1 148 ? 0.666 -9.141 -5.98 1 98 148 LYS B N 1
ATOM 3283 C CA . LYS B 1 148 ? -0.629 -9.25 -5.316 1 98 148 LYS B CA 1
ATOM 3284 C C . LYS B 1 148 ? -1.616 -8.219 -5.863 1 98 148 LYS B C 1
ATOM 3286 O O . LYS B 1 148 ? -2.752 -8.562 -6.199 1 98 148 LYS B O 1
ATOM 3291 N N . SER B 1 149 ? -1.171 -7.047 -6.035 1 95.12 149 SER B N 1
ATOM 3292 C CA . SER B 1 149 ? -2.057 -5.941 -6.383 1 95.12 149 SER B CA 1
ATOM 3293 C C . SER B 1 149 ? -2.566 -6.066 -7.812 1 95.12 149 SER B C 1
ATOM 3295 O O . SER B 1 149 ? -3.723 -5.746 -8.102 1 95.12 149 SER B O 1
ATOM 3297 N N . ILE B 1 150 ? -1.798 -6.543 -8.695 1 96 150 ILE B N 1
ATOM 3298 C CA . ILE B 1 150 ? -2.156 -6.48 -10.109 1 96 150 ILE B CA 1
ATOM 3299 C C . ILE B 1 150 ? -3.057 -7.66 -10.469 1 96 150 ILE B C 1
ATOM 3301 O O . ILE B 1 150 ? -3.521 -7.773 -11.602 1 96 150 ILE B O 1
ATOM 3305 N N . ASN B 1 151 ? -3.318 -8.562 -9.5 1 97.38 151 ASN B N 1
ATOM 3306 C CA . ASN B 1 151 ? -4.32 -9.594 -9.742 1 97.38 151 ASN B CA 1
ATOM 3307 C C . ASN B 1 151 ? -5.629 -9 -10.25 1 97.38 151 ASN B C 1
ATOM 3309 O O . ASN B 1 151 ? -6.289 -9.578 -11.117 1 97.38 151 ASN B O 1
ATOM 3313 N N . SER B 1 152 ? -5.988 -7.879 -9.734 1 93.31 152 SER B N 1
ATOM 3314 C CA . SER B 1 152 ? -7.25 -7.246 -10.102 1 93.31 152 SER B CA 1
ATOM 3315 C C . SER B 1 152 ? -7.27 -6.867 -11.578 1 93.31 152 SER B C 1
ATOM 3317 O O . SER B 1 152 ? -8.32 -6.902 -12.219 1 93.31 152 SER B O 1
ATOM 3319 N N . HIS B 1 153 ? -6.172 -6.523 -12.086 1 93 153 HIS B N 1
ATOM 3320 C CA . HIS B 1 153 ? -6.051 -6.152 -13.492 1 93 153 HIS B CA 1
ATOM 3321 C C . HIS B 1 153 ? -6.289 -7.352 -14.406 1 93 153 HIS B C 1
ATOM 3323 O O . HIS B 1 153 ? -6.898 -7.215 -15.469 1 93 153 HIS B O 1
ATOM 3329 N N . PHE B 1 154 ? -5.898 -8.492 -13.969 1 95.31 154 PHE B N 1
ATOM 3330 C CA . PHE B 1 154 ? -5.941 -9.672 -14.82 1 95.31 154 PHE B CA 1
ATOM 3331 C C . PHE B 1 154 ? -7.141 -10.547 -14.469 1 95.31 154 PHE B C 1
ATOM 3333 O O . PHE B 1 154 ? -7.449 -11.5 -15.188 1 95.31 154 PHE B O 1
ATOM 3340 N N . GLY B 1 155 ? -7.77 -10.219 -13.406 1 94.44 155 GLY B N 1
ATOM 3341 C CA . GLY B 1 155 ? -8.852 -11.07 -12.945 1 94.44 155 GLY B CA 1
ATOM 3342 C C . GLY B 1 155 ? -8.375 -12.398 -12.391 1 94.44 155 GLY B C 1
ATOM 3343 O O . GLY B 1 155 ? -9.086 -13.398 -12.461 1 94.44 155 GLY B O 1
ATOM 3344 N N . THR B 1 156 ? -7.156 -12.43 -11.969 1 96.75 156 THR B N 1
ATOM 3345 C CA . THR B 1 156 ? -6.562 -13.633 -11.406 1 96.75 156 THR B CA 1
ATOM 3346 C C . THR B 1 156 ? -6.57 -13.586 -9.883 1 96.75 156 THR B C 1
ATOM 3348 O O . THR B 1 156 ? -6.938 -12.57 -9.297 1 96.75 156 THR B O 1
ATOM 3351 N N . SER B 1 157 ? -6.141 -14.758 -9.289 1 97.69 157 SER B N 1
ATOM 3352 C CA . SER B 1 157 ? -6.152 -14.828 -7.832 1 97.69 157 SER B CA 1
ATOM 3353 C C . SER B 1 157 ? -4.754 -15.078 -7.277 1 97.69 157 SER B C 1
ATOM 3355 O O . SER B 1 157 ? -4.512 -14.898 -6.082 1 97.69 157 SER B O 1
ATOM 3357 N N . CYS B 1 158 ? -3.861 -15.438 -8.102 1 98.62 158 CYS B N 1
ATOM 3358 C CA . CYS B 1 158 ? -2.506 -15.727 -7.641 1 98.62 158 CYS B CA 1
ATOM 3359 C C . CYS B 1 158 ? -1.494 -15.5 -8.758 1 98.62 158 CYS B C 1
ATOM 3361 O O . CYS B 1 158 ? -1.547 -16.156 -9.797 1 98.62 158 CYS B O 1
ATOM 3363 N N . LEU B 1 159 ? -0.609 -14.578 -8.523 1 98.81 159 LEU B N 1
ATOM 3364 C CA . LEU B 1 159 ? 0.469 -14.297 -9.461 1 98.81 159 LEU B CA 1
ATOM 3365 C C . LEU B 1 159 ? 1.83 -14.539 -8.82 1 98.81 159 LEU B C 1
ATOM 3367 O O . LEU B 1 159 ? 2.062 -14.141 -7.676 1 98.81 159 LEU B O 1
ATOM 3371 N N . VAL B 1 160 ? 2.654 -15.203 -9.547 1 98.75 160 VAL B N 1
ATOM 3372 C CA . VAL B 1 160 ? 3.971 -15.617 -9.07 1 98.75 160 VAL B CA 1
ATOM 3373 C C . VAL B 1 160 ? 5.039 -15.195 -10.078 1 98.75 160 VAL B C 1
ATOM 3375 O O . VAL B 1 160 ? 4.836 -15.305 -11.289 1 98.75 160 VAL B O 1
ATOM 3378 N N . SER B 1 161 ? 6.156 -14.742 -9.57 1 98.25 161 SER B N 1
ATOM 3379 C CA . SER B 1 161 ? 7.227 -14.305 -10.461 1 98.25 161 SER B CA 1
ATOM 3380 C C . SER B 1 161 ? 7.953 -15.5 -11.078 1 98.25 161 SER B C 1
ATOM 3382 O O . SER B 1 161 ? 7.895 -16.609 -10.547 1 98.25 161 SER B O 1
ATOM 3384 N N . ASN B 1 162 ? 8.656 -15.227 -12.133 1 96.94 162 ASN B N 1
ATOM 3385 C CA . ASN B 1 162 ? 9.453 -16.234 -12.828 1 96.94 162 ASN B CA 1
ATOM 3386 C C . ASN B 1 162 ? 10.531 -16.812 -11.922 1 96.94 162 ASN B C 1
ATOM 3388 O O . ASN B 1 162 ? 10.844 -18 -12.016 1 96.94 162 ASN B O 1
ATOM 3392 N N . GLU B 1 163 ? 11.094 -16 -11.086 1 95.56 163 GLU B N 1
ATOM 3393 C CA . GLU B 1 163 ? 12.141 -16.406 -10.156 1 95.56 163 GLU B CA 1
ATOM 3394 C C . GLU B 1 163 ? 11.672 -17.531 -9.25 1 95.56 163 GLU B C 1
ATOM 3396 O O . GLU B 1 163 ? 12.445 -18.422 -8.906 1 95.56 163 GLU B O 1
ATOM 3401 N N . CYS B 1 164 ? 10.43 -17.578 -8.953 1 94.94 164 CYS B N 1
ATOM 3402 C CA . CYS B 1 164 ? 9.844 -18.531 -8.023 1 94.94 164 CYS B CA 1
ATOM 3403 C C . CYS B 1 164 ? 9.336 -19.766 -8.773 1 94.94 164 CYS B C 1
ATOM 3405 O O . CYS B 1 164 ? 9.125 -20.812 -8.164 1 94.94 164 CYS B O 1
ATOM 3407 N N . LEU B 1 165 ? 9.102 -19.641 -9.945 1 93.69 165 LEU B N 1
ATOM 3408 C CA . LEU B 1 165 ? 8.398 -20.688 -10.664 1 93.69 165 LEU B CA 1
ATOM 3409 C C . LEU B 1 165 ? 9.312 -21.375 -11.672 1 93.69 165 LEU B C 1
ATOM 3411 O O . LEU B 1 165 ? 10.031 -22.312 -11.328 1 93.69 165 LEU B O 1
ATOM 3415 N N . GLU B 1 166 ? 9.602 -20.734 -12.781 1 87 166 GLU B N 1
ATOM 3416 C CA . GLU B 1 166 ? 10.367 -21.391 -13.844 1 87 166 GLU B CA 1
ATOM 3417 C C . GLU B 1 166 ? 11.844 -21.484 -13.469 1 87 166 GLU B C 1
ATOM 3419 O O . GLU B 1 166 ? 12.477 -22.531 -13.672 1 87 166 GLU B O 1
ATOM 3424 N N . GLU B 1 167 ? 12.352 -20.469 -12.906 1 85.94 167 GLU B N 1
ATOM 3425 C CA . GLU B 1 167 ? 13.781 -20.453 -12.586 1 85.94 167 GLU B CA 1
ATOM 3426 C C . GLU B 1 167 ? 14.078 -21.344 -11.375 1 85.94 167 GLU B C 1
ATOM 3428 O O . GLU B 1 167 ? 15.219 -21.781 -11.188 1 85.94 167 GLU B O 1
ATOM 3433 N N . ALA B 1 168 ? 13 -21.547 -10.625 1 86.31 168 ALA B N 1
ATOM 3434 C CA . ALA B 1 168 ? 13.148 -22.406 -9.453 1 86.31 168 ALA B CA 1
ATOM 3435 C C . ALA B 1 168 ? 12.727 -23.828 -9.766 1 86.31 168 ALA B C 1
ATOM 3437 O O . ALA B 1 168 ? 11.625 -24.25 -9.422 1 86.31 168 ALA B O 1
ATOM 3438 N N . ASP B 1 169 ? 13.547 -24.625 -10.398 1 84.56 169 ASP B N 1
ATOM 3439 C CA . ASP B 1 169 ? 13.414 -26.062 -10.617 1 84.56 169 ASP B CA 1
ATOM 3440 C C . ASP B 1 169 ? 12.195 -26.359 -11.484 1 84.56 169 ASP B C 1
ATOM 3442 O O . ASP B 1 169 ? 11.453 -27.312 -11.203 1 84.56 169 ASP B O 1
ATOM 3446 N N . ASP B 1 170 ? 11.836 -25.547 -12.32 1 91.31 170 ASP B N 1
ATOM 3447 C CA . ASP B 1 170 ? 10.758 -25.75 -13.281 1 91.31 170 ASP B CA 1
ATOM 3448 C C . ASP B 1 170 ? 9.43 -26.016 -12.57 1 91.31 170 ASP B C 1
ATOM 3450 O O . ASP B 1 170 ? 8.703 -26.953 -12.938 1 91.31 170 ASP B O 1
ATOM 3454 N N . LEU B 1 171 ? 9.211 -25.266 -11.57 1 90.81 171 LEU B N 1
ATOM 3455 C CA . LEU B 1 171 ? 8.016 -25.453 -10.758 1 90.81 171 LEU B CA 1
ATOM 3456 C C . LEU B 1 171 ? 6.75 -25.188 -11.57 1 90.81 171 LEU B C 1
ATOM 3458 O O . LEU B 1 171 ? 5.652 -25.578 -11.164 1 90.81 171 LEU B O 1
ATOM 3462 N N . HIS B 1 172 ? 6.883 -24.609 -12.688 1 87.81 172 HIS B N 1
ATOM 3463 C CA . HIS B 1 172 ? 5.73 -24.391 -13.555 1 87.81 172 HIS B CA 1
ATOM 3464 C C . HIS B 1 172 ? 5.156 -25.703 -14.062 1 87.81 172 HIS B C 1
ATOM 3466 O O . HIS B 1 172 ? 4.012 -25.75 -14.516 1 87.81 172 HIS B O 1
ATOM 3472 N N . LYS B 1 173 ? 5.926 -26.797 -13.945 1 91.69 173 LYS B N 1
ATOM 3473 C CA . LYS B 1 173 ? 5.453 -28.125 -14.328 1 91.69 173 LYS B CA 1
ATOM 3474 C C . LYS B 1 173 ? 4.719 -28.812 -13.18 1 91.69 173 LYS B C 1
ATOM 3476 O O . LYS B 1 173 ? 3.975 -29.766 -13.391 1 91.69 173 LYS B O 1
ATOM 3481 N N . THR B 1 174 ? 4.98 -28.328 -11.977 1 95.31 174 THR B N 1
ATOM 3482 C CA . THR B 1 174 ? 4.395 -28.891 -10.766 1 95.31 174 THR B CA 1
ATOM 3483 C C . THR B 1 174 ? 3.018 -28.297 -10.5 1 95.31 174 THR B C 1
ATOM 3485 O O . THR B 1 174 ? 2.184 -28.906 -9.836 1 95.31 174 THR B O 1
ATOM 3488 N N . PHE B 1 175 ? 2.82 -27.125 -11.047 1 97.81 175 PHE B N 1
ATOM 3489 C CA . PHE B 1 175 ? 1.583 -26.391 -10.805 1 97.81 175 PHE B CA 1
ATOM 3490 C C . PHE B 1 175 ? 0.824 -26.172 -12.109 1 97.81 175 PHE B C 1
ATOM 3492 O O . PHE B 1 175 ? 1.4 -26.266 -13.195 1 97.81 175 PHE B O 1
ATOM 3499 N N . VAL B 1 176 ? -0.504 -26.047 -11.961 1 97.88 176 VAL B N 1
ATOM 3500 C CA . VAL B 1 176 ? -1.291 -25.5 -13.062 1 97.88 176 VAL B CA 1
ATOM 3501 C C . VAL B 1 176 ? -1.005 -24.016 -13.211 1 97.88 176 VAL B C 1
ATOM 3503 O O . VAL B 1 176 ? -1.602 -23.188 -12.523 1 97.88 176 VAL B O 1
ATOM 3506 N N . ALA B 1 177 ? -0.093 -23.703 -14.133 1 98.06 177 ALA B N 1
ATOM 3507 C CA . ALA B 1 177 ? 0.436 -22.344 -14.227 1 98.06 177 ALA B CA 1
ATOM 3508 C C . ALA B 1 177 ? 0.546 -21.891 -15.68 1 98.06 177 ALA B C 1
ATOM 3510 O O . ALA B 1 177 ? 0.749 -22.719 -16.578 1 98.06 177 ALA B O 1
ATOM 3511 N N . ARG B 1 178 ? 0.391 -20.625 -15.875 1 98.12 178 ARG B N 1
ATOM 3512 C CA . ARG B 1 178 ? 0.559 -20.031 -17.188 1 98.12 178 ARG B CA 1
ATOM 3513 C C . ARG B 1 178 ? 1.146 -18.625 -17.094 1 98.12 178 ARG B C 1
ATOM 3515 O O . ARG B 1 178 ? 0.868 -17.906 -16.125 1 98.12 178 ARG B O 1
ATOM 3522 N N . PRO B 1 179 ? 1.999 -18.25 -18.062 1 98.06 179 PRO B N 1
ATOM 3523 C CA . PRO B 1 179 ? 2.471 -16.859 -18.062 1 98.06 179 PRO B CA 1
ATOM 3524 C C . PRO B 1 179 ? 1.374 -15.867 -18.453 1 98.06 179 PRO B C 1
ATOM 3526 O O . PRO B 1 179 ? 0.597 -16.125 -19.375 1 98.06 179 PRO B O 1
ATOM 3529 N N . VAL B 1 180 ? 1.327 -14.766 -17.734 1 97.69 180 VAL B N 1
ATOM 3530 C CA . VAL B 1 180 ? 0.327 -13.758 -18.062 1 97.69 180 VAL B CA 1
ATOM 3531 C C . VAL B 1 180 ? 0.988 -12.602 -18.812 1 97.69 180 VAL B C 1
ATOM 3533 O O . VAL B 1 180 ? 0.307 -11.797 -19.453 1 97.69 180 VAL B O 1
ATOM 3536 N N . GLY B 1 181 ? 2.369 -12.5 -18.703 1 97.44 181 GLY B N 1
ATOM 3537 C CA . GLY B 1 181 ? 3.07 -11.453 -19.438 1 97.44 181 GLY B CA 1
ATOM 3538 C C . GLY B 1 181 ? 4.449 -11.164 -18.875 1 97.44 181 GLY B C 1
ATOM 3539 O O . GLY B 1 181 ? 4.812 -11.648 -17.812 1 97.44 181 GLY B O 1
ATOM 3540 N N . ASN B 1 182 ? 5.27 -10.492 -19.703 1 97.25 182 ASN B N 1
ATOM 3541 C CA . ASN B 1 182 ? 6.477 -9.805 -19.25 1 97.25 182 ASN B CA 1
ATOM 3542 C C . ASN B 1 182 ? 6.172 -8.367 -18.812 1 97.25 182 ASN B C 1
ATOM 3544 O O . ASN B 1 182 ? 6.082 -7.469 -19.641 1 97.25 182 ASN B O 1
ATOM 3548 N N . LEU B 1 183 ? 6.164 -8.18 -17.516 1 97.38 183 LEU B N 1
ATOM 3549 C CA . LEU B 1 183 ? 5.566 -6.949 -17 1 97.38 183 LEU B CA 1
ATOM 3550 C C . LEU B 1 183 ? 6.625 -6.066 -16.344 1 97.38 183 LEU B C 1
ATOM 3552 O O . LEU B 1 183 ? 7.48 -6.559 -15.609 1 97.38 183 LEU B O 1
ATOM 3556 N N . ILE B 1 184 ? 6.594 -4.84 -16.656 1 95.88 184 ILE B N 1
ATOM 3557 C CA . ILE B 1 184 ? 7.363 -3.838 -15.93 1 95.88 184 ILE B CA 1
ATOM 3558 C C . ILE B 1 184 ? 6.539 -3.301 -14.766 1 95.88 184 ILE B C 1
ATOM 3560 O O . ILE B 1 184 ? 5.633 -2.488 -14.961 1 95.88 184 ILE B O 1
ATOM 3564 N N . LEU B 1 185 ? 6.859 -3.809 -13.641 1 93.31 185 LEU B N 1
ATOM 3565 C CA . LEU B 1 185 ? 6.117 -3.436 -12.438 1 93.31 185 LEU B CA 1
ATOM 3566 C C . LEU B 1 185 ? 6.465 -2.016 -12.008 1 93.31 185 LEU B C 1
ATOM 3568 O O . LEU B 1 185 ? 7.566 -1.53 -12.281 1 93.31 185 LEU B O 1
ATOM 3572 N N . LYS B 1 186 ? 5.555 -1.414 -11.305 1 83.56 186 LYS B N 1
ATOM 3573 C CA . LYS B 1 186 ? 5.758 -0.041 -10.852 1 83.56 186 LYS B CA 1
ATOM 3574 C C . LYS B 1 186 ? 7.062 0.091 -10.07 1 83.56 186 LYS B C 1
ATOM 3576 O O . LYS B 1 186 ? 7.352 -0.724 -9.188 1 83.56 186 LYS B O 1
ATOM 3581 N N . GLY B 1 187 ? 7.855 1.084 -10.43 1 76.69 187 GLY B N 1
ATOM 3582 C CA . GLY B 1 187 ? 9.102 1.355 -9.734 1 76.69 187 GLY B CA 1
ATOM 3583 C C . GLY B 1 187 ? 10.273 0.574 -10.281 1 76.69 187 GLY B C 1
ATOM 3584 O O . GLY B 1 187 ? 11.414 0.751 -9.836 1 76.69 187 GLY B O 1
ATOM 3585 N N . ARG B 1 188 ? 9.992 -0.264 -11.273 1 84.5 188 ARG B N 1
ATOM 3586 C CA . ARG B 1 188 ? 11.062 -1.055 -11.859 1 84.5 188 ARG B CA 1
ATOM 3587 C C . ARG B 1 188 ? 11.281 -0.687 -13.328 1 84.5 188 ARG B C 1
ATOM 3589 O O . ARG B 1 188 ? 10.344 -0.246 -14 1 84.5 188 ARG B O 1
ATOM 3596 N N . LYS B 1 189 ? 12.469 -0.89 -13.75 1 85.56 189 LYS B N 1
ATOM 3597 C CA . LYS B 1 189 ? 12.812 -0.581 -15.133 1 85.56 189 LYS B CA 1
ATOM 3598 C C . LYS B 1 189 ? 12.805 -1.839 -15.992 1 85.56 189 LYS B C 1
ATOM 3600 O O . LYS B 1 189 ? 12.547 -1.771 -17.203 1 85.56 189 LYS B O 1
ATOM 3605 N N . SER B 1 190 ? 13.062 -2.936 -15.359 1 90.19 190 SER B N 1
ATOM 3606 C CA . SER B 1 190 ? 13.141 -4.188 -16.109 1 90.19 190 SER B CA 1
ATOM 3607 C C . SER B 1 190 ? 11.859 -5 -15.953 1 90.19 190 SER B C 1
ATOM 3609 O O . SER B 1 190 ? 11.203 -4.953 -14.906 1 90.19 190 SER B O 1
ATOM 3611 N N . ALA B 1 191 ? 11.594 -5.734 -17.016 1 94.75 191 ALA B N 1
ATOM 3612 C CA . ALA B 1 191 ? 10.383 -6.559 -17 1 94.75 191 ALA B CA 1
ATOM 3613 C C . ALA B 1 191 ? 10.602 -7.836 -16.188 1 94.75 191 ALA B C 1
ATOM 3615 O O . ALA B 1 191 ? 11.727 -8.352 -16.125 1 94.75 191 ALA B O 1
ATOM 3616 N N . THR B 1 192 ? 9.547 -8.281 -15.617 1 93.81 192 THR B N 1
ATOM 3617 C CA . THR B 1 192 ? 9.469 -9.57 -14.945 1 93.81 192 THR B CA 1
ATOM 3618 C C . THR B 1 192 ? 8.391 -10.453 -15.57 1 93.81 192 THR B C 1
ATOM 3620 O O . THR B 1 192 ? 7.254 -10.016 -15.758 1 93.81 192 THR B O 1
ATOM 3623 N N . LYS B 1 193 ? 8.852 -11.664 -15.961 1 97.25 193 LYS B N 1
ATOM 3624 C CA . LYS B 1 193 ? 7.836 -12.617 -16.391 1 97.25 193 LYS B CA 1
ATOM 3625 C C . LYS B 1 193 ? 6.949 -13.039 -15.219 1 97.25 193 LYS B C 1
ATOM 3627 O O . LYS B 1 193 ? 7.449 -13.453 -14.172 1 97.25 193 LYS B O 1
ATOM 3632 N N . VAL B 1 194 ? 5.664 -12.891 -15.375 1 98.38 194 VAL B N 1
ATOM 3633 C CA . VAL B 1 194 ? 4.711 -13.148 -14.305 1 98.38 194 VAL B CA 1
ATOM 3634 C C . VAL B 1 194 ? 3.807 -14.32 -14.688 1 98.38 194 VAL B C 1
ATOM 3636 O O . VAL B 1 194 ? 3.357 -14.414 -15.836 1 98.38 194 VAL B O 1
ATOM 3639 N N . TRP B 1 195 ? 3.527 -15.18 -13.695 1 98.62 195 TRP B N 1
ATOM 3640 C CA . TRP B 1 195 ? 2.723 -16.375 -13.914 1 98.62 195 TRP B CA 1
ATOM 3641 C C . TRP B 1 195 ? 1.466 -16.359 -13.047 1 98.62 195 TRP B C 1
ATOM 3643 O O . TRP B 1 195 ? 1.515 -15.961 -11.883 1 98.62 195 TRP B O 1
ATOM 3653 N N . GLU B 1 196 ? 0.414 -16.781 -13.656 1 98.56 196 GLU B N 1
ATOM 3654 C CA . GLU B 1 196 ? -0.738 -17.172 -12.852 1 98.56 196 GLU B CA 1
ATOM 3655 C C . GLU B 1 196 ? -0.627 -18.625 -12.398 1 98.56 196 GLU B C 1
ATOM 3657 O O . GLU B 1 196 ? -0.295 -19.5 -13.188 1 98.56 196 GLU B O 1
ATOM 3662 N N . VAL B 1 197 ? -0.875 -18.844 -11.133 1 98.5 197 VAL B N 1
ATOM 3663 C CA . VAL B 1 197 ? -0.912 -20.203 -10.578 1 98.5 197 VAL B CA 1
ATOM 3664 C C . VAL B 1 197 ? -2.279 -20.469 -9.953 1 98.5 197 VAL B C 1
ATOM 3666 O O . VAL B 1 197 ? -2.791 -19.641 -9.188 1 98.5 197 VAL B O 1
ATOM 3669 N N . ARG B 1 198 ? -2.842 -21.641 -10.25 1 96.56 198 ARG B N 1
ATOM 3670 C CA . ARG B 1 198 ? -4.199 -21.906 -9.789 1 96.56 198 ARG B CA 1
ATOM 3671 C C . ARG B 1 198 ? -4.219 -23.047 -8.766 1 96.56 198 ARG B C 1
ATOM 3673 O O . ARG B 1 198 ? -5.047 -23.047 -7.855 1 96.56 198 ARG B O 1
ATOM 3680 N N . ALA B 1 199 ? -3.43 -24.047 -9.016 1 96.06 199 ALA B N 1
ATOM 3681 C CA . ALA B 1 199 ? -3.42 -25.25 -8.18 1 96.06 199 ALA B CA 1
ATOM 3682 C C . ALA B 1 199 ? -2.199 -26.109 -8.469 1 96.06 199 ALA B C 1
ATOM 3684 O O . ALA B 1 199 ? -1.455 -25.844 -9.422 1 96.06 199 ALA B O 1
ATOM 3685 N N . ARG B 1 200 ? -1.97 -27 -7.559 1 95.88 200 ARG B N 1
ATOM 3686 C CA . ARG B 1 200 ? -1.039 -28.062 -7.914 1 95.88 200 ARG B CA 1
ATOM 3687 C C . ARG B 1 200 ? -1.636 -28.984 -8.977 1 95.88 200 ARG B C 1
ATOM 3689 O O . ARG B 1 200 ? -2.844 -29.234 -8.984 1 95.88 200 ARG B O 1
ATOM 3696 N N . ARG B 1 201 ? -0.814 -29.484 -9.828 1 96.12 201 ARG B N 1
ATOM 3697 C CA . ARG B 1 201 ? -1.289 -30.406 -10.852 1 96.12 201 ARG B CA 1
ATOM 3698 C C . ARG B 1 201 ? -1.717 -31.734 -10.234 1 96.12 201 ARG B C 1
ATOM 3700 O O . ARG B 1 201 ? -0.952 -32.344 -9.5 1 96.12 201 ARG B O 1
ATOM 3707 N N . THR B 1 202 ? -2.959 -32.094 -10.414 1 94.81 202 THR B N 1
ATOM 3708 C CA . THR B 1 202 ? -3.545 -33.344 -10.016 1 94.81 202 THR B CA 1
ATOM 3709 C C . THR B 1 202 ? -4.414 -33.938 -11.141 1 94.81 202 THR B C 1
ATOM 3711 O O . THR B 1 202 ? -4.664 -33.25 -12.141 1 94.81 202 THR B O 1
ATOM 3714 N N . ALA B 1 203 ? -4.844 -35.094 -10.945 1 93.12 203 ALA B N 1
ATOM 3715 C CA . ALA B 1 203 ? -5.734 -35.688 -11.93 1 93.12 203 ALA B CA 1
ATOM 3716 C C . ALA B 1 203 ? -7.035 -34.906 -12.047 1 93.12 203 ALA B C 1
ATOM 3718 O O . ALA B 1 203 ? -7.586 -34.781 -13.141 1 93.12 203 ALA B O 1
ATOM 3719 N N . GLU B 1 204 ? -7.48 -34.406 -10.977 1 93.38 204 GLU B N 1
ATOM 3720 C CA . GLU B 1 204 ? -8.734 -33.656 -10.922 1 93.38 204 GLU B CA 1
ATOM 3721 C C . GLU B 1 204 ? -8.633 -32.344 -11.688 1 93.38 204 GLU B C 1
ATOM 3723 O O . GLU B 1 204 ? -9.633 -31.828 -12.188 1 93.38 204 GLU B O 1
ATOM 3728 N N . LYS B 1 205 ? -7.367 -31.859 -11.805 1 94.69 205 LYS B N 1
ATOM 3729 C CA . LYS B 1 205 ? -7.168 -30.578 -12.461 1 94.69 205 LYS B CA 1
ATOM 3730 C C . LYS B 1 205 ? -6.566 -30.75 -13.852 1 94.69 205 LYS B C 1
ATOM 3732 O O . LYS B 1 205 ? -6 -29.812 -14.414 1 94.69 205 LYS B O 1
ATOM 3737 N N . SER B 1 206 ? -6.688 -31.891 -14.398 1 95.06 206 SER B N 1
ATOM 3738 C CA . SER B 1 206 ? -6.008 -32.219 -15.648 1 95.06 206 SER B CA 1
ATOM 3739 C C . SER B 1 206 ? -6.527 -31.406 -16.812 1 95.06 206 SER B C 1
ATOM 3741 O O . SER B 1 206 ? -5.758 -31 -17.688 1 95.06 206 SER B O 1
ATOM 3743 N N . ALA B 1 207 ? -7.809 -31.188 -16.906 1 94.81 207 ALA B N 1
ATOM 3744 C CA . ALA B 1 207 ? -8.383 -30.406 -18 1 94.81 207 ALA B CA 1
ATOM 3745 C C . ALA B 1 207 ? -7.883 -28.969 -17.969 1 94.81 207 ALA B C 1
ATOM 3747 O O . ALA B 1 207 ? -7.504 -28.422 -19 1 94.81 207 ALA B O 1
ATOM 3748 N N . LEU B 1 208 ? -7.902 -28.422 -16.766 1 95.44 208 LEU B N 1
ATOM 3749 C CA . LEU B 1 208 ? -7.398 -27.047 -16.609 1 95.44 208 LEU B CA 1
ATOM 3750 C C . LEU B 1 208 ? -5.914 -26.984 -16.938 1 95.44 208 LEU B C 1
ATOM 3752 O O . LEU B 1 208 ? -5.461 -26.031 -17.594 1 95.44 208 LEU B O 1
ATOM 3756 N N . ALA B 1 209 ? -5.223 -27.922 -16.5 1 97 209 ALA B N 1
ATOM 3757 C CA . ALA B 1 209 ? -3.785 -27.984 -16.75 1 97 209 ALA B CA 1
ATOM 3758 C C . ALA B 1 209 ? -3.488 -28.016 -18.25 1 97 209 ALA B C 1
ATOM 3760 O O . ALA B 1 209 ? -2.559 -27.359 -18.719 1 97 209 ALA B O 1
ATOM 3761 N N . LYS B 1 210 ? -4.266 -28.766 -18.938 1 96.62 210 LYS B N 1
ATOM 3762 C CA . LYS B 1 210 ? -4.086 -28.859 -20.391 1 96.62 210 LYS B CA 1
ATOM 3763 C C . LYS B 1 210 ? -4.336 -27.5 -21.062 1 96.62 210 LYS B C 1
ATOM 3765 O O . LYS B 1 210 ? -3.598 -27.109 -21.953 1 96.62 210 LYS B O 1
ATOM 3770 N N . THR B 1 211 ? -5.367 -26.906 -20.625 1 97.31 211 THR B N 1
ATOM 3771 C CA . THR B 1 211 ? -5.691 -25.594 -21.172 1 97.31 211 THR B CA 1
ATOM 3772 C C . THR B 1 211 ? -4.562 -24.594 -20.891 1 97.31 211 THR B C 1
ATOM 3774 O O . THR B 1 211 ? -4.199 -23.797 -21.766 1 97.31 211 THR B O 1
ATOM 3777 N N . TYR B 1 212 ? -3.969 -24.609 -19.703 1 97.81 212 TYR B N 1
ATOM 3778 C CA . TYR B 1 212 ? -2.877 -23.719 -19.344 1 97.81 212 TYR B CA 1
ATOM 3779 C C . TYR B 1 212 ? -1.616 -24.047 -20.125 1 97.81 212 TYR B C 1
ATOM 3781 O O . TYR B 1 212 ? -0.842 -23.141 -20.469 1 97.81 212 TYR B O 1
ATOM 3789 N N . ASP B 1 213 ? -1.479 -25.297 -20.453 1 97.56 213 ASP B N 1
ATOM 3790 C CA . ASP B 1 213 ? -0.354 -25.703 -21.297 1 97.56 213 ASP B CA 1
ATOM 3791 C C . ASP B 1 213 ? -0.479 -25.109 -22.703 1 97.56 213 ASP B C 1
ATOM 3793 O O . ASP B 1 213 ? 0.516 -24.688 -23.297 1 97.56 213 ASP B O 1
ATOM 3797 N N . ILE B 1 214 ? -1.685 -25.156 -23.203 1 98.25 214 ILE B N 1
ATOM 3798 C CA . ILE B 1 214 ? -1.93 -24.547 -24.516 1 98.25 214 ILE B CA 1
ATOM 3799 C C . ILE B 1 214 ? -1.629 -23.047 -24.438 1 98.25 214 ILE B C 1
ATOM 3801 O O . ILE B 1 214 ? -1.002 -22.5 -25.344 1 98.25 214 ILE B O 1
ATOM 3805 N N . HIS B 1 215 ? -2.049 -22.422 -23.375 1 98.56 215 HIS B N 1
ATOM 3806 C CA . HIS B 1 215 ? -1.759 -21 -23.188 1 98.56 215 HIS B CA 1
ATOM 3807 C C . HIS B 1 215 ? -0.256 -20.75 -23.156 1 98.56 215 HIS B C 1
ATOM 3809 O O . HIS B 1 215 ? 0.226 -19.766 -23.719 1 98.56 215 HIS B O 1
ATOM 3815 N N . ARG B 1 216 ? 0.423 -21.547 -22.453 1 97.94 216 ARG B N 1
ATOM 3816 C CA . ARG B 1 216 ? 1.87 -21.391 -22.359 1 97.94 216 ARG B CA 1
ATOM 3817 C C . ARG B 1 216 ? 2.525 -21.469 -23.734 1 97.94 216 ARG B C 1
ATOM 3819 O O . ARG B 1 216 ? 3.408 -20.656 -24.047 1 97.94 216 ARG B O 1
ATOM 3826 N N . LYS B 1 217 ? 2.104 -22.453 -24.484 1 98.12 217 LYS B N 1
ATOM 3827 C CA . LYS B 1 217 ? 2.613 -22.578 -25.844 1 98.12 217 LYS B CA 1
ATOM 3828 C C . LYS B 1 217 ? 2.311 -21.328 -26.672 1 98.12 217 LYS B C 1
ATOM 3830 O O . LYS B 1 217 ? 3.172 -20.828 -27.391 1 98.12 217 LYS B O 1
ATOM 3835 N N . ALA B 1 218 ? 1.12 -20.875 -26.547 1 98.75 218 ALA B N 1
ATOM 3836 C CA . ALA B 1 218 ? 0.704 -19.672 -27.266 1 98.75 218 ALA B CA 1
ATOM 3837 C C . ALA B 1 218 ? 1.532 -18.469 -26.844 1 98.75 218 ALA B C 1
ATOM 3839 O O . ALA B 1 218 ? 1.896 -17.625 -27.672 1 98.75 218 ALA B O 1
ATOM 3840 N N . PHE B 1 219 ? 1.795 -18.344 -25.594 1 98.5 219 PHE B N 1
ATOM 3841 C CA . PHE B 1 219 ? 2.584 -17.234 -25.078 1 98.5 219 PHE B CA 1
ATOM 3842 C C . PHE B 1 219 ? 3.994 -17.266 -25.656 1 98.5 219 PHE B C 1
ATOM 3844 O O . PHE B 1 219 ? 4.531 -16.219 -26.031 1 98.5 219 PHE B O 1
ATOM 3851 N N . ASP B 1 220 ? 4.555 -18.453 -25.688 1 97.94 220 ASP B N 1
ATOM 3852 C CA . ASP B 1 220 ? 5.891 -18.609 -26.266 1 97.94 220 ASP B CA 1
ATOM 3853 C C . ASP B 1 220 ? 5.914 -18.156 -27.719 1 97.94 220 ASP B C 1
ATOM 3855 O O . ASP B 1 220 ? 6.844 -17.484 -28.156 1 97.94 220 ASP B O 1
ATOM 3859 N N . LEU B 1 221 ? 4.883 -18.531 -28.453 1 98.5 221 LEU B N 1
ATOM 3860 C CA . LEU B 1 221 ? 4.762 -18.109 -29.844 1 98.5 221 LEU B CA 1
ATOM 3861 C C . LEU B 1 221 ? 4.613 -16.594 -29.938 1 98.5 221 LEU B C 1
ATOM 3863 O O . LEU B 1 221 ? 5.27 -15.961 -30.766 1 98.5 221 LEU B O 1
ATOM 3867 N N . PHE B 1 222 ? 3.824 -16.078 -29.125 1 98.38 222 PHE B N 1
ATOM 3868 C CA . PHE B 1 222 ? 3.551 -14.648 -29.109 1 98.38 222 PHE B CA 1
ATOM 3869 C C . PHE B 1 222 ? 4.828 -13.852 -28.844 1 98.38 222 PHE B C 1
ATOM 3871 O O . PHE B 1 222 ? 5.125 -12.898 -29.562 1 98.38 222 PHE B O 1
ATOM 3878 N N . VAL B 1 223 ? 5.609 -14.234 -27.797 1 97.94 223 VAL B N 1
ATOM 3879 C CA . VAL B 1 223 ? 6.801 -13.484 -27.406 1 97.94 223 VAL B CA 1
ATOM 3880 C C . VAL B 1 223 ? 7.852 -13.578 -28.516 1 97.94 223 VAL B C 1
ATOM 3882 O O . VAL B 1 223 ? 8.711 -12.703 -28.641 1 97.94 223 VAL B O 1
ATOM 3885 N N . ASN B 1 224 ? 7.73 -14.641 -29.344 1 97.25 224 ASN B N 1
ATOM 3886 C CA . ASN B 1 224 ? 8.648 -14.828 -30.453 1 97.25 224 ASN B CA 1
ATOM 3887 C C . ASN B 1 224 ? 8.07 -14.273 -31.75 1 97.25 224 ASN B C 1
ATOM 3889 O O . ASN B 1 224 ? 8.539 -14.617 -32.844 1 97.25 224 ASN B O 1
ATOM 3893 N N . ARG B 1 225 ? 7.012 -13.539 -31.688 1 97.31 225 ARG B N 1
ATOM 3894 C CA . ARG B 1 225 ? 6.418 -12.758 -32.781 1 97.31 225 ARG B CA 1
ATOM 3895 C C . ARG B 1 225 ? 5.688 -13.664 -33.75 1 97.31 225 ARG B C 1
ATOM 3897 O O . ARG B 1 225 ? 5.453 -13.281 -34.906 1 97.31 225 ARG B O 1
ATOM 3904 N N . HIS B 1 226 ? 5.391 -14.867 -33.375 1 97.94 226 HIS B N 1
ATOM 3905 C CA . HIS B 1 226 ? 4.582 -15.766 -34.188 1 97.94 226 HIS B CA 1
ATOM 3906 C C . HIS B 1 226 ? 3.098 -15.602 -33.875 1 97.94 226 HIS B C 1
ATOM 3908 O O . HIS B 1 226 ? 2.43 -16.562 -33.5 1 97.94 226 HIS B O 1
ATOM 3914 N N . PHE B 1 227 ? 2.602 -14.492 -34.219 1 98.38 227 PHE B N 1
ATOM 3915 C CA . PHE B 1 227 ? 1.252 -14.094 -33.844 1 98.38 227 PHE B CA 1
ATOM 3916 C C . PHE B 1 227 ? 0.21 -14.945 -34.562 1 98.38 227 PHE B C 1
ATOM 3918 O O . PHE B 1 227 ? -0.832 -15.273 -33.969 1 98.38 227 PHE B O 1
ATOM 3925 N N . GLY B 1 228 ? 0.469 -15.242 -35.75 1 98.25 228 GLY B N 1
ATOM 3926 C CA . GLY B 1 228 ? -0.453 -16.062 -36.5 1 98.25 228 GLY B CA 1
ATOM 3927 C C . GLY B 1 228 ? -0.671 -17.438 -35.906 1 98.25 228 GLY B C 1
ATOM 3928 O O . GLY B 1 228 ? -1.779 -17.969 -35.969 1 98.25 228 GLY B O 1
ATOM 3929 N N . GLU B 1 229 ? 0.398 -18 -35.406 1 98.69 229 GLU B N 1
ATOM 3930 C CA . GLU B 1 229 ? 0.32 -19.312 -34.781 1 98.69 229 GLU B CA 1
ATOM 3931 C C . GLU B 1 229 ? -0.239 -19.234 -33.375 1 98.69 229 GLU B C 1
ATOM 3933 O O . GLU B 1 229 ? -0.884 -20.172 -32.875 1 98.69 229 GLU B O 1
ATOM 3938 N N . ALA B 1 230 ? 0.046 -18.188 -32.719 1 98.75 230 ALA B N 1
ATOM 3939 C CA . ALA B 1 230 ? -0.398 -18 -31.328 1 98.75 230 ALA B CA 1
ATOM 3940 C C . ALA B 1 230 ? -1.904 -17.766 -31.266 1 98.75 230 ALA B C 1
ATOM 3942 O O . ALA B 1 230 ? -2.574 -18.234 -30.344 1 98.75 230 ALA B O 1
ATOM 3943 N N . ARG B 1 231 ? -2.428 -17.047 -32.219 1 98.56 231 ARG B N 1
ATOM 3944 C CA . ARG B 1 231 ? -3.797 -16.547 -32.188 1 98.56 231 ARG B CA 1
ATOM 3945 C C . ARG B 1 231 ? -4.797 -17.688 -32.062 1 98.56 231 ARG B C 1
ATOM 3947 O O . ARG B 1 231 ? -5.672 -17.641 -31.188 1 98.56 231 ARG B O 1
ATOM 3954 N N . PRO B 1 232 ? -4.73 -18.719 -32.906 1 98.5 232 PRO B N 1
ATOM 3955 C CA . PRO B 1 232 ? -5.723 -19.797 -32.75 1 98.5 232 PRO B CA 1
ATOM 3956 C C . PRO B 1 232 ? -5.629 -20.531 -31.422 1 98.5 232 PRO B C 1
ATOM 3958 O O . PRO B 1 232 ? -6.645 -20.984 -30.891 1 98.5 232 PRO B O 1
ATOM 3961 N N . LEU B 1 233 ? -4.453 -20.672 -30.922 1 98.69 233 LEU B N 1
ATOM 3962 C CA . LEU B 1 233 ? -4.285 -21.312 -29.625 1 98.69 233 LEU B CA 1
ATOM 3963 C C . LEU B 1 233 ? -4.926 -20.469 -28.516 1 98.69 233 LEU B C 1
ATOM 3965 O O . LEU B 1 233 ? -5.613 -21.016 -27.641 1 98.69 233 LEU B O 1
ATOM 3969 N N . LEU B 1 234 ? -4.719 -19.203 -28.562 1 98.5 234 LEU B N 1
ATOM 3970 C CA . LEU B 1 234 ? -5.309 -18.312 -27.562 1 98.5 234 LEU B CA 1
ATOM 3971 C C . LEU B 1 234 ? -6.832 -18.312 -27.672 1 98.5 234 LEU B C 1
ATOM 3973 O O . LEU B 1 234 ? -7.527 -18.25 -26.656 1 98.5 234 LEU B O 1
ATOM 3977 N N . SER B 1 235 ? -7.301 -18.297 -28.875 1 97.56 235 SER B N 1
ATOM 3978 C CA . SER B 1 235 ? -8.742 -18.391 -29.078 1 97.56 235 SER B CA 1
ATOM 3979 C C . SER B 1 235 ? -9.312 -19.656 -28.438 1 97.56 235 SER B C 1
ATOM 3981 O O . SER B 1 235 ? -10.383 -19.625 -27.844 1 97.56 235 SER B O 1
ATOM 3983 N N . GLU B 1 236 ? -8.617 -20.734 -28.609 1 97 236 GLU B N 1
ATOM 3984 C CA . GLU B 1 236 ? -9.023 -22 -28 1 97 236 GLU B CA 1
ATOM 3985 C C . GLU B 1 236 ? -9.062 -21.906 -26.484 1 97 236 GLU B C 1
ATOM 3987 O O . GLU B 1 236 ? -10 -22.391 -25.844 1 97 236 GLU B O 1
ATOM 3992 N N . VAL B 1 237 ? -8.055 -21.312 -25.938 1 97.75 237 VAL B N 1
ATOM 3993 C CA . VAL B 1 237 ? -7.977 -21.141 -24.5 1 97.75 237 VAL B CA 1
ATOM 3994 C C . VAL B 1 237 ? -9.156 -20.312 -24 1 97.75 237 VAL B C 1
ATOM 3996 O O . VAL B 1 237 ? -9.82 -20.672 -23.031 1 97.75 237 VAL B O 1
ATOM 3999 N N . CYS B 1 238 ? -9.422 -19.234 -24.656 1 96.25 238 CYS B N 1
ATOM 4000 C CA . CYS B 1 238 ? -10.531 -18.344 -24.297 1 96.25 238 CYS B CA 1
ATOM 4001 C C . CYS B 1 238 ? -11.852 -19.109 -24.297 1 96.25 238 CYS B C 1
ATOM 4003 O O . CYS B 1 238 ? -12.68 -18.922 -23.406 1 96.25 238 CYS B O 1
ATOM 4005 N N . ARG B 1 239 ? -12.055 -19.938 -25.25 1 93.75 239 ARG B N 1
ATOM 4006 C CA . ARG B 1 239 ? -13.281 -20.734 -25.344 1 93.75 239 ARG B CA 1
ATOM 4007 C C . ARG B 1 239 ? -13.383 -21.734 -24.203 1 93.75 239 ARG B C 1
ATOM 4009 O O . ARG B 1 239 ? -14.453 -21.922 -23.641 1 93.75 239 ARG B O 1
ATOM 4016 N N . SER B 1 240 ? -12.258 -22.297 -23.891 1 94.25 240 SER B N 1
ATOM 4017 C CA . SER B 1 240 ? -12.219 -23.328 -22.859 1 94.25 240 SER B CA 1
ATOM 4018 C C . SER B 1 240 ? -12.453 -22.75 -21.469 1 94.25 240 SER B C 1
ATOM 4020 O O . SER B 1 240 ? -13.016 -23.406 -20.594 1 94.25 240 SER B O 1
ATOM 4022 N N . LEU B 1 241 ? -11.977 -21.531 -21.266 1 93.62 241 LEU B N 1
ATOM 4023 C CA . LEU B 1 241 ? -12.031 -20.938 -19.938 1 93.62 241 LEU B CA 1
ATOM 4024 C C . LEU B 1 241 ? -13.25 -20.047 -19.781 1 93.62 241 LEU B C 1
ATOM 4026 O O . LEU B 1 241 ? -13.422 -19.375 -18.75 1 93.62 241 LEU B O 1
ATOM 4030 N N . ARG B 1 242 ? -14.008 -20 -20.766 1 82.12 242 ARG B N 1
ATOM 4031 C CA . ARG B 1 242 ? -15.227 -19.188 -20.719 1 82.12 242 ARG B CA 1
ATOM 4032 C C . ARG B 1 242 ? -16.156 -19.672 -19.609 1 82.12 242 ARG B C 1
ATOM 4034 O O . ARG B 1 242 ? -16.391 -20.875 -19.469 1 82.12 242 ARG B O 1
ATOM 4041 N N . GLY B 1 243 ? -16.234 -18.891 -18.484 1 67.69 243 GLY B N 1
ATOM 4042 C CA . GLY B 1 243 ? -17.062 -19.25 -17.344 1 67.69 243 GLY B CA 1
ATOM 4043 C C . GLY B 1 243 ? -18.547 -19.328 -17.688 1 67.69 243 GLY B C 1
ATOM 4044 O O . GLY B 1 243 ? -18.953 -19 -18.797 1 67.69 243 GLY B O 1
ATOM 4045 N N . ARG B 1 244 ? -19.391 -20.047 -16.828 1 53.25 244 ARG B N 1
ATOM 4046 C CA . ARG B 1 244 ? -20.828 -20.203 -16.969 1 53.25 244 ARG B CA 1
ATOM 4047 C C . ARG B 1 244 ? -21.516 -18.844 -17.125 1 53.25 244 ARG B C 1
ATOM 4049 O O . ARG B 1 244 ? -22.484 -18.719 -17.875 1 53.25 244 ARG B O 1
ATOM 4056 N N . GLN B 1 245 ? -21 -17.875 -16.516 1 54.09 245 GLN B N 1
ATOM 4057 C CA . GLN B 1 245 ? -21.703 -16.594 -16.562 1 54.09 245 GLN B CA 1
ATOM 4058 C C . GLN B 1 245 ? -20.984 -15.609 -17.484 1 54.09 245 GLN B C 1
ATOM 4060 O O . GLN B 1 245 ? -21.156 -14.398 -17.359 1 54.09 245 GLN B O 1
ATOM 4065 N N . GLY B 1 246 ? -20.234 -16.219 -18.297 1 58.5 246 GLY B N 1
ATOM 4066 C CA . GLY B 1 246 ? -19.625 -15.352 -19.297 1 58.5 246 GLY B CA 1
ATOM 4067 C C . GLY B 1 246 ? -18.391 -14.633 -18.797 1 58.5 246 GLY B C 1
ATOM 4068 O O . GLY B 1 246 ? -18.016 -13.586 -19.312 1 58.5 246 GLY B O 1
ATOM 4069 N N . SER B 1 247 ? -17.859 -15.148 -17.75 1 74 247 SER B N 1
ATOM 4070 C CA . SER B 1 247 ? -16.656 -14.492 -17.25 1 74 247 SER B CA 1
ATOM 4071 C C . SER B 1 247 ? -15.508 -14.641 -18.25 1 74 247 SER B C 1
ATOM 4073 O O . SER B 1 247 ? -15.367 -15.68 -18.891 1 74 247 SER B O 1
ATOM 4075 N N . VAL B 1 248 ? -14.875 -13.547 -18.469 1 84.75 248 VAL B N 1
ATOM 4076 C CA . VAL B 1 248 ? -13.82 -13.438 -19.469 1 84.75 248 VAL B CA 1
ATOM 4077 C C . VAL B 1 248 ? -12.469 -13.773 -18.828 1 84.75 248 VAL B C 1
ATOM 4079 O O . VAL B 1 248 ? -12.195 -13.383 -17.703 1 84.75 248 VAL B O 1
ATOM 4082 N N . ASP B 1 249 ? -11.766 -14.672 -19.578 1 94.88 249 ASP B N 1
ATOM 4083 C CA . ASP B 1 249 ? -10.367 -14.914 -19.219 1 94.88 249 ASP B CA 1
ATOM 4084 C C . ASP B 1 249 ? -9.477 -13.773 -19.703 1 94.88 249 ASP B C 1
ATOM 4086 O O . ASP B 1 249 ? -8.984 -13.797 -20.828 1 94.88 249 ASP B O 1
ATOM 4090 N N . VAL B 1 250 ? -9.172 -12.945 -18.859 1 95.31 250 VAL B N 1
ATOM 4091 C CA . VAL B 1 250 ? -8.562 -11.664 -19.219 1 95.31 250 VAL B CA 1
ATOM 4092 C C . VAL B 1 250 ? -7.16 -11.898 -19.766 1 95.31 250 VAL B C 1
ATOM 4094 O O . VAL B 1 250 ? -6.797 -11.359 -20.812 1 95.31 250 VAL B O 1
ATOM 4097 N N . PRO B 1 251 ? -6.363 -12.75 -19.172 1 96.69 251 PRO B N 1
ATOM 4098 C CA . PRO B 1 251 ? -4.992 -12.898 -19.672 1 96.69 251 PRO B CA 1
ATOM 4099 C C . PRO B 1 251 ? -4.945 -13.398 -21.125 1 96.69 251 PRO B C 1
ATOM 4101 O O . PRO B 1 251 ? -4.234 -12.82 -21.953 1 96.69 251 PRO B O 1
ATOM 4104 N N . SER B 1 252 ? -5.699 -14.406 -21.438 1 97.44 252 SER B N 1
ATOM 4105 C CA . SER B 1 252 ? -5.672 -14.953 -22.781 1 97.44 252 SER B CA 1
ATOM 4106 C C . SER B 1 252 ? -6.324 -14 -23.781 1 97.44 252 SER B C 1
ATOM 4108 O O . SER B 1 252 ? -5.867 -13.875 -24.922 1 97.44 252 SER B O 1
ATOM 4110 N N . GLN B 1 253 ? -7.363 -13.391 -23.375 1 96.88 253 GLN B N 1
ATOM 4111 C CA . GLN B 1 253 ? -8.047 -12.445 -24.25 1 96.88 253 GLN B CA 1
ATOM 4112 C C . GLN B 1 253 ? -7.145 -11.258 -24.594 1 96.88 253 GLN B C 1
ATOM 4114 O O . GLN B 1 253 ? -7.152 -10.766 -25.719 1 96.88 253 GLN B O 1
ATOM 4119 N N . HIS B 1 254 ? -6.496 -10.797 -23.594 1 96.5 254 HIS B N 1
ATOM 4120 C CA . HIS B 1 254 ? -5.57 -9.688 -23.797 1 96.5 254 HIS B CA 1
ATOM 4121 C C . HIS B 1 254 ? -4.516 -10.039 -24.844 1 96.5 254 HIS B C 1
ATOM 4123 O O . HIS B 1 254 ? -4.258 -9.258 -25.75 1 96.5 254 HIS B O 1
ATOM 4129 N N . LEU B 1 255 ? -3.945 -11.172 -24.75 1 97.5 255 LEU B N 1
ATOM 4130 C CA . LEU B 1 255 ? -2.928 -11.609 -25.688 1 97.5 255 LEU B CA 1
ATOM 4131 C C . LEU B 1 255 ? -3.527 -11.805 -27.078 1 97.5 255 LEU B C 1
ATOM 4133 O O . LEU B 1 255 ? -2.879 -11.508 -28.094 1 97.5 255 LEU B O 1
ATOM 4137 N N . LEU B 1 256 ? -4.734 -12.344 -27.078 1 97.75 256 LEU B N 1
ATOM 4138 C CA . LEU B 1 256 ? -5.434 -12.531 -28.344 1 97.75 256 LEU B CA 1
ATOM 4139 C C . LEU B 1 256 ? -5.621 -11.195 -29.062 1 97.75 256 LEU B C 1
ATOM 4141 O O . LEU B 1 256 ? -5.367 -11.094 -30.266 1 97.75 256 LEU B O 1
ATOM 4145 N N . HIS B 1 257 ? -5.984 -10.227 -28.344 1 97.44 257 HIS B N 1
ATOM 4146 C CA . HIS B 1 257 ? -6.16 -8.891 -28.906 1 97.44 257 HIS B CA 1
ATOM 4147 C C . HIS B 1 257 ? -4.844 -8.344 -29.438 1 97.44 257 HIS B C 1
ATOM 4149 O O . HIS B 1 257 ? -4.82 -7.695 -30.484 1 97.44 257 HIS B O 1
ATOM 4155 N N . LEU B 1 258 ? -3.818 -8.555 -28.703 1 97 258 LEU B N 1
ATOM 4156 C CA . LEU B 1 258 ? -2.51 -8.086 -29.141 1 97 258 LEU B CA 1
ATOM 4157 C C . LEU B 1 258 ? -2.078 -8.797 -30.422 1 97 258 LEU B C 1
ATOM 4159 O O . LEU B 1 258 ? -1.475 -8.188 -31.297 1 97 258 LEU B O 1
ATOM 4163 N N . CYS B 1 259 ? -2.332 -10.094 -30.484 1 97.88 259 CYS B N 1
ATOM 4164 C CA . CYS B 1 259 ? -2.029 -10.82 -31.703 1 97.88 259 CYS B CA 1
ATOM 4165 C C . CYS B 1 259 ? -2.742 -10.195 -32.906 1 97.88 259 CYS B C 1
ATOM 4167 O O . CYS B 1 259 ? -2.137 -9.984 -33.938 1 97.88 259 CYS B O 1
ATOM 4169 N N . ASP B 1 260 ? -4.004 -9.898 -32.719 1 97.81 260 ASP B N 1
ATOM 4170 C CA . ASP B 1 260 ? -4.785 -9.289 -33.781 1 97.81 260 ASP B CA 1
ATOM 4171 C C . ASP B 1 260 ? -4.184 -7.945 -34.188 1 97.81 260 ASP B C 1
ATOM 4173 O O . ASP B 1 260 ? -4.082 -7.645 -35.375 1 97.81 260 ASP B O 1
ATOM 4177 N N . LYS B 1 261 ? -3.811 -7.223 -33.219 1 97.56 261 LYS B N 1
ATOM 4178 C CA . LYS B 1 261 ? -3.207 -5.918 -33.5 1 97.56 261 LYS B CA 1
ATOM 4179 C C . LYS B 1 261 ? -1.894 -6.059 -34.25 1 97.56 261 LYS B C 1
ATOM 4181 O O . LYS B 1 261 ? -1.665 -5.359 -35.25 1 97.56 261 LYS B O 1
ATOM 4186 N N . PHE B 1 262 ? -1.068 -6.953 -33.812 1 97.44 262 PHE B N 1
ATOM 4187 C CA . PHE B 1 262 ? 0.282 -7.059 -34.344 1 97.44 262 PHE B CA 1
ATOM 4188 C C . PHE B 1 262 ? 0.272 -7.754 -35.719 1 97.44 262 PHE B C 1
ATOM 4190 O O . PHE B 1 262 ? 1.207 -7.598 -36.5 1 97.44 262 PHE B O 1
ATOM 4197 N N . LEU B 1 263 ? -0.759 -8.531 -35.969 1 97.06 263 LEU B N 1
ATOM 4198 C CA . LEU B 1 263 ? -0.926 -9.094 -37.312 1 97.06 263 LEU B CA 1
ATOM 4199 C C . LEU B 1 263 ? -1.273 -8.008 -38.312 1 97.06 263 LEU B C 1
ATOM 4201 O O . LEU B 1 263 ? -0.878 -8.094 -39.5 1 97.06 263 LEU B O 1
ATOM 4205 N N . ARG B 1 264 ? -1.925 -6.957 -37.812 1 97 264 ARG B N 1
ATOM 4206 C CA . ARG B 1 264 ? -2.277 -5.82 -38.656 1 97 264 ARG B CA 1
ATOM 4207 C C . ARG B 1 264 ? -1.135 -4.812 -38.719 1 97 264 ARG B C 1
ATOM 4209 O O . ARG B 1 264 ? -0.83 -4.285 -39.812 1 97 264 ARG B O 1
ATOM 4216 N N . GLU B 1 265 ? -0.577 -4.57 -37.562 1 97.38 265 GLU B N 1
ATOM 4217 C CA . GLU B 1 265 ? 0.538 -3.641 -37.406 1 97.38 265 GLU B CA 1
ATOM 4218 C C . GLU B 1 265 ? 1.668 -4.258 -36.594 1 97.38 265 GLU B C 1
ATOM 4220 O O . GLU B 1 265 ? 1.735 -4.07 -35.375 1 97.38 265 GLU B O 1
ATOM 4225 N N . PRO B 1 266 ? 2.598 -4.773 -37.312 1 95.75 266 PRO B N 1
ATOM 4226 C CA . PRO B 1 266 ? 3.678 -5.453 -36.594 1 95.75 266 PRO B CA 1
ATOM 4227 C C . PRO B 1 266 ? 4.445 -4.516 -35.656 1 95.75 266 PRO B C 1
ATOM 4229 O O . PRO B 1 266 ? 4.656 -3.348 -36 1 95.75 266 PRO B O 1
ATOM 4232 N N . PRO B 1 267 ? 4.805 -5.059 -34.5 1 96.12 267 PRO B N 1
ATOM 4233 C CA . PRO B 1 267 ? 5.59 -4.223 -33.594 1 96.12 267 PRO B CA 1
ATOM 4234 C C . PRO B 1 267 ? 6.996 -3.938 -34.125 1 96.12 267 PRO B C 1
ATOM 4236 O O . PRO B 1 267 ? 7.465 -4.621 -35.031 1 96.12 267 PRO B O 1
ATOM 4239 N N . PRO B 1 268 ? 7.598 -2.9 -33.594 1 95.31 268 PRO B N 1
ATOM 4240 C CA . PRO B 1 268 ? 8.945 -2.562 -34.062 1 95.31 268 PRO B CA 1
ATOM 4241 C C . PRO B 1 268 ? 9.953 -3.686 -33.844 1 95.31 268 PRO B C 1
ATOM 4243 O O . PRO B 1 268 ? 9.703 -4.582 -33.031 1 95.31 268 PRO B O 1
ATOM 4246 N N . PRO B 1 269 ? 11.039 -3.617 -34.531 1 93.75 269 PRO B N 1
ATOM 4247 C CA . PRO B 1 269 ? 12.031 -4.688 -34.438 1 93.75 269 PRO B CA 1
ATOM 4248 C C . PRO B 1 269 ? 12.586 -4.844 -33 1 93.75 269 PRO B C 1
ATOM 4250 O O . PRO B 1 269 ? 13.008 -5.938 -32.625 1 93.75 269 PRO B O 1
ATOM 4253 N N . ASP B 1 270 ? 12.539 -3.852 -32.219 1 94.06 270 ASP B N 1
ATOM 4254 C CA . ASP B 1 270 ? 13.125 -3.9 -30.875 1 94.06 270 ASP B CA 1
ATOM 4255 C C . ASP B 1 270 ? 12.078 -4.25 -29.828 1 94.06 270 ASP B C 1
ATOM 4257 O O . ASP B 1 270 ? 12.352 -4.188 -28.625 1 94.06 270 ASP B O 1
ATOM 4261 N N . TRP B 1 271 ? 10.969 -4.707 -30.344 1 94.44 271 TRP B N 1
ATOM 4262 C CA . TRP B 1 271 ? 9.906 -5.105 -29.438 1 94.44 271 TRP B CA 1
ATOM 4263 C C . TRP B 1 271 ? 10.32 -6.328 -28.625 1 94.44 271 TRP B C 1
ATOM 4265 O O . TRP B 1 271 ? 10.812 -7.316 -29.172 1 94.44 271 TRP B O 1
ATOM 4275 N N . ASP B 1 272 ? 10.117 -6.266 -27.234 1 93 272 ASP B N 1
ATOM 4276 C CA . ASP B 1 272 ? 10.562 -7.359 -26.391 1 93 272 ASP B CA 1
ATOM 4277 C C . ASP B 1 272 ? 9.391 -7.988 -25.641 1 93 272 ASP B C 1
ATOM 4279 O O . ASP B 1 272 ? 9.594 -8.695 -24.641 1 93 272 ASP B O 1
ATOM 4283 N N . ALA B 1 273 ? 8.156 -7.664 -26.016 1 94.12 273 ALA B N 1
ATOM 4284 C CA . ALA B 1 273 ? 6.918 -8.234 -25.484 1 94.12 273 ALA B CA 1
ATOM 4285 C C . ALA B 1 273 ? 6.684 -7.785 -24.047 1 94.12 273 ALA B C 1
ATOM 4287 O O . ALA B 1 273 ? 5.863 -8.367 -23.328 1 94.12 273 ALA B O 1
ATOM 4288 N N . SER B 1 274 ? 7.438 -6.738 -23.594 1 95.12 274 SER B N 1
ATOM 4289 C CA . SER B 1 274 ? 7.215 -6.219 -22.25 1 95.12 274 SER B CA 1
ATOM 4290 C C . SER B 1 274 ? 6.047 -5.238 -22.219 1 95.12 274 SER B C 1
ATOM 4292 O O . SER B 1 274 ? 5.773 -4.562 -23.219 1 95.12 274 SER B O 1
ATOM 4294 N N . GLU B 1 275 ? 5.305 -5.277 -21.188 1 93.19 275 GLU B N 1
ATOM 4295 C CA . GLU B 1 275 ? 4.184 -4.363 -20.969 1 93.19 275 GLU B CA 1
ATOM 4296 C C . GLU B 1 275 ? 4.336 -3.605 -19.656 1 93.19 275 GLU B C 1
ATOM 4298 O O . GLU B 1 275 ? 4.582 -4.211 -18.609 1 93.19 275 GLU B O 1
ATOM 4303 N N . SER B 1 276 ? 4.195 -2.33 -19.625 1 88.38 276 SER B N 1
ATOM 4304 C CA . SER B 1 276 ? 4.297 -1.512 -18.422 1 88.38 276 SER B CA 1
ATOM 4305 C C . SER B 1 276 ? 3.006 -1.551 -17.609 1 88.38 276 SER B C 1
ATOM 4307 O O . SER B 1 276 ? 1.915 -1.41 -18.172 1 88.38 276 SER B O 1
ATOM 4309 N N . MET B 1 277 ? 3.104 -1.886 -16.375 1 80.25 277 MET B N 1
ATOM 4310 C CA . MET B 1 277 ? 1.958 -1.893 -15.461 1 80.25 277 MET B CA 1
ATOM 4311 C C . MET B 1 277 ? 1.836 -0.562 -14.727 1 80.25 277 MET B C 1
ATOM 4313 O O . MET B 1 277 ? 1.256 -0.497 -13.641 1 80.25 277 MET B O 1
ATOM 4317 N N . SER B 1 278 ? 2.348 0.508 -15.227 1 61.84 278 SER B N 1
ATOM 4318 C CA . SER B 1 278 ? 2.348 1.806 -14.562 1 61.84 278 SER B CA 1
ATOM 4319 C C . SER B 1 278 ? 0.937 2.215 -14.148 1 61.84 278 SER B C 1
ATOM 4321 O O . SER B 1 278 ? 0.763 3.104 -13.312 1 61.84 278 SER B O 1
ATOM 4323 N N . LYS B 1 279 ? -0.13 1.721 -14.773 1 51 279 LYS B N 1
ATOM 4324 C CA . LYS B 1 279 ? -1.456 2.127 -14.312 1 51 279 LYS B CA 1
ATOM 4325 C C . LYS B 1 279 ? -1.951 1.216 -13.195 1 51 279 LYS B C 1
ATOM 4327 O O . LYS B 1 279 ? -1.781 -0.004 -13.258 1 51 279 LYS B O 1
ATOM 4332 N N . LYS B 1 280 ? -2.117 1.997 -12.008 1 42.06 280 LYS B N 1
ATOM 4333 C CA . L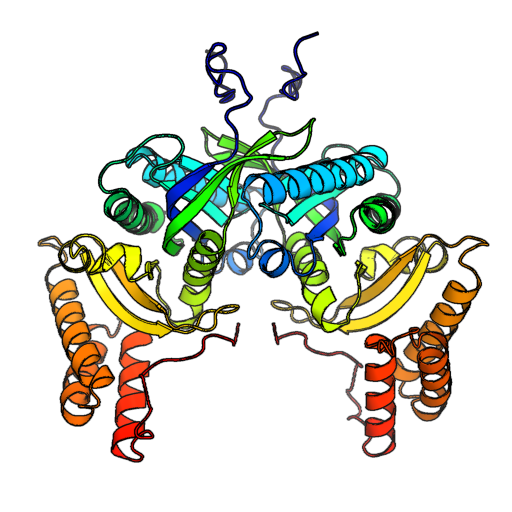YS B 1 280 ? -2.75 1.365 -10.852 1 42.06 280 LYS B CA 1
ATOM 4334 C C . LYS B 1 280 ? -4.121 0.806 -11.211 1 42.06 280 LYS B C 1
ATOM 4336 O O . LYS B 1 280 ? -4.887 1.443 -11.945 1 42.06 280 LYS B O 1
#

InterPro domains:
  IPR001054 Adenylyl cyclase class-3/4/guanylyl cyclase [PF00211] (23-193)
  IPR001054 Adenylyl cyclase class-3/4/guanylyl cyclase [PS50125] (26-148)
  IPR001054 Adenylyl cyclase class-3/4/guanylyl cyclase [SM00044] (1-179)
  IPR001054 Adenylyl cyclase class-3/4/guanylyl cyclase [cd07302] (24-197)
  IPR029787 Nucleotide cyclase [G3DSA:3.30.70.1230] (14-212)
  IPR029787 Nucleotide cyclase [SSF55073] (19-197)
  IPR050697 Adenylyl/Guanylyl Cyclase Class-3/4 [PTHR43081] (23-215)

Radius of gyration: 25.42 Å; Cα contacts (8 Å, |Δi|>4): 1069; chains: 2; bounding box: 48×73×73 Å

Secondary structure (DS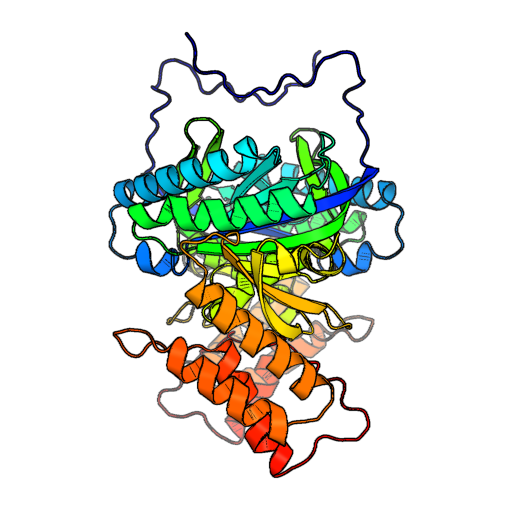SP, 8-state):
-----------SSS-S----EEEEEEEEEEEETTHHHHHTT--HHHHHHHHHHHHHHHHHHHHHTT-EEEEEETTEEEEEESSSS--TTHHHHHHHHHHHHHHHHGGGT--EEEEEEEEEEEEEEEE-SS-EEEEEESHHHHHHHHHHHTHHHHT-SEEEETTTTTTTTTGGGTEEEEEEEEEE-TT-SS-EEEEEEEEE--GGGHHHHHHHHHHHHHHHHHHTT-HHHHHHHHHHHHHHT--TT----HHHHHHHHHHHHHHHSPPPTT---EEE----/-----------SSS-S----EEEEEEEEEEEETTHHHHHTT--HHHHHHHHHHHHHHHHHHHHHTT-EEEEEETTEEEEEESSSS--TTHHHHHHHHHHHHHHHGGGGT--EEEEEEEEEEEEEEEE-SS-EEEEEESHHHHHHHHHHHTHHHHT-SEEEETTTTTTTTTGGGTEEEEEEEEEE-TT-SS-EEEEEEEEE--GGGHHHHHHHHHHHHHHHHHHTT-HHHHHHHHHHHHHHT--TT----HHHHHHHHHHHHHHHSPPPTT---EEE----

pLDDT: mean 88.17, std 17.59, range [17.88, 98.81]

Nearest PDB structures (foldseek):
  8hbe-assembly1_A  TM=8.720E-01  e=6.541E-11  Homo sapiens
  1cju-assembly1_A  TM=7.948E-01  e=1.361E-11  Canis lupus familiaris
  3uvj-assembly1_A  TM=7.641E-01  e=9.474E-12  Homo sapiens
  8sl4-assembly1_B  TM=6.991E-01  e=3.576E-11  Homo sapiens
  6r4p-assembly1_A  TM=7.454E-01  e=3.339E-10  Bos taurus

Sequence (560 aa):
MSPAILITRYRSGVEATVGFHENEVSIFFCDIDGFRDMCRGLHPKAVLDLLSSVHGEVSSAIEGLGGTLLEFIADEVLAVFNAPNEVVDHEEHATEAATDVLERVERLGVRMRCGVHSGKVLVGNIGSKTRIKYGVLGDSVNVAARLKSINSHFGTSCLVSNECLEEADDLHKTFVARPVGNLILKGRKSATKVWEVRARRTAEKSALAKTYDIHRKAFDLFVNRHFGEARPLLSEVCRSLRGRQGSVDVPSQHLLHLCDKFLREPPPPDWDASESMSKKMSPAILITRYRSGVEATVGFHENEVSIFFCDIDGFRDMCRGLHPKAVLDLLSSVHGEVSSAIEGLGGTLLEFIADEVLAVFNAPNEVVDHEEHATEAATDVLERVERLGVRMRCGVHSGKVLVGNIGSKTRIKYGVLGDSVNVAARLKSINSHFGTSCLVSNECLEEADDLHKTFVARPVGNLILKGRKSATKVWEVRARRTAEKSALAKTYDIHRKAFDLFVNRHFGEARPLLSEVCRSLRGRQGSVDVPSQHLLHLCDKFLREPPPPDWDASESMSKK